Protein AF-0000000084345323 (afdb_homodimer)

Sequence (452 aa):
MRIKLPGSTKVKAIILVILIAVSLGILLKERKYNKEMLKSQQAVEERIINENKENKTFLKQESNLEKLDEEYNKAYETFFKKNYDETIKIADNIINKNEDYYKAYNIRGIAKVYDGRFEEGMKDIDKSLEIKGDYGYGRFNKALSYELKGKYDEALKWYDKALEVEDYVWTYYGIASIYGRRGDIDNTIKYLKKAIELDSGVKNTAKEEEDFNPVRNNIKFKELISMRIKLPGSTKVKAIILVILIAVSLGILLKERKYNKEMLKSQQAVEERIINENKENKTFLKQESNLEKLDEEYNKAYETFFKKNYDETIKIADNIINKNEDYYKAYNIRGIAKVYDGRFEEGMKDIDKSLEIKGDYGYGRFNKALSYELKGKYDEALKWYDKALEVEDYVWTYYGIASIYGRRGDIDNTIKYLKKAIELDSGVKNTAKEEEDFNPVRNNIKFKELIS

pLDDT: mean 86.26, std 15.76, range [28.69, 98.88]

Structure (mmCIF, N/CA/C/O backbone):
data_AF-0000000084345323-model_v1
#
loop_
_entity.id
_entity.type
_entity.pdbx_description
1 polymer 'Tetratricopeptide repeat-containing protein'
#
loop_
_atom_site.group_PDB
_atom_site.id
_atom_site.type_symbol
_atom_site.label_atom_id
_atom_site.label_alt_id
_atom_site.label_comp_id
_atom_site.label_asym_id
_atom_site.label_entity_id
_atom_site.label_seq_id
_atom_site.pdbx_PDB_ins_code
_atom_site.Cartn_x
_atom_site.Cartn_y
_atom_site.Cartn_z
_atom_site.occupancy
_atom_site.B_iso_or_equiv
_atom_site.auth_seq_id
_atom_site.auth_comp_id
_atom_site.auth_asym_id
_atom_site.auth_atom_id
_atom_site.pdbx_PDB_model_num
ATOM 1 N N . MET A 1 1 ? -25.625 80.625 41.188 1 28.73 1 MET A N 1
ATOM 2 C CA . MET A 1 1 ? -24.734 81.188 42.219 1 28.73 1 MET A CA 1
ATOM 3 C C . MET A 1 1 ? -23.344 81.5 41.656 1 28.73 1 MET A C 1
ATOM 5 O O . MET A 1 1 ? -22.688 80.562 41.125 1 28.73 1 MET A O 1
ATOM 9 N N . ARG A 1 2 ? -23.125 82.75 41.156 1 41.78 2 ARG A N 1
ATOM 10 C CA . ARG A 1 2 ? -21.953 83.312 40.469 1 41.78 2 ARG A CA 1
ATOM 11 C C . ARG A 1 2 ? -20.719 83.25 41.375 1 41.78 2 ARG A C 1
ATOM 13 O O . ARG A 1 2 ? -20.719 83.812 42.438 1 41.78 2 ARG A O 1
ATOM 20 N N . ILE A 1 3 ? -19.922 82.188 41.344 1 48.75 3 ILE A N 1
ATOM 21 C CA . ILE A 1 3 ? -18.672 82.062 42.094 1 48.75 3 ILE A CA 1
ATOM 22 C C . ILE A 1 3 ? -17.734 83.188 41.781 1 48.75 3 ILE A C 1
ATOM 24 O O . ILE A 1 3 ? -17.344 83.375 40.625 1 48.75 3 ILE A O 1
ATOM 28 N N . LYS A 1 4 ? -17.656 84.312 42.562 1 52.72 4 LYS A N 1
ATOM 29 C CA . LYS A 1 4 ? -16.781 85.438 42.531 1 52.72 4 LYS A CA 1
ATOM 30 C C . LYS A 1 4 ? -15.367 85.125 42.969 1 52.72 4 LYS A C 1
ATOM 32 O O . LYS A 1 4 ? -15.156 84.75 44.125 1 52.72 4 LYS A O 1
ATOM 37 N N . LEU A 1 5 ? -14.359 84.812 42.125 1 54.12 5 LEU A N 1
ATOM 38 C CA . LEU A 1 5 ? -12.953 84.562 42.438 1 54.12 5 LEU A CA 1
ATOM 39 C C . LEU A 1 5 ? -12.305 85.812 43.031 1 54.12 5 LEU A C 1
ATOM 41 O O . LEU A 1 5 ? -12.477 86.875 42.5 1 54.12 5 LEU A O 1
ATOM 45 N N . PRO A 1 6 ? -11.773 85.75 44.25 1 62.44 6 PRO A N 1
ATOM 46 C CA . PRO A 1 6 ? -11.117 86.938 44.844 1 62.44 6 PRO A CA 1
ATOM 47 C C . PRO A 1 6 ? -9.82 87.312 44.125 1 62.44 6 PRO A C 1
ATOM 49 O O . PRO A 1 6 ? -9.125 86.438 43.594 1 62.44 6 PRO A O 1
ATOM 52 N N . GLY A 1 7 ? -9.5 88.75 43.844 1 62.22 7 GLY A N 1
ATOM 53 C CA . GLY A 1 7 ? -8.258 89.312 43.344 1 62.22 7 GLY A CA 1
ATOM 54 C C . GLY A 1 7 ? -8.469 90.25 42.156 1 62.22 7 GLY A C 1
ATOM 55 O O . GLY A 1 7 ? -9.602 90.438 41.719 1 62.22 7 GLY A O 1
ATOM 56 N N . SER A 1 8 ? -7.277 90.938 41.781 1 67.06 8 SER A N 1
ATOM 57 C CA . SER A 1 8 ? -7.371 91.938 40.688 1 67.06 8 SER A CA 1
ATOM 58 C C . SER A 1 8 ? -7.609 91.25 39.344 1 67.06 8 SER A C 1
ATOM 60 O O . SER A 1 8 ? -7.395 90 39.25 1 67.06 8 SER A O 1
ATOM 62 N N . THR A 1 9 ? -8.227 91.875 38.438 1 69.62 9 THR A N 1
ATOM 63 C CA . THR A 1 9 ? -8.547 91.438 37.094 1 69.62 9 THR A CA 1
ATOM 64 C C . THR A 1 9 ? -7.328 90.812 36.438 1 69.62 9 THR A C 1
ATOM 66 O O . THR A 1 9 ? -7.453 89.812 35.719 1 69.62 9 THR A O 1
ATOM 69 N N . LYS A 1 10 ? -6.199 91.25 36.844 1 72 10 LYS A N 1
ATOM 70 C CA . LYS A 1 10 ? -4.953 90.812 36.25 1 72 10 LYS A CA 1
ATOM 71 C C . LYS A 1 10 ? -4.57 89.438 36.781 1 72 10 LYS A C 1
ATOM 73 O O . LYS A 1 10 ? -4.16 88.562 36 1 72 10 LYS A O 1
ATOM 78 N N . VAL A 1 11 ? -4.707 89.25 38.062 1 69.38 11 VAL A N 1
ATOM 79 C CA . VAL A 1 11 ? -4.344 88 38.688 1 69.38 11 VAL A CA 1
ATOM 80 C C . VAL A 1 11 ? -5.312 86.875 38.25 1 69.38 11 VAL A C 1
ATOM 82 O O . VAL A 1 11 ? -4.898 85.75 37.969 1 69.38 11 VAL A O 1
ATOM 85 N N . LYS A 1 12 ? -6.523 87.25 38.094 1 63.28 12 LYS A N 1
ATOM 86 C CA . LYS A 1 12 ? -7.543 86.312 37.625 1 63.28 12 LYS A CA 1
ATOM 87 C C . LYS A 1 12 ? -7.262 85.875 36.188 1 63.28 12 LYS A C 1
ATOM 89 O O . LYS A 1 12 ? -7.441 84.688 35.844 1 63.28 12 LYS A O 1
ATOM 94 N N . ALA A 1 13 ? -6.785 86.812 35.438 1 71.31 13 ALA A N 1
ATOM 95 C CA . ALA A 1 13 ? -6.445 86.562 34.062 1 71.31 13 ALA A CA 1
ATOM 96 C C . ALA A 1 13 ? -5.258 85.625 33.969 1 71.31 13 ALA A C 1
ATOM 98 O O . ALA A 1 13 ? -5.258 84.688 33.125 1 71.31 13 ALA A O 1
ATOM 99 N N . ILE A 1 14 ? -4.375 85.75 34.781 1 75.12 14 ILE A N 1
ATOM 100 C CA . ILE A 1 14 ? -3.168 84.938 34.781 1 75.12 14 ILE A CA 1
ATOM 101 C C . ILE A 1 14 ? -3.51 83.5 35.25 1 75.12 14 ILE A C 1
ATOM 103 O O . ILE A 1 14 ? -3.049 82.5 34.656 1 75.12 14 ILE A O 1
ATOM 107 N N . ILE A 1 15 ? -4.344 83.375 36.188 1 71.31 15 ILE A N 1
ATOM 108 C CA . ILE A 1 15 ? -4.773 82.125 36.719 1 71.31 15 ILE A CA 1
ATOM 109 C C . ILE A 1 15 ? -5.566 81.375 35.625 1 71.31 15 ILE A C 1
ATOM 111 O O . ILE A 1 15 ? -5.375 80.188 35.438 1 71.31 15 ILE A O 1
ATOM 115 N N . LEU A 1 16 ? -6.324 82.188 34.938 1 70.19 16 LEU A N 1
ATOM 116 C CA . LEU A 1 16 ? -7.113 81.562 33.844 1 70.19 16 LEU A CA 1
ATOM 117 C C . LEU A 1 16 ? -6.207 81.062 32.75 1 70.19 16 LEU A C 1
ATOM 119 O O . LEU A 1 16 ? -6.438 80 32.188 1 70.19 16 LEU A O 1
ATOM 123 N N . VAL A 1 17 ? -5.191 81.812 32.469 1 72.81 17 VAL A N 1
ATOM 124 C CA . VAL A 1 17 ? -4.254 81.438 31.438 1 72.81 17 VAL A CA 1
ATOM 125 C C . VAL A 1 17 ? -3.486 80.188 31.844 1 72.81 17 VAL A C 1
ATOM 127 O O . VAL A 1 17 ? -3.283 79.25 31.031 1 72.81 17 VAL A O 1
ATOM 130 N N . ILE A 1 18 ? -3.146 80.062 33.062 1 73.19 18 ILE A N 1
ATOM 131 C CA . ILE A 1 18 ? -2.418 78.938 33.562 1 73.19 18 ILE A CA 1
ATOM 132 C C . ILE A 1 18 ? -3.326 77.688 33.562 1 73.19 18 ILE A C 1
ATOM 134 O O . ILE A 1 18 ? -2.91 76.625 33.156 1 73.19 18 ILE A O 1
ATOM 138 N N . LEU A 1 19 ? -4.555 77.938 33.938 1 69.31 19 LEU A N 1
ATOM 139 C CA . LEU A 1 19 ? -5.52 76.875 33.938 1 69.31 19 LEU A CA 1
ATOM 140 C C . LEU A 1 19 ? -5.793 76.375 32.531 1 69.31 19 LEU A C 1
ATOM 142 O O . LEU A 1 19 ? -5.895 75.125 32.312 1 69.31 19 LEU A O 1
ATOM 146 N N . ILE A 1 20 ? -5.82 77.312 31.672 1 71 20 ILE A N 1
ATOM 147 C CA . ILE A 1 20 ? -6.031 76.938 30.266 1 71 20 ILE A CA 1
ATOM 148 C C . ILE A 1 20 ? -4.816 76.188 29.734 1 71 20 ILE A C 1
ATOM 150 O O . ILE A 1 20 ? -4.961 75.188 29.031 1 71 20 ILE A O 1
ATOM 154 N N . ALA A 1 21 ? -3.66 76.625 30.109 1 67.19 21 ALA A N 1
ATOM 155 C CA . ALA A 1 21 ? -2.424 76 29.672 1 67.19 21 ALA A CA 1
ATOM 156 C C . ALA A 1 21 ? -2.312 74.562 30.219 1 67.19 21 ALA A C 1
ATOM 158 O O . ALA A 1 21 ? -1.929 73.688 29.5 1 67.19 21 ALA A O 1
ATOM 159 N N . VAL A 1 22 ? -2.715 74.375 31.422 1 71.69 22 VAL A N 1
ATOM 160 C CA . VAL A 1 22 ? -2.688 73.062 32.062 1 71.69 22 VAL A CA 1
ATOM 161 C C . VAL A 1 22 ? -3.723 72.188 31.422 1 71.69 22 VAL A C 1
ATOM 163 O O . VAL A 1 22 ? -3.438 71 31.141 1 71.69 22 VAL A O 1
ATOM 166 N N . SER A 1 23 ? -4.895 72.75 31.156 1 66.12 23 SER A N 1
ATOM 167 C CA . SER A 1 23 ? -5.953 72 30.5 1 66.12 23 SER A CA 1
ATOM 168 C C . SER A 1 23 ? -5.539 71.562 29.094 1 66.12 23 SER A C 1
ATOM 170 O O . SER A 1 23 ? -5.797 70.438 28.656 1 66.12 23 SER A O 1
ATOM 172 N N . LEU A 1 24 ? -4.902 72.5 28.422 1 66 24 LEU A N 1
ATOM 173 C CA . LEU A 1 24 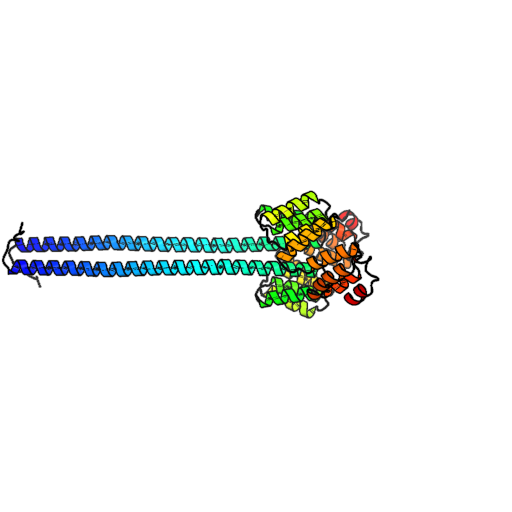? -4.418 72.188 27.078 1 66 24 LEU A CA 1
ATOM 174 C C . LEU A 1 24 ? -3.312 71.125 27.109 1 66 24 LEU A C 1
ATOM 176 O O . LEU A 1 24 ? -3.256 70.312 26.234 1 66 24 LEU A O 1
ATOM 180 N N . GLY A 1 25 ? -2.521 71.25 28.078 1 63.06 25 GLY A N 1
ATOM 181 C CA . GLY A 1 25 ? -1.491 70.25 28.266 1 63.06 25 GLY A CA 1
ATOM 182 C C . GLY A 1 25 ? -2.053 68.875 28.531 1 63.06 25 GLY A C 1
ATOM 183 O O . GLY A 1 25 ? -1.559 67.875 27.969 1 63.06 25 GLY A O 1
ATOM 184 N N . ILE A 1 26 ? -3.1 68.875 29.281 1 67.38 26 ILE A N 1
ATOM 185 C CA . ILE A 1 26 ? -3.766 67.625 29.594 1 67.38 26 ILE A CA 1
ATOM 186 C C . ILE A 1 26 ? -4.438 67.062 28.344 1 67.38 26 ILE A C 1
ATOM 188 O O . ILE A 1 26 ? -4.367 65.812 28.078 1 67.38 26 ILE A O 1
ATOM 192 N N . LEU A 1 27 ? -5.086 67.875 27.641 1 65.12 27 LEU A N 1
ATOM 193 C CA . LEU A 1 27 ? -5.754 67.5 26.422 1 65.12 27 LEU A CA 1
ATOM 194 C C . LEU A 1 27 ? -4.75 67 25.391 1 65.12 27 LEU A C 1
ATOM 196 O O . LEU A 1 27 ? -5.016 66 24.703 1 65.12 27 LEU A O 1
ATOM 200 N N . LEU A 1 28 ? -3.652 67.562 25.359 1 65.19 28 LEU A N 1
ATOM 201 C CA . LEU A 1 28 ? -2.613 67.125 24.438 1 65.19 28 LEU A CA 1
ATOM 202 C C . LEU A 1 28 ? -2.049 65.75 24.859 1 65.19 28 LEU A C 1
ATOM 204 O O . LEU A 1 28 ? -1.791 64.875 24.016 1 65.19 28 LEU A O 1
ATOM 208 N N . LYS A 1 29 ? -1.958 65.562 26.062 1 64.19 29 LYS A N 1
ATOM 209 C CA . LYS A 1 29 ? -1.479 64.25 26.578 1 64.19 29 LYS A CA 1
ATOM 210 C C . LYS A 1 29 ? -2.502 63.156 26.328 1 64.19 29 LYS A C 1
ATOM 212 O O . LYS A 1 29 ? -2.137 62.031 25.953 1 64.19 29 LYS A O 1
ATOM 217 N N . GLU A 1 30 ? -3.771 63.562 26.516 1 63.22 30 GLU A N 1
ATOM 218 C CA . GLU A 1 30 ? -4.855 62.594 26.25 1 63.22 30 GLU A CA 1
ATOM 219 C C . GLU A 1 30 ? -4.922 62.25 24.781 1 63.22 30 GLU A C 1
ATOM 221 O O . GLU A 1 30 ? -5.16 61.062 24.422 1 63.22 30 GLU A O 1
ATOM 226 N N . ARG A 1 31 ? -4.832 63.25 24 1 63.41 31 ARG A N 1
ATOM 227 C CA . ARG A 1 31 ? -4.812 63 22.562 1 63.41 31 ARG A CA 1
ATOM 228 C C . ARG A 1 31 ? -3.652 62.094 22.172 1 63.41 31 ARG A C 1
ATOM 230 O O . ARG A 1 31 ? -3.807 61.188 21.328 1 63.41 31 ARG A O 1
ATOM 237 N N . LYS A 1 32 ? -2.59 62.25 22.75 1 63.56 32 LYS A N 1
ATOM 238 C CA . LYS A 1 32 ? -1.43 61.406 22.5 1 63.56 32 LYS A CA 1
ATOM 239 C C . LYS A 1 32 ? -1.678 59.969 23 1 63.56 32 LYS A C 1
ATOM 241 O O . LYS A 1 32 ? -1.326 59 22.312 1 63.56 32 LYS A O 1
ATOM 246 N N . TYR A 1 33 ? -2.348 59.906 24.109 1 62.41 33 TYR A N 1
ATOM 247 C CA . TYR A 1 33 ? -2.668 58.625 24.688 1 62.41 33 TYR A CA 1
ATOM 248 C C . TYR A 1 33 ? -3.686 57.875 23.828 1 62.41 33 TYR A C 1
ATOM 250 O O . TYR A 1 33 ? -3.537 56.688 23.562 1 62.41 33 TYR A O 1
ATOM 258 N N . ASN A 1 34 ? -4.656 58.594 23.5 1 61.38 34 ASN A N 1
ATOM 259 C CA . ASN A 1 34 ? -5.676 58.031 22.641 1 61.38 34 ASN A CA 1
ATOM 260 C C . ASN A 1 34 ? -5.09 57.594 21.297 1 61.38 34 ASN A C 1
ATOM 262 O O . ASN A 1 34 ? -5.465 56.531 20.766 1 61.38 34 ASN A O 1
ATOM 266 N N . LYS A 1 35 ? -4.215 58.375 20.797 1 63.56 35 LYS A N 1
ATOM 267 C CA . LYS A 1 35 ? -3.541 58 19.562 1 63.56 35 LYS A CA 1
ATOM 268 C C . LYS A 1 35 ? -2.701 56.719 19.75 1 63.56 35 LYS A C 1
ATOM 270 O O . LYS A 1 35 ? -2.674 55.875 18.875 1 63.56 35 LYS A O 1
ATOM 275 N N . GLU A 1 36 ? -2.178 56.594 20.859 1 64.31 36 GLU A N 1
ATOM 276 C CA . GLU A 1 36 ? -1.369 55.406 21.156 1 64.31 36 GLU A CA 1
ATOM 277 C C . GLU A 1 36 ? -2.244 54.188 21.359 1 64.31 36 GLU A C 1
ATOM 279 O O . GLU A 1 36 ? -1.888 53.094 20.922 1 64.31 36 GLU A O 1
ATOM 284 N N . MET A 1 37 ? -3.33 54.375 22.016 1 59.66 37 MET A N 1
ATOM 285 C CA . MET A 1 37 ? -4.285 53.281 22.203 1 59.66 37 MET A CA 1
ATOM 286 C C . MET A 1 37 ? -4.848 52.812 20.859 1 59.66 37 MET A C 1
ATOM 288 O O . MET A 1 37 ? -5.016 51.625 20.641 1 59.66 37 MET A O 1
ATOM 292 N N . LEU A 1 38 ? -5.219 53.75 20.125 1 61.06 38 LEU A N 1
ATOM 293 C CA . LEU A 1 38 ? -5.734 53.438 18.797 1 61.06 38 LEU A CA 1
ATOM 294 C C . LEU A 1 38 ? -4.691 52.688 17.969 1 61.06 38 LEU A C 1
ATOM 296 O O . LEU A 1 38 ? -5.02 51.75 17.25 1 61.06 38 LEU A O 1
ATOM 300 N N . LYS A 1 39 ? -3.514 53.156 18.078 1 64.56 39 LYS A N 1
ATOM 301 C CA . LYS A 1 39 ? -2.426 52.469 17.391 1 64.56 39 LYS A CA 1
ATOM 302 C C . LYS A 1 39 ? -2.238 51.062 17.938 1 64.56 39 LYS A C 1
ATOM 304 O O . LYS A 1 39 ? -1.999 50.125 17.188 1 64.56 39 LYS A O 1
ATOM 309 N N . SER A 1 40 ? -2.457 50.938 19.188 1 62 40 SER A N 1
ATOM 310 C CA . SER A 1 40 ? -2.348 49.625 19.812 1 62 40 SER A CA 1
ATOM 311 C C . SER A 1 40 ? -3.492 48.719 19.391 1 62 40 SER A C 1
ATOM 313 O O . SER A 1 40 ? -3.283 47.531 19.125 1 62 40 SER A O 1
ATOM 315 N N . GLN A 1 41 ? -4.672 49.281 19.422 1 60.75 41 GLN A N 1
ATOM 316 C CA . GLN A 1 41 ? -5.824 48.531 18.938 1 60.75 41 GLN A CA 1
ATOM 317 C C . GLN A 1 41 ? -5.656 48.125 17.484 1 60.75 41 GLN A C 1
ATOM 319 O O . GLN A 1 41 ? -5.98 47 17.094 1 60.75 41 GLN A O 1
ATOM 324 N N . GLN A 1 42 ? -5.281 49 16.688 1 62.56 42 GLN A N 1
ATOM 325 C CA . GLN A 1 42 ? -5.023 48.719 15.281 1 62.56 42 GLN A CA 1
ATOM 326 C C . GLN A 1 42 ? -3.963 47.625 15.141 1 62.56 42 GLN A C 1
ATOM 328 O O . GLN A 1 42 ? -4.082 46.719 14.289 1 62.56 42 GLN A O 1
ATOM 333 N N . ALA A 1 43 ? -2.996 47.719 15.977 1 61.62 43 ALA A N 1
ATOM 334 C CA . ALA A 1 43 ? -1.95 46.688 15.961 1 61.62 43 ALA A CA 1
ATOM 335 C C . ALA A 1 43 ? -2.502 45.344 16.391 1 61.62 43 ALA A C 1
ATOM 337 O O . ALA A 1 43 ? -2.15 44.312 15.797 1 61.62 43 ALA A O 1
ATOM 338 N N . VAL A 1 44 ? -3.398 45.344 17.312 1 62.62 44 VAL A N 1
ATOM 339 C CA . VAL A 1 44 ? -4.051 44.125 17.75 1 62.62 44 VAL A CA 1
ATOM 340 C C . VAL A 1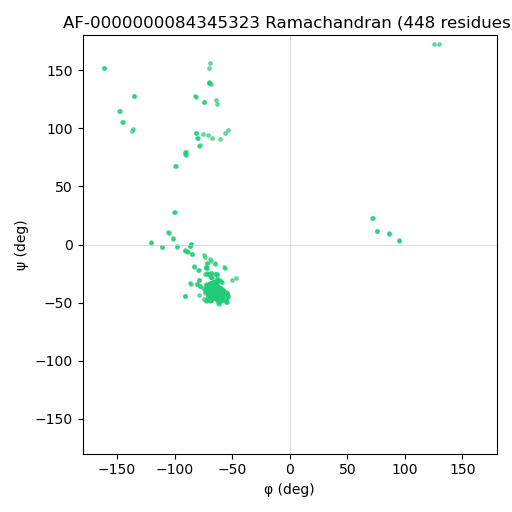 44 ? -4.957 43.594 16.656 1 62.62 44 VAL A C 1
ATOM 342 O O . VAL A 1 44 ? -4.973 42.375 16.375 1 62.62 44 VAL A O 1
ATOM 345 N N . GLU A 1 45 ? -5.734 44.438 16.125 1 61.53 45 GLU A N 1
ATOM 346 C CA . GLU A 1 45 ? -6.609 44.062 15.016 1 61.53 45 GLU A CA 1
ATOM 347 C C . GLU A 1 45 ? -5.809 43.5 13.844 1 61.53 45 GLU A C 1
ATOM 349 O O . GLU A 1 45 ? -6.199 42.5 13.234 1 61.53 45 GLU A O 1
ATOM 354 N N . GLU A 1 46 ? -4.801 44.094 13.586 1 62.59 46 GLU A N 1
ATOM 355 C CA . GLU A 1 46 ? -3.932 43.625 12.508 1 62.59 46 GLU A CA 1
ATOM 356 C C . GLU A 1 46 ? -3.34 42.25 12.844 1 62.59 46 GLU A C 1
ATOM 358 O O . GLU A 1 46 ? -3.211 41.375 11.969 1 62.59 46 GLU A O 1
ATOM 363 N N . ARG A 1 47 ? -3.092 42.062 14.031 1 59.22 47 ARG A N 1
ATOM 364 C CA . ARG A 1 47 ? -2.562 40.781 14.484 1 59.22 47 ARG A CA 1
ATOM 365 C C . ARG A 1 47 ? -3.627 39.688 14.406 1 59.22 47 ARG A C 1
ATOM 367 O O . ARG A 1 47 ? -3.336 38.562 14.016 1 59.22 47 ARG A O 1
ATOM 374 N N . ILE A 1 48 ? -4.836 40 14.797 1 61.94 48 ILE A N 1
ATOM 375 C CA . ILE A 1 48 ? -5.949 39.062 14.695 1 61.94 48 ILE A CA 1
ATOM 376 C C . ILE A 1 48 ? -6.207 38.719 13.227 1 61.94 48 ILE A C 1
ATOM 378 O O . ILE A 1 48 ? -6.422 37.562 12.883 1 61.94 48 ILE A O 1
ATOM 382 N N . ILE A 1 49 ? -6.184 39.688 12.523 1 61.28 49 ILE A N 1
ATOM 383 C CA . ILE A 1 49 ? -6.371 39.469 11.086 1 61.28 49 ILE A CA 1
ATOM 384 C C . ILE A 1 49 ? -5.234 38.625 10.539 1 61.28 49 ILE A C 1
ATOM 386 O O . ILE A 1 49 ? -5.473 37.688 9.758 1 61.28 49 ILE A O 1
ATOM 390 N N . ASN A 1 50 ? -4.094 38.875 11.023 1 60.38 50 ASN A N 1
ATOM 391 C CA . ASN A 1 50 ? -2.947 38.094 10.578 1 60.38 50 ASN A CA 1
ATOM 392 C C . ASN A 1 50 ? -3.012 36.656 11.102 1 60.38 50 ASN A C 1
ATOM 394 O O . ASN A 1 50 ? -2.668 35.719 10.391 1 60.38 50 ASN A O 1
ATOM 398 N N . GLU A 1 51 ? -3.529 36.562 12.266 1 59.62 51 GLU A N 1
ATOM 399 C CA . GLU A 1 51 ? -3.699 35.25 12.859 1 59.62 51 GLU A CA 1
ATOM 400 C C . GLU A 1 51 ? -4.781 34.438 12.141 1 59.62 51 GLU A C 1
ATOM 402 O O . GLU A 1 51 ? -4.629 33.219 11.922 1 59.62 51 GLU A O 1
ATOM 407 N N . ASN A 1 52 ? -5.805 35.094 11.945 1 61.84 52 ASN A N 1
ATOM 408 C CA . ASN A 1 52 ? -6.883 34.438 11.203 1 61.84 52 ASN A CA 1
ATOM 409 C C . ASN A 1 52 ? -6.438 34.031 9.805 1 61.84 52 ASN A C 1
ATOM 411 O O . ASN A 1 52 ? -6.793 32.969 9.32 1 61.84 52 ASN A O 1
ATOM 415 N N . LYS A 1 53 ? -5.762 34.938 9.211 1 57.78 53 LYS A N 1
ATOM 416 C CA . LYS A 1 53 ? -5.172 34.625 7.918 1 57.78 53 LYS A CA 1
ATOM 417 C C . LYS A 1 53 ? -4.184 33.469 8.039 1 57.78 53 LYS A C 1
ATOM 419 O O . LYS A 1 53 ? -4.156 32.562 7.188 1 57.78 53 LYS A O 1
ATOM 424 N N . GLU A 1 54 ? -3.482 33.438 9.07 1 56.41 54 GLU A N 1
ATOM 425 C CA . GLU A 1 54 ? -2.525 32.375 9.312 1 56.41 54 GLU A CA 1
ATOM 426 C C . GLU A 1 54 ? -3.238 31.062 9.609 1 56.41 54 GLU A C 1
ATOM 428 O O . GLU A 1 54 ? -2.826 30 9.125 1 56.41 54 GLU A O 1
ATOM 433 N N . ASN A 1 55 ? -4.297 31.188 10.375 1 59 55 ASN A N 1
ATOM 434 C CA . ASN A 1 55 ? -5.074 29.984 10.68 1 59 55 ASN A CA 1
ATOM 435 C C . ASN A 1 55 ? -5.746 29.422 9.43 1 59 55 ASN A C 1
ATOM 437 O O . ASN A 1 55 ? -5.801 28.203 9.242 1 59 55 ASN A O 1
ATOM 441 N N . LYS A 1 56 ? -6.359 30.312 8.68 1 57.72 56 LYS A N 1
ATOM 442 C CA . LYS A 1 56 ? -6.969 29.875 7.426 1 57.72 56 LYS A CA 1
ATOM 443 C C . LYS A 1 56 ? -5.926 29.297 6.48 1 57.72 56 LYS A C 1
ATOM 445 O O . LYS A 1 56 ? -6.184 28.281 5.809 1 57.72 56 LYS A O 1
ATOM 450 N N . THR A 1 57 ? -4.824 29.938 6.418 1 53.84 57 THR A N 1
ATOM 451 C CA . THR A 1 57 ? -3.729 29.406 5.609 1 53.84 57 THR A CA 1
ATOM 452 C C . THR A 1 57 ? -3.271 28.047 6.137 1 53.84 57 THR A C 1
ATOM 454 O O . THR A 1 57 ? -2.99 27.141 5.352 1 53.84 57 THR A O 1
ATOM 457 N N . PHE A 1 58 ? -3.402 27.891 7.406 1 53.56 58 PHE A N 1
ATOM 458 C CA . PHE A 1 58 ? -3.014 26.641 8.047 1 53.56 58 PHE A CA 1
ATOM 459 C C . PHE A 1 58 ? -4.008 25.531 7.715 1 53.56 58 PHE A C 1
ATOM 461 O O . PHE A 1 58 ? -3.611 24.422 7.359 1 53.56 58 PHE A O 1
ATOM 468 N N . LEU A 1 59 ? -5.23 25.875 7.883 1 58.09 59 LEU A N 1
ATOM 469 C CA . LEU A 1 59 ? -6.277 24.906 7.582 1 58.09 59 LEU A CA 1
ATOM 470 C C . LEU A 1 59 ? -6.227 24.484 6.117 1 58.09 59 LEU A C 1
ATOM 472 O O . LEU A 1 59 ? -6.418 23.312 5.793 1 58.09 59 LEU A O 1
ATOM 476 N N . LYS A 1 60 ? -5.98 25.531 5.309 1 60.5 60 LYS A N 1
ATOM 477 C CA . LYS A 1 60 ? -5.852 25.234 3.885 1 60.5 60 LYS A CA 1
ATOM 478 C C . LYS A 1 60 ? -4.621 24.375 3.611 1 60.5 60 LYS A C 1
ATOM 480 O O . LYS A 1 60 ? -4.676 23.453 2.805 1 60.5 60 LYS A O 1
ATOM 485 N N . GLN A 1 61 ? -3.557 24.625 4.328 1 60 61 GLN A N 1
ATOM 486 C CA . GLN A 1 61 ? -2.336 23.844 4.164 1 60 61 GLN A CA 1
ATOM 487 C C . GLN A 1 61 ? -2.529 22.406 4.656 1 60 61 GLN A C 1
ATOM 489 O O . GLN A 1 61 ? -2.061 21.469 4.027 1 60 61 GLN A O 1
ATOM 494 N N . GLU A 1 62 ? -3.309 22.297 5.695 1 62.84 62 GLU A N 1
ATOM 495 C CA . GLU A 1 62 ? -3.609 20.984 6.234 1 62.84 62 GLU A CA 1
ATOM 496 C C . GLU A 1 62 ? -4.473 20.172 5.27 1 62.84 62 GLU A C 1
ATOM 498 O O . GLU A 1 62 ? -4.242 18.969 5.074 1 62.84 62 GLU A O 1
ATOM 503 N N . SER A 1 63 ? -5.402 20.906 4.711 1 67.44 63 SER A N 1
ATOM 504 C CA . SER A 1 63 ? -6.289 20.25 3.752 1 67.44 63 SER A CA 1
ATOM 505 C C . SER A 1 63 ? -5.523 19.797 2.514 1 67.44 63 SER A C 1
ATOM 507 O O . SER A 1 63 ? -5.746 18.703 2.006 1 67.44 63 SER A O 1
ATOM 509 N N . ASN A 1 64 ? -4.59 20.609 2.135 1 73.31 64 ASN A N 1
ATOM 510 C CA . ASN A 1 64 ? -3.783 20.266 0.968 1 73.31 64 ASN A CA 1
ATOM 511 C C . ASN A 1 64 ? -2.852 19.094 1.257 1 73.31 64 ASN A C 1
ATOM 513 O O . ASN A 1 64 ? -2.689 18.203 0.42 1 73.31 64 ASN A O 1
ATOM 517 N N . LEU A 1 65 ? -2.408 19.094 2.473 1 75 65 LEU A N 1
ATOM 518 C CA . LEU A 1 65 ? -1.516 18.016 2.857 1 75 65 LEU A CA 1
ATOM 519 C C . LEU A 1 65 ? -2.279 16.688 2.975 1 75 65 LEU A C 1
ATOM 521 O O . LEU A 1 65 ? -1.771 15.641 2.588 1 75 65 LEU A O 1
ATOM 525 N N . GLU A 1 66 ? -3.436 16.812 3.41 1 77.62 66 GLU A N 1
ATOM 526 C CA . GLU A 1 66 ? -4.277 15.617 3.514 1 77.62 66 GLU A CA 1
ATOM 527 C C . GLU A 1 66 ? -4.598 15.047 2.135 1 77.62 66 GLU A C 1
ATOM 529 O O . GLU A 1 66 ? -4.578 13.836 1.94 1 77.62 66 GLU A O 1
ATOM 534 N N . LYS A 1 67 ? -4.766 15.992 1.24 1 81.62 67 LYS A N 1
ATOM 535 C CA . LYS A 1 67 ? -5.07 15.555 -0.12 1 81.62 67 LYS A CA 1
ATOM 536 C C . LYS A 1 67 ? -3.865 14.883 -0.766 1 81.62 67 LYS A C 1
ATOM 538 O O . LYS A 1 67 ? -4.012 13.883 -1.471 1 81.62 67 LYS A O 1
ATOM 543 N N . LEU A 1 68 ? -2.701 15.375 -0.513 1 86.94 68 LEU A N 1
ATOM 544 C CA . LEU A 1 68 ? -1.484 14.781 -1.061 1 86.94 68 LEU A CA 1
ATOM 545 C C . LEU A 1 68 ? -1.221 13.414 -0.45 1 86.94 68 LEU A C 1
ATOM 547 O O . LEU A 1 68 ? -0.814 12.484 -1.152 1 86.94 68 LEU A O 1
ATOM 551 N N . ASP A 1 69 ? -1.569 13.297 0.757 1 84.44 69 ASP A N 1
ATOM 552 C CA . ASP A 1 69 ? -1.393 12.008 1.428 1 84.44 69 ASP A CA 1
ATOM 553 C C . ASP A 1 69 ? -2.338 10.953 0.855 1 84.44 69 ASP A C 1
ATOM 555 O O . ASP A 1 69 ? -1.961 9.789 0.707 1 84.44 69 ASP A O 1
ATOM 559 N N . GLU A 1 70 ? -3.473 11.391 0.542 1 83.69 70 GLU A N 1
ATOM 560 C CA . GLU A 1 70 ? -4.43 10.477 -0.068 1 83.69 70 GLU A CA 1
ATOM 561 C C . GLU A 1 70 ? -3.957 10.023 -1.447 1 83.69 70 GLU A C 1
ATOM 563 O O . GLU A 1 70 ? -4.094 8.852 -1.802 1 83.69 70 GLU A O 1
ATOM 568 N N . GLU A 1 71 ? -3.463 10.969 -2.182 1 88.56 71 GLU A N 1
ATOM 569 C CA . GLU A 1 71 ? -2.908 10.625 -3.49 1 88.56 71 GLU A CA 1
ATOM 570 C C . GLU A 1 71 ? -1.716 9.688 -3.355 1 88.56 71 GLU A C 1
ATOM 572 O O . GLU A 1 71 ? -1.559 8.758 -4.152 1 88.56 71 GLU A O 1
ATOM 577 N N . TYR A 1 72 ? -0.958 9.922 -2.371 1 92 72 TYR A N 1
ATOM 578 C CA . TYR A 1 72 ? 0.186 9.055 -2.109 1 92 72 TYR A CA 1
ATOM 579 C C . TYR A 1 72 ? -0.268 7.633 -1.791 1 92 72 TYR A C 1
ATOM 581 O O . TYR A 1 72 ? 0.335 6.664 -2.256 1 92 72 TYR A O 1
ATOM 589 N N . ASN A 1 73 ? -1.27 7.492 -1.051 1 86.56 73 ASN A N 1
ATOM 590 C CA . ASN A 1 73 ? -1.812 6.172 -0.743 1 86.56 73 ASN A CA 1
ATOM 591 C C . ASN A 1 73 ? -2.305 5.461 -2 1 86.56 73 ASN A C 1
ATOM 593 O O . ASN A 1 73 ? -2.164 4.246 -2.127 1 86.56 73 ASN A O 1
ATOM 597 N N . LYS A 1 74 ? -2.861 6.27 -2.863 1 86.5 74 LYS A N 1
ATOM 598 C CA . LYS A 1 74 ? -3.262 5.699 -4.145 1 86.5 74 LYS A CA 1
ATOM 599 C C . LYS A 1 74 ? -2.051 5.184 -4.918 1 86.5 74 LYS A C 1
ATOM 601 O O . LYS A 1 74 ? -2.125 4.141 -5.574 1 86.5 74 LYS A O 1
ATOM 606 N N . ALA A 1 75 ? -0.981 5.918 -4.84 1 92.31 75 ALA A N 1
ATOM 607 C CA . ALA A 1 75 ? 0.251 5.48 -5.492 1 92.31 75 ALA A CA 1
ATOM 608 C C . ALA A 1 75 ? 0.739 4.156 -4.914 1 92.31 75 ALA A C 1
ATOM 610 O O . ALA A 1 75 ? 1.173 3.27 -5.652 1 92.31 75 ALA A O 1
ATOM 611 N N . TYR A 1 76 ? 0.591 4.031 -3.668 1 89.81 76 TYR A N 1
ATOM 612 C CA . TYR A 1 76 ? 0.98 2.789 -3.008 1 89.81 76 TYR A CA 1
ATOM 613 C C . TYR A 1 76 ? 0.108 1.629 -3.471 1 89.81 76 TYR A C 1
ATOM 615 O O . TYR A 1 76 ? 0.607 0.528 -3.717 1 89.81 76 TYR A O 1
ATOM 623 N N . GLU A 1 77 ? -1.098 1.916 -3.557 1 84.75 77 GLU A N 1
ATOM 624 C CA . GLU A 1 77 ? -2.033 0.882 -3.988 1 84.75 77 GLU A CA 1
ATOM 625 C C . GLU A 1 77 ? -1.703 0.394 -5.395 1 84.75 77 GLU A C 1
ATOM 627 O O . GLU A 1 77 ? -1.658 -0.813 -5.645 1 84.75 77 GLU A O 1
ATOM 632 N N . THR A 1 78 ? -1.504 1.338 -6.285 1 88.81 78 THR A N 1
ATOM 633 C CA . THR A 1 78 ? -1.214 0.962 -7.668 1 88.81 78 THR A CA 1
ATOM 634 C C . THR A 1 78 ? 0.13 0.244 -7.758 1 88.81 78 THR A C 1
ATOM 636 O O . THR A 1 78 ? 0.293 -0.675 -8.562 1 88.81 78 THR A O 1
ATOM 639 N N . PHE A 1 79 ? 1.078 0.568 -6.941 1 93.31 79 PHE A N 1
ATOM 640 C CA . PHE A 1 79 ? 2.383 -0.082 -6.895 1 93.31 79 PHE A CA 1
ATOM 641 C C . PHE A 1 79 ? 2.242 -1.549 -6.508 1 93.31 79 PHE A C 1
ATOM 643 O O . PHE A 1 79 ? 2.787 -2.428 -7.18 1 93.31 79 PHE A O 1
ATOM 650 N N . PHE A 1 80 ? 1.49 -1.754 -5.508 1 87.25 80 PHE A N 1
ATOM 651 C CA . PHE A 1 80 ? 1.36 -3.113 -4.996 1 87.25 80 PHE A CA 1
ATOM 652 C C . PHE A 1 80 ? 0.535 -3.973 -5.949 1 87.25 80 PHE A C 1
ATOM 654 O O . PHE A 1 80 ? 0.667 -5.199 -5.957 1 87.25 80 PHE A O 1
ATOM 661 N N . LYS A 1 81 ? -0.216 -3.26 -6.75 1 81.25 81 LYS A N 1
ATOM 662 C CA . LYS A 1 81 ? -0.945 -3.977 -7.793 1 81.25 81 LYS A CA 1
ATOM 663 C C . LYS A 1 81 ? -0.086 -4.152 -9.039 1 81.25 81 LYS A C 1
ATOM 665 O O . LYS A 1 81 ? -0.566 -4.637 -10.07 1 81.25 81 LYS A O 1
ATOM 670 N N . LYS A 1 82 ? 1.073 -3.662 -9.008 1 89.06 82 LYS A N 1
ATOM 671 C CA . LYS A 1 82 ? 2.1 -3.799 -10.039 1 89.06 82 LYS A CA 1
ATOM 672 C C . LYS A 1 82 ? 1.753 -2.977 -11.273 1 89.06 82 LYS A C 1
ATOM 674 O O . LYS A 1 82 ? 2.111 -3.348 -12.398 1 89.06 82 LYS A O 1
ATOM 679 N N . ASN A 1 83 ? 0.976 -2.033 -11.062 1 88.94 83 ASN A N 1
ATOM 680 C CA . ASN A 1 83 ? 0.73 -1.036 -12.102 1 88.94 83 ASN A CA 1
ATOM 681 C C . ASN A 1 83 ? 1.706 0.132 -12 1 88.94 83 ASN A C 1
ATOM 683 O O . ASN A 1 83 ? 1.326 1.23 -11.586 1 88.94 83 ASN A O 1
ATOM 687 N N . TYR A 1 84 ? 2.842 -0.06 -12.477 1 94.5 84 TYR A N 1
ATOM 688 C CA . TYR A 1 84 ? 3.943 0.867 -12.242 1 94.5 84 TYR A CA 1
ATOM 689 C C . TYR A 1 84 ? 3.756 2.15 -13.039 1 94.5 84 TYR A C 1
ATOM 691 O O . TYR A 1 84 ? 4.086 3.24 -12.562 1 94.5 84 TYR A O 1
ATOM 699 N N . ASP A 1 85 ? 3.172 2.031 -14.211 1 92.44 85 ASP A N 1
ATOM 700 C CA . ASP A 1 85 ? 2.93 3.229 -15.016 1 92.44 85 ASP A CA 1
ATOM 701 C C . ASP A 1 85 ? 1.999 4.195 -14.289 1 92.44 85 ASP A C 1
ATOM 703 O O . ASP A 1 85 ? 2.268 5.398 -14.234 1 92.44 85 ASP A O 1
ATOM 707 N N . GLU A 1 86 ? 0.99 3.631 -13.797 1 91.25 86 GLU A N 1
ATOM 708 C CA . GLU A 1 86 ? 0.051 4.473 -13.062 1 91.25 86 GLU A CA 1
ATOM 709 C C . GLU A 1 86 ? 0.681 5.016 -11.781 1 91.25 86 GLU A C 1
ATOM 711 O O . GLU A 1 86 ? 0.427 6.16 -11.391 1 91.25 86 GLU A O 1
ATOM 716 N N . THR A 1 87 ? 1.447 4.215 -11.102 1 95.56 87 THR A N 1
ATOM 717 C CA . THR A 1 87 ? 2.172 4.656 -9.914 1 95.56 87 THR A CA 1
ATOM 718 C C . THR A 1 87 ? 3.023 5.887 -10.227 1 95.56 87 THR A C 1
ATOM 720 O O . THR A 1 87 ? 2.973 6.883 -9.508 1 95.56 87 THR A O 1
ATOM 723 N N . ILE A 1 88 ? 3.693 5.812 -11.297 1 97.44 88 ILE A N 1
ATOM 724 C CA . ILE A 1 88 ? 4.602 6.875 -11.711 1 97.44 88 ILE A CA 1
ATOM 725 C C . ILE A 1 88 ? 3.807 8.133 -12.047 1 97.44 88 ILE A C 1
ATOM 727 O O . ILE A 1 88 ? 4.188 9.242 -11.648 1 97.44 88 ILE A O 1
ATOM 731 N N . LYS A 1 89 ? 2.742 7.988 -12.68 1 94.81 89 LYS A N 1
ATOM 732 C CA . LYS A 1 89 ? 1.89 9.117 -13.031 1 94.81 89 LYS A CA 1
ATOM 733 C C . LYS A 1 89 ? 1.377 9.828 -11.781 1 94.81 89 LYS A C 1
ATOM 735 O O . LYS A 1 89 ? 1.401 11.062 -11.703 1 94.81 89 LYS A O 1
ATOM 740 N N . ILE A 1 90 ? 0.906 9.07 -10.852 1 94.44 90 ILE A N 1
ATOM 741 C CA . ILE A 1 90 ? 0.396 9.648 -9.609 1 94.44 90 ILE A CA 1
ATOM 742 C C . ILE A 1 90 ? 1.522 10.375 -8.883 1 94.44 90 ILE A C 1
ATOM 744 O O . ILE A 1 90 ? 1.344 11.508 -8.422 1 94.44 90 ILE A O 1
ATOM 748 N N . ALA A 1 91 ? 2.664 9.75 -8.805 1 97.88 91 ALA A N 1
ATOM 749 C CA . ALA A 1 91 ? 3.812 10.367 -8.141 1 97.88 91 ALA A CA 1
ATOM 750 C C . ALA A 1 91 ? 4.211 11.664 -8.836 1 97.88 91 ALA A C 1
ATOM 752 O O . ALA A 1 91 ? 4.535 12.656 -8.18 1 97.88 91 ALA A O 1
ATOM 753 N N . ASP A 1 92 ? 4.121 11.711 -10.156 1 97.88 92 ASP A N 1
ATOM 754 C CA . ASP A 1 92 ? 4.398 12.93 -10.914 1 97.88 92 ASP A CA 1
ATOM 755 C C . ASP A 1 92 ? 3.449 14.055 -10.508 1 97.88 92 ASP A C 1
ATOM 757 O O . ASP A 1 92 ? 3.875 15.195 -10.32 1 97.88 92 ASP A O 1
ATOM 761 N N . ASN A 1 93 ? 2.264 13.68 -10.406 1 96.19 93 ASN A N 1
ATOM 762 C CA . ASN A 1 93 ? 1.263 14.672 -10.031 1 96.19 93 ASN A CA 1
ATOM 763 C C . ASN A 1 93 ? 1.528 15.234 -8.633 1 96.19 93 ASN A C 1
ATOM 765 O O . ASN A 1 93 ? 1.399 16.438 -8.414 1 96.19 93 ASN A O 1
ATOM 769 N N . ILE A 1 94 ? 1.899 14.383 -7.742 1 96.62 94 ILE A N 1
ATOM 770 C CA . ILE A 1 94 ? 2.203 14.812 -6.379 1 96.62 94 ILE A CA 1
ATOM 771 C C . ILE A 1 94 ? 3.406 15.75 -6.395 1 96.62 94 ILE A C 1
ATOM 773 O O . ILE A 1 94 ? 3.375 16.812 -5.77 1 96.62 94 ILE A O 1
ATOM 777 N N . ILE A 1 95 ? 4.402 15.367 -7.133 1 97.44 95 ILE A N 1
ATOM 778 C CA . ILE A 1 95 ? 5.641 16.141 -7.191 1 97.44 95 ILE A CA 1
ATOM 779 C C . ILE A 1 95 ? 5.371 17.5 -7.82 1 97.44 95 ILE A C 1
ATOM 781 O O . ILE A 1 95 ? 5.941 18.516 -7.395 1 97.44 95 ILE A O 1
ATOM 785 N N . ASN A 1 96 ? 4.52 17.547 -8.766 1 97.19 96 ASN A N 1
ATOM 786 C CA . ASN A 1 96 ? 4.152 18.812 -9.398 1 97.19 96 ASN A CA 1
ATOM 787 C C . ASN A 1 96 ? 3.449 19.75 -8.422 1 97.19 96 ASN A C 1
ATOM 789 O O . ASN A 1 96 ? 3.588 20.969 -8.523 1 97.19 96 ASN A O 1
ATOM 793 N N . LYS A 1 97 ? 2.725 19.172 -7.559 1 95 97 LYS A N 1
ATOM 794 C CA . LYS A 1 97 ? 2.004 19.969 -6.562 1 95 97 LYS A CA 1
ATOM 795 C C . LYS A 1 97 ? 2.922 20.375 -5.414 1 95 97 LYS A C 1
ATOM 797 O O . LYS A 1 97 ? 2.723 21.422 -4.801 1 95 97 LYS A O 1
ATOM 802 N N . ASN A 1 98 ? 3.865 19.484 -5.078 1 95.12 98 ASN A N 1
ATOM 803 C CA . ASN A 1 98 ? 4.836 19.734 -4.016 1 95.12 98 ASN A CA 1
ATOM 804 C C . ASN A 1 98 ? 6.191 19.109 -4.348 1 95.12 98 ASN A C 1
ATOM 806 O O . ASN A 1 98 ? 6.398 17.906 -4.148 1 95.12 98 ASN A O 1
ATOM 810 N N . GLU A 1 99 ? 7.031 19.891 -4.676 1 96.12 99 GLU A N 1
ATOM 811 C CA . GLU A 1 99 ? 8.328 19.422 -5.164 1 96.12 99 GLU A CA 1
ATOM 812 C C . GLU A 1 99 ? 9.188 18.891 -4.023 1 96.12 99 GLU A C 1
ATOM 814 O O . GLU A 1 99 ? 10.211 18.234 -4.258 1 96.12 99 GLU A O 1
ATOM 819 N N . ASP A 1 100 ? 8.75 19.094 -2.764 1 95.31 100 ASP A N 1
ATOM 820 C CA . ASP A 1 100 ? 9.555 18.656 -1.632 1 95.31 100 ASP A CA 1
ATOM 821 C C . ASP A 1 100 ? 8.953 17.406 -0.993 1 95.31 100 ASP A C 1
ATOM 823 O O . ASP A 1 100 ? 9.375 16.984 0.091 1 95.31 100 ASP A O 1
ATOM 827 N N . TYR A 1 101 ? 8.016 16.859 -1.674 1 94.88 101 TYR A N 1
ATOM 828 C CA . TYR A 1 101 ? 7.375 15.656 -1.14 1 94.88 101 TYR A CA 1
ATOM 829 C C . TYR A 1 101 ? 8.234 14.422 -1.384 1 94.88 101 TYR A C 1
ATOM 831 O O . TYR A 1 101 ? 8.008 13.68 -2.338 1 94.88 101 TYR A O 1
ATOM 839 N N . TYR A 1 102 ? 9.18 14.164 -0.492 1 96.44 102 TYR A N 1
ATOM 840 C CA . TYR A 1 102 ? 10.227 13.164 -0.675 1 96.44 102 TYR A CA 1
ATOM 841 C C . TYR A 1 102 ? 9.633 11.773 -0.851 1 96.44 102 TYR A C 1
ATOM 843 O O . TYR A 1 102 ? 10.188 10.938 -1.565 1 96.44 102 TYR A O 1
ATOM 851 N N . LYS A 1 103 ? 8.523 11.477 -0.28 1 95.44 103 LYS A N 1
ATOM 852 C CA . LYS A 1 103 ? 7.902 10.156 -0.382 1 95.44 103 LYS A CA 1
ATOM 853 C C . LYS A 1 103 ? 7.5 9.852 -1.82 1 95.44 103 LYS A C 1
ATOM 855 O O . LYS A 1 103 ? 7.582 8.703 -2.264 1 95.44 103 LYS A O 1
ATOM 860 N N . ALA A 1 104 ? 7.094 10.867 -2.525 1 97.62 104 ALA A N 1
ATOM 861 C CA . ALA A 1 104 ? 6.66 10.688 -3.906 1 97.62 104 ALA A CA 1
ATOM 862 C C . ALA A 1 104 ? 7.836 10.336 -4.812 1 97.62 104 ALA A C 1
ATOM 864 O O . ALA A 1 104 ? 7.715 9.492 -5.699 1 97.62 104 ALA A O 1
ATOM 865 N N . TYR A 1 105 ? 8.961 10.93 -4.594 1 98.44 105 TYR A N 1
ATOM 866 C CA . TYR A 1 105 ? 10.164 10.57 -5.344 1 98.44 105 TYR A CA 1
ATOM 867 C C . TYR A 1 105 ? 10.555 9.125 -5.082 1 98.44 105 TYR A C 1
ATOM 869 O O . TYR A 1 105 ? 10.914 8.391 -6.012 1 98.44 105 TYR A O 1
ATOM 877 N N . ASN A 1 106 ? 10.477 8.789 -3.877 1 98.06 106 ASN A N 1
ATOM 878 C CA . ASN A 1 106 ? 10.852 7.43 -3.5 1 98.06 106 ASN A CA 1
ATOM 879 C C . ASN A 1 106 ? 9.953 6.391 -4.164 1 98.06 106 ASN A C 1
ATOM 881 O O . ASN A 1 106 ? 10.438 5.41 -4.727 1 98.06 106 ASN A O 1
ATOM 885 N N . ILE A 1 107 ? 8.633 6.59 -4.117 1 97.56 107 ILE A N 1
ATOM 886 C CA . ILE A 1 107 ? 7.719 5.602 -4.672 1 97.56 107 ILE A CA 1
ATOM 887 C C . ILE A 1 107 ? 7.828 5.598 -6.195 1 97.56 107 ILE A C 1
ATOM 889 O O . ILE A 1 107 ? 7.691 4.547 -6.828 1 97.56 107 ILE A O 1
ATOM 893 N N . ARG A 1 108 ? 8.078 6.766 -6.738 1 98.44 108 ARG A N 1
ATOM 894 C CA . ARG A 1 108 ? 8.336 6.805 -8.172 1 98.44 108 ARG A CA 1
ATOM 895 C C . ARG A 1 108 ? 9.594 6.023 -8.531 1 98.44 108 ARG A C 1
ATOM 897 O O . ARG A 1 108 ? 9.617 5.293 -9.523 1 98.44 108 ARG A O 1
ATOM 904 N N . GLY A 1 109 ? 10.578 6.223 -7.75 1 98.81 109 GLY A N 1
ATOM 905 C CA . GLY A 1 109 ? 11.844 5.547 -7.977 1 98.81 109 GLY A CA 1
ATOM 906 C C . GLY A 1 109 ? 11.734 4.035 -7.914 1 98.81 109 GLY A C 1
ATOM 907 O O . GLY A 1 109 ? 12.188 3.334 -8.82 1 98.81 109 GLY A O 1
ATOM 908 N N . ILE A 1 110 ? 11.094 3.494 -6.887 1 98.19 110 ILE A N 1
ATOM 909 C CA . ILE A 1 110 ? 11 2.047 -6.73 1 98.19 110 ILE A CA 1
ATOM 910 C C . ILE A 1 110 ? 10.094 1.467 -7.812 1 98.19 110 ILE A C 1
ATOM 912 O O . ILE A 1 110 ? 10.336 0.363 -8.312 1 98.19 110 ILE A O 1
ATOM 916 N N . ALA A 1 111 ? 9.055 2.199 -8.188 1 98.06 111 ALA A N 1
ATOM 917 C CA . ALA A 1 111 ? 8.203 1.759 -9.289 1 98.06 111 ALA A CA 1
ATOM 918 C C . ALA A 1 111 ? 9 1.634 -10.586 1 98.06 111 ALA A C 1
ATOM 920 O O . ALA A 1 111 ? 8.852 0.657 -11.32 1 98.06 111 ALA A O 1
ATOM 921 N N . LYS A 1 112 ? 9.852 2.59 -10.852 1 98.56 112 LYS A N 1
ATOM 922 C CA . LYS A 1 112 ? 10.688 2.561 -12.047 1 98.56 112 LYS A CA 1
ATOM 923 C C . LYS A 1 112 ? 11.656 1.384 -12.008 1 98.56 112 LYS A C 1
ATOM 925 O O . LYS A 1 112 ? 11.875 0.716 -13.016 1 98.56 112 LYS A O 1
ATOM 930 N N . VAL A 1 113 ? 12.203 1.097 -10.898 1 98.5 113 VAL A N 1
ATOM 931 C CA . VAL A 1 113 ? 13.133 -0.019 -10.758 1 98.5 113 VAL A CA 1
ATOM 932 C C . VAL A 1 113 ? 12.422 -1.328 -11.094 1 98.5 113 VAL A C 1
ATOM 934 O O . VAL A 1 113 ? 12.914 -2.127 -11.891 1 98.5 113 VAL A O 1
ATOM 937 N N . TYR A 1 114 ? 11.219 -1.493 -10.57 1 97.19 114 TYR A N 1
ATOM 938 C CA . TYR A 1 114 ? 10.453 -2.707 -10.836 1 97.19 114 TYR A CA 1
ATOM 939 C C . TYR A 1 114 ? 10.016 -2.766 -12.289 1 97.19 114 TYR A C 1
ATOM 941 O O . TYR A 1 114 ? 9.82 -3.85 -12.844 1 97.19 114 TYR A O 1
ATOM 949 N N . ASP A 1 115 ? 9.945 -1.597 -12.836 1 95.88 115 ASP A N 1
ATOM 950 C CA . ASP A 1 115 ? 9.562 -1.526 -14.242 1 95.88 115 ASP A CA 1
ATOM 951 C C . ASP A 1 115 ? 10.773 -1.695 -15.148 1 95.88 115 ASP A C 1
ATOM 953 O O . ASP A 1 115 ? 10.68 -1.507 -16.359 1 95.88 115 ASP A O 1
ATOM 957 N N . GLY A 1 116 ? 11.914 -1.885 -14.609 1 96.81 116 GLY A N 1
ATOM 958 C CA . GLY A 1 116 ? 13.117 -2.162 -15.375 1 96.81 116 GLY A CA 1
ATOM 959 C C . GLY A 1 116 ? 13.938 -0.921 -15.672 1 96.81 116 GLY A C 1
ATOM 960 O O . GLY A 1 116 ? 14.945 -0.988 -16.391 1 96.81 116 GLY A O 1
ATOM 961 N N . ARG A 1 117 ? 13.594 0.167 -15.211 1 97.69 117 ARG A N 1
ATOM 962 C CA . ARG A 1 117 ? 14.273 1.44 -15.414 1 97.69 117 ARG A CA 1
ATOM 963 C C . ARG A 1 117 ? 15.156 1.789 -14.227 1 97.69 117 ARG A C 1
ATOM 965 O O . ARG A 1 117 ? 14.922 2.793 -13.547 1 97.69 117 ARG A O 1
ATOM 972 N N . PHE A 1 118 ? 16.172 1.077 -14 1 98.5 118 PHE A N 1
ATOM 973 C CA . PHE A 1 118 ? 16.984 1.088 -12.789 1 98.5 118 PHE A CA 1
ATOM 974 C C . PHE A 1 118 ? 17.625 2.453 -12.578 1 98.5 118 PHE A C 1
ATOM 976 O O . PHE A 1 118 ? 17.484 3.055 -11.516 1 98.5 118 PHE A O 1
ATOM 983 N N . GLU A 1 119 ? 18.266 2.977 -13.57 1 98.62 119 GLU A N 1
ATOM 984 C CA . GLU A 1 119 ? 19 4.223 -13.414 1 98.62 119 GLU A CA 1
ATOM 985 C C . GLU A 1 119 ? 18.078 5.387 -13.094 1 98.62 119 GLU A C 1
ATOM 987 O O . GLU A 1 119 ? 18.359 6.203 -12.219 1 98.62 119 GLU A O 1
ATOM 992 N N . GLU A 1 120 ? 16.969 5.41 -13.82 1 98.75 120 GLU A N 1
ATOM 993 C CA . GLU A 1 120 ? 15.992 6.461 -13.562 1 98.75 120 GLU A CA 1
ATOM 994 C C . GLU A 1 120 ? 15.414 6.332 -12.156 1 98.75 120 GLU A C 1
ATOM 996 O O . GLU A 1 120 ? 15.203 7.336 -11.469 1 98.75 120 GLU A O 1
ATOM 1001 N N . GLY A 1 121 ? 15.125 5.102 -11.789 1 98.88 121 GLY A N 1
ATOM 1002 C CA . GLY A 1 121 ? 14.602 4.848 -10.453 1 98.88 121 GLY A CA 1
ATOM 1003 C C . GLY A 1 121 ? 15.562 5.258 -9.352 1 98.88 121 GLY A C 1
ATOM 1004 O O . GLY A 1 121 ? 15.156 5.902 -8.375 1 98.88 121 GLY A O 1
ATOM 1005 N N . MET A 1 122 ? 16.797 4.977 -9.531 1 98.81 122 MET A N 1
ATOM 1006 C CA . MET A 1 122 ? 17.828 5.316 -8.539 1 98.81 122 MET A CA 1
ATOM 1007 C C . MET A 1 122 ? 17.953 6.828 -8.398 1 98.81 122 MET A C 1
ATOM 1009 O O . MET A 1 122 ? 18.156 7.34 -7.293 1 98.81 122 MET A O 1
ATOM 1013 N N . LYS A 1 123 ? 17.844 7.531 -9.461 1 98.88 123 LYS A N 1
ATOM 1014 C CA . LYS A 1 123 ? 17.891 8.992 -9.406 1 98.88 123 LYS A CA 1
ATOM 1015 C C . LYS A 1 123 ? 16.75 9.547 -8.547 1 98.88 123 LYS A C 1
ATOM 1017 O O . LYS A 1 123 ? 16.953 10.477 -7.762 1 98.88 123 LYS A O 1
ATOM 1022 N N . ASP A 1 124 ? 15.602 8.977 -8.773 1 98.88 124 ASP A N 1
ATOM 1023 C CA . ASP A 1 124 ? 14.453 9.406 -7.984 1 98.88 124 ASP A CA 1
ATOM 1024 C C . ASP A 1 124 ? 14.664 9.102 -6.5 1 98.88 124 ASP A C 1
ATOM 1026 O O . ASP A 1 124 ? 14.383 9.945 -5.645 1 98.88 124 ASP A O 1
ATOM 1030 N N . ILE A 1 125 ? 15.164 7.949 -6.184 1 98.81 125 ILE A N 1
ATOM 1031 C CA . ILE A 1 125 ? 15.398 7.559 -4.797 1 98.81 125 ILE A CA 1
ATOM 1032 C C . ILE A 1 125 ? 16.469 8.453 -4.184 1 98.81 125 ILE A C 1
ATOM 1034 O O . ILE A 1 125 ? 16.344 8.898 -3.039 1 98.81 125 ILE A O 1
ATOM 1038 N N . ASP A 1 126 ? 17.438 8.773 -4.945 1 98.88 126 ASP A N 1
ATOM 1039 C CA . ASP A 1 126 ? 18.469 9.68 -4.469 1 98.88 126 ASP A CA 1
ATOM 1040 C C . ASP A 1 126 ? 17.891 11.07 -4.195 1 98.88 126 ASP A C 1
ATOM 1042 O O . ASP A 1 126 ? 18.25 11.711 -3.205 1 98.88 126 ASP A O 1
ATOM 1046 N N . LYS A 1 127 ? 17.047 11.508 -5.074 1 98.81 127 LYS A N 1
ATOM 1047 C CA . LYS A 1 127 ? 16.406 12.805 -4.848 1 98.81 127 LYS A CA 1
ATOM 1048 C C . LYS A 1 127 ? 15.586 12.789 -3.557 1 98.81 127 LYS A C 1
ATOM 1050 O O . LYS A 1 127 ? 15.594 13.766 -2.805 1 98.81 127 LYS A O 1
ATOM 1055 N N . SER A 1 128 ? 14.859 11.719 -3.352 1 98.69 128 SER A N 1
ATOM 1056 C CA . SER A 1 128 ? 14.117 11.547 -2.107 1 98.69 128 SER A CA 1
ATOM 1057 C C . SER A 1 128 ? 15.031 11.703 -0.895 1 98.69 128 SER A C 1
ATOM 1059 O O . SER A 1 128 ? 14.719 12.438 0.04 1 98.69 128 SER A O 1
ATOM 1061 N N . LEU A 1 129 ? 16.188 11.109 -0.954 1 98.5 129 LEU A N 1
ATOM 1062 C CA . LEU A 1 129 ? 17.109 11.086 0.173 1 98.5 129 LEU A CA 1
ATOM 1063 C C . LEU A 1 129 ? 17.875 12.398 0.281 1 98.5 129 LEU A C 1
ATOM 1065 O O . LEU A 1 129 ? 18.406 12.727 1.344 1 98.5 129 LEU A O 1
ATOM 1069 N N . GLU A 1 130 ? 17.953 13.102 -0.768 1 98.62 130 GLU A N 1
ATOM 1070 C CA . GLU A 1 130 ? 18.484 14.453 -0.715 1 98.62 130 GLU A CA 1
ATOM 1071 C C . GLU A 1 130 ? 17.562 15.383 0.074 1 98.62 130 GLU A C 1
ATOM 1073 O O . GLU A 1 130 ? 18.031 16.234 0.837 1 98.62 130 GLU A O 1
ATOM 1078 N N . ILE A 1 131 ? 16.312 15.195 -0.183 1 97.94 131 ILE A N 1
ATOM 1079 C CA . ILE A 1 131 ? 15.328 16.016 0.504 1 97.94 131 ILE A CA 1
ATOM 1080 C C . ILE A 1 131 ? 15.25 15.617 1.974 1 97.94 131 ILE A C 1
ATOM 1082 O O . ILE A 1 131 ? 15.227 16.469 2.861 1 97.94 131 ILE A O 1
ATOM 1086 N N . LYS A 1 132 ? 15.219 14.289 2.248 1 96.44 132 LYS A N 1
ATOM 1087 C CA . LYS A 1 132 ? 15.172 13.766 3.609 1 96.44 132 LYS A CA 1
ATOM 1088 C C . LYS A 1 132 ? 16.141 12.594 3.783 1 96.44 132 LYS A C 1
ATOM 1090 O O . LYS A 1 132 ? 15.75 11.438 3.621 1 96.44 132 LYS A O 1
ATOM 1095 N N . GLY A 1 133 ? 17.172 12.852 4.289 1 97.06 133 GLY A N 1
ATOM 1096 C CA . GLY A 1 133 ? 18.25 11.883 4.375 1 97.06 133 GLY A CA 1
ATOM 1097 C C . GLY A 1 133 ? 18 10.789 5.395 1 97.06 133 GLY A C 1
ATOM 1098 O O . GLY A 1 133 ? 18.578 9.703 5.312 1 97.06 133 GLY A O 1
ATOM 1099 N N . ASP A 1 134 ? 17.188 11.055 6.406 1 95.69 134 ASP A N 1
ATOM 1100 C CA . ASP A 1 134 ? 16.891 10.062 7.438 1 95.69 134 ASP A CA 1
ATOM 1101 C C . ASP A 1 134 ? 15.547 9.391 7.191 1 95.69 134 ASP A C 1
ATOM 1103 O O . ASP A 1 134 ? 14.852 9.023 8.141 1 95.69 134 ASP A O 1
ATOM 1107 N N . TYR A 1 135 ? 15.211 9.344 5.953 1 94.75 135 TYR A N 1
ATOM 1108 C CA . TYR A 1 135 ? 14.031 8.602 5.531 1 94.75 135 TYR A CA 1
ATOM 1109 C C . TYR A 1 135 ? 14.344 7.113 5.402 1 94.75 135 TYR A C 1
ATOM 1111 O O . TYR A 1 135 ? 14.844 6.668 4.367 1 94.75 135 TYR A O 1
ATOM 1119 N N . GLY A 1 136 ? 14.039 6.367 6.465 1 94.75 136 GLY A N 1
ATOM 1120 C CA . GLY A 1 136 ? 14.391 4.957 6.539 1 94.75 136 GLY A CA 1
ATOM 1121 C C . GLY A 1 136 ? 13.859 4.148 5.367 1 94.75 136 GLY A C 1
ATOM 1122 O O . GLY A 1 136 ? 14.586 3.334 4.793 1 94.75 136 GLY A O 1
ATOM 1123 N N . TYR A 1 137 ? 12.656 4.41 4.992 1 94.06 137 TYR A N 1
ATOM 1124 C CA . TYR A 1 137 ? 12.039 3.676 3.895 1 94.06 137 TYR A CA 1
ATOM 1125 C C . TYR A 1 137 ? 12.719 3.996 2.57 1 94.06 137 TYR A C 1
ATOM 1127 O O . TYR A 1 137 ? 12.82 3.135 1.693 1 94.06 137 TYR A O 1
ATOM 1135 N N . GLY A 1 138 ? 13.195 5.258 2.441 1 97.31 138 GLY A N 1
ATOM 1136 C CA . GLY A 1 138 ? 13.992 5.602 1.276 1 97.31 138 GLY A CA 1
ATOM 1137 C C . GLY A 1 138 ? 15.297 4.828 1.197 1 97.31 138 GLY A C 1
ATOM 1138 O O . GLY A 1 138 ? 15.664 4.328 0.132 1 97.31 138 GLY A O 1
ATOM 1139 N N . ARG A 1 139 ? 15.938 4.746 2.318 1 98.44 139 ARG A N 1
ATOM 1140 C CA . ARG A 1 139 ? 17.172 3.971 2.377 1 98.44 139 ARG A CA 1
ATOM 1141 C C . ARG A 1 139 ? 16.906 2.496 2.092 1 98.44 139 ARG A C 1
ATOM 1143 O O . ARG A 1 139 ? 17.688 1.849 1.377 1 98.44 139 ARG A O 1
ATOM 1150 N N . PHE A 1 140 ? 15.844 2.004 2.588 1 97.88 140 PHE A N 1
ATOM 1151 C CA . PHE A 1 140 ? 15.43 0.635 2.309 1 97.88 140 PHE A CA 1
ATOM 1152 C C . PHE A 1 140 ? 15.219 0.426 0.814 1 97.88 140 PHE A C 1
ATOM 1154 O O . PHE A 1 140 ? 15.711 -0.551 0.245 1 97.88 140 PHE A O 1
ATOM 1161 N N . ASN A 1 141 ? 14.508 1.336 0.199 1 98.12 141 ASN A N 1
ATOM 1162 C CA . ASN A 1 141 ? 14.219 1.174 -1.221 1 98.12 141 ASN A CA 1
ATOM 1163 C C . ASN A 1 141 ? 15.484 1.262 -2.066 1 98.12 141 ASN A C 1
ATOM 1165 O O . ASN A 1 141 ? 15.602 0.593 -3.096 1 98.12 141 ASN A O 1
ATOM 1169 N N . LYS A 1 142 ? 16.391 2.041 -1.621 1 98.69 142 LYS A N 1
ATOM 1170 C CA . LYS A 1 142 ? 17.672 2.066 -2.312 1 98.69 142 LYS A CA 1
ATOM 1171 C C . LYS A 1 142 ? 18.375 0.709 -2.232 1 98.69 142 LYS A C 1
ATOM 1173 O O . LYS A 1 142 ? 18.859 0.193 -3.242 1 98.69 142 LYS A O 1
ATOM 1178 N N . ALA A 1 143 ? 18.375 0.162 -1.069 1 98.88 143 ALA A N 1
ATOM 1179 C CA . ALA A 1 143 ? 18.953 -1.165 -0.871 1 98.88 143 ALA A CA 1
ATOM 1180 C C . ALA A 1 143 ? 18.25 -2.207 -1.728 1 98.88 143 ALA A C 1
ATOM 1182 O O . ALA A 1 143 ? 18.891 -3 -2.416 1 98.88 143 ALA A O 1
ATOM 1183 N N . LEU A 1 144 ? 16.969 -2.195 -1.717 1 98.25 144 LEU A N 1
ATOM 1184 C CA . LEU A 1 144 ? 16.172 -3.137 -2.484 1 98.25 144 LEU A CA 1
ATOM 1185 C C . LEU A 1 144 ? 16.453 -3.002 -3.977 1 98.25 144 LEU A C 1
ATOM 1187 O O . LEU A 1 144 ? 16.516 -4.004 -4.691 1 98.25 144 LEU A O 1
ATOM 1191 N N . SER A 1 145 ? 16.578 -1.774 -4.379 1 98.69 145 SER A N 1
ATOM 1192 C CA . SER A 1 145 ? 16.891 -1.531 -5.785 1 98.69 145 SER A CA 1
ATOM 1193 C C . SER A 1 145 ? 18.203 -2.18 -6.188 1 98.69 145 SER A C 1
ATOM 1195 O O . SER A 1 145 ? 18.297 -2.838 -7.227 1 98.69 145 SER A O 1
ATOM 1197 N N . TYR A 1 146 ? 19.203 -2.051 -5.355 1 98.81 146 TYR A N 1
ATOM 1198 C CA . TYR A 1 146 ? 20.484 -2.693 -5.613 1 98.81 146 TYR A CA 1
ATOM 1199 C C . TYR A 1 146 ? 20.344 -4.211 -5.617 1 98.81 146 TYR A C 1
ATOM 1201 O O . TYR A 1 146 ? 20.938 -4.891 -6.453 1 98.81 146 TYR A O 1
ATOM 1209 N N . GLU A 1 147 ? 19.578 -4.711 -4.707 1 98.56 147 GLU A N 1
ATOM 1210 C CA . GLU A 1 147 ? 19.375 -6.156 -4.648 1 98.56 147 GLU A CA 1
ATOM 1211 C C . GLU A 1 147 ? 18.734 -6.672 -5.934 1 98.56 147 GLU A C 1
ATOM 1213 O O . GLU A 1 147 ? 19.188 -7.676 -6.496 1 98.56 147 GLU A O 1
ATOM 1218 N N . LEU A 1 148 ? 17.734 -5.969 -6.402 1 97.38 148 LEU A N 1
ATOM 1219 C CA . LEU A 1 148 ? 17.016 -6.367 -7.605 1 97.38 148 LEU A CA 1
ATOM 1220 C C . LEU A 1 148 ? 17.938 -6.328 -8.828 1 97.38 148 LEU A C 1
ATOM 1222 O O . LEU A 1 148 ? 17.734 -7.086 -9.781 1 97.38 148 LEU A O 1
ATOM 1226 N N . LYS A 1 149 ? 18.953 -5.504 -8.742 1 97.75 149 LYS A N 1
ATOM 1227 C CA . LYS A 1 149 ? 19.922 -5.379 -9.836 1 97.75 149 LYS A CA 1
ATOM 1228 C C . LYS A 1 149 ? 21.062 -6.383 -9.688 1 97.75 149 LYS A C 1
ATOM 1230 O O . LYS A 1 149 ? 21.969 -6.434 -10.523 1 97.75 149 LYS A O 1
ATOM 1235 N N . GLY A 1 150 ? 21.047 -7.074 -8.562 1 97.62 150 GLY A N 1
ATOM 1236 C CA . GLY A 1 150 ? 22.094 -8.062 -8.312 1 97.62 150 GLY A CA 1
ATOM 1237 C C . GLY A 1 150 ? 23.344 -7.465 -7.688 1 97.62 150 GLY A C 1
ATOM 1238 O O . GLY A 1 150 ? 24.375 -8.125 -7.605 1 97.62 150 GLY A O 1
ATOM 1239 N N . LYS A 1 151 ? 23.25 -6.277 -7.301 1 98.31 151 LYS A N 1
ATOM 1240 C CA . LYS A 1 151 ? 24.359 -5.621 -6.613 1 98.31 151 LYS A CA 1
ATOM 1241 C C . LYS A 1 151 ? 24.25 -5.812 -5.102 1 98.31 151 LYS A C 1
ATOM 1243 O O . LYS A 1 151 ? 23.984 -4.855 -4.367 1 98.31 151 LYS A O 1
ATOM 1248 N N . TYR A 1 152 ? 24.609 -6.934 -4.605 1 98.69 152 TYR A N 1
ATOM 1249 C CA . TYR A 1 152 ? 24.281 -7.387 -3.258 1 98.69 152 TYR A CA 1
ATOM 1250 C C . TYR A 1 152 ? 25.125 -6.664 -2.217 1 98.69 152 TYR A C 1
ATOM 1252 O O . TYR A 1 152 ? 24.641 -6.348 -1.127 1 98.69 152 TYR A O 1
ATOM 1260 N N . ASP A 1 153 ? 26.375 -6.414 -2.529 1 98.75 153 ASP A N 1
ATOM 1261 C CA . ASP A 1 153 ? 27.219 -5.719 -1.56 1 98.75 153 ASP A CA 1
ATOM 1262 C C . ASP A 1 153 ? 26.719 -4.301 -1.312 1 98.75 153 ASP A C 1
ATOM 1264 O O . ASP A 1 153 ? 26.656 -3.848 -0.167 1 98.75 153 ASP A O 1
ATOM 1268 N N . GLU A 1 154 ? 26.359 -3.635 -2.385 1 98.81 154 GLU A N 1
ATOM 1269 C CA . GLU A 1 154 ? 25.766 -2.307 -2.242 1 98.81 154 GLU A CA 1
ATOM 1270 C C . GLU A 1 154 ? 24.438 -2.371 -1.489 1 98.81 154 GLU A C 1
ATOM 1272 O O . GLU A 1 154 ? 24.156 -1.511 -0.654 1 98.81 154 GLU A O 1
ATOM 1277 N N . ALA A 1 155 ? 23.656 -3.369 -1.783 1 98.88 155 ALA A N 1
ATOM 1278 C CA . ALA A 1 155 ? 22.375 -3.553 -1.108 1 98.88 155 ALA A CA 1
ATOM 1279 C C . ALA A 1 155 ? 22.562 -3.695 0.399 1 98.88 155 ALA A C 1
ATOM 1281 O O . ALA A 1 155 ? 21.891 -3.025 1.183 1 98.88 155 ALA A O 1
ATOM 1282 N N . LEU A 1 156 ? 23.516 -4.512 0.8 1 98.88 156 LEU A N 1
ATOM 1283 C CA . LEU A 1 156 ? 23.766 -4.75 2.219 1 98.88 156 LEU A CA 1
ATOM 1284 C C . LEU A 1 156 ? 24.203 -3.465 2.916 1 98.88 156 LEU A C 1
ATOM 1286 O O . LEU A 1 156 ? 23.781 -3.195 4.047 1 98.88 156 LEU A O 1
ATOM 1290 N N . LYS A 1 157 ? 25.016 -2.713 2.246 1 98.81 157 LYS A N 1
ATOM 1291 C CA . LYS A 1 157 ? 25.438 -1.432 2.801 1 98.81 157 LYS A CA 1
ATOM 1292 C C . LYS A 1 157 ? 24.234 -0.526 3.068 1 98.81 157 LYS A C 1
ATOM 1294 O O . LYS A 1 157 ? 24.141 0.068 4.145 1 98.81 157 LYS A O 1
ATOM 1299 N N . TRP A 1 158 ? 23.359 -0.456 2.145 1 98.88 158 TRP A N 1
ATOM 1300 C CA . TRP A 1 158 ? 22.25 0.467 2.279 1 98.88 158 TRP A CA 1
ATOM 1301 C C . TRP A 1 158 ? 21.188 -0.103 3.211 1 98.88 158 TRP A C 1
ATOM 1303 O O . TRP A 1 158 ? 20.484 0.646 3.904 1 98.88 158 TRP A O 1
ATOM 1313 N N . TYR A 1 159 ? 21.031 -1.434 3.279 1 98.81 159 TYR A N 1
ATOM 1314 C CA . TYR A 1 159 ? 20.188 -2.016 4.32 1 98.81 159 TYR A CA 1
ATOM 1315 C C . TYR A 1 159 ? 20.719 -1.651 5.707 1 98.81 159 TYR A C 1
ATOM 1317 O O . TYR A 1 159 ? 19.938 -1.3 6.594 1 98.81 159 TYR A O 1
ATOM 1325 N N . ASP A 1 160 ? 22.016 -1.694 5.852 1 98.69 160 ASP A N 1
ATOM 1326 C CA . ASP A 1 160 ? 22.609 -1.286 7.121 1 98.69 160 ASP A CA 1
ATOM 1327 C C . ASP A 1 160 ? 22.297 0.176 7.43 1 98.69 160 ASP A C 1
ATOM 1329 O O . ASP A 1 160 ? 21.938 0.516 8.562 1 98.69 160 ASP A O 1
ATOM 1333 N N . LYS A 1 161 ? 22.422 0.999 6.426 1 98.69 161 LYS A N 1
ATOM 1334 C CA . LYS A 1 161 ? 22.094 2.412 6.605 1 98.69 161 LYS A CA 1
ATOM 1335 C C . LYS A 1 161 ? 20.625 2.602 6.973 1 98.69 161 LYS A C 1
ATOM 1337 O O . LYS A 1 161 ? 20.281 3.498 7.746 1 98.69 161 LYS A O 1
ATOM 1342 N N . ALA A 1 162 ? 19.75 1.812 6.383 1 98.38 162 ALA A N 1
ATOM 1343 C CA . ALA A 1 162 ? 18.328 1.882 6.73 1 98.38 162 ALA A CA 1
ATOM 1344 C C . ALA A 1 162 ? 18.109 1.519 8.195 1 98.38 162 ALA A C 1
ATOM 1346 O O . ALA A 1 162 ? 17.312 2.17 8.883 1 98.38 162 ALA A O 1
ATOM 1347 N N . LEU A 1 163 ? 18.844 0.525 8.695 1 98.12 163 LEU A N 1
ATOM 1348 C CA . LEU A 1 163 ? 18.672 0.038 10.062 1 98.12 163 LEU A CA 1
ATOM 1349 C C . LEU A 1 163 ? 19.203 1.052 11.07 1 98.12 163 LEU A C 1
ATOM 1351 O O . LEU A 1 163 ? 18.906 0.974 12.258 1 98.12 163 LEU A O 1
ATOM 1355 N N . GLU A 1 164 ? 20 1.996 10.586 1 97.81 164 GLU A N 1
ATOM 1356 C CA . GLU A 1 164 ? 20.453 3.09 11.445 1 97.81 164 GLU A CA 1
ATOM 1357 C C . GLU A 1 164 ? 19.281 4.016 11.805 1 97.81 164 GLU A C 1
ATOM 1359 O O . GLU A 1 164 ? 19.328 4.711 12.82 1 97.81 164 GLU A O 1
ATOM 1364 N N . VAL A 1 165 ? 18.328 4.031 10.898 1 95.31 165 VAL A N 1
ATOM 1365 C CA . VAL A 1 165 ? 17.203 4.938 11.109 1 95.31 165 VAL A CA 1
ATOM 1366 C C . VAL A 1 165 ? 16.109 4.223 11.883 1 95.31 165 VAL A C 1
ATOM 1368 O O . VAL A 1 165 ? 15.523 4.785 12.812 1 95.31 165 VAL A O 1
ATOM 1371 N N . GLU A 1 166 ? 15.805 2.969 11.492 1 89.81 166 GLU A N 1
ATOM 1372 C CA . GLU A 1 166 ? 14.734 2.234 12.156 1 89.81 166 GLU A CA 1
ATOM 1373 C C . GLU A 1 166 ? 14.852 0.735 11.898 1 89.81 166 GLU A C 1
ATOM 1375 O O . GLU A 1 166 ? 15.281 0.314 10.82 1 89.81 166 GLU A O 1
ATOM 1380 N N . ASP A 1 167 ? 14.344 0.027 12.867 1 92.88 167 ASP A N 1
ATOM 1381 C CA . ASP A 1 167 ? 14.141 -1.404 12.664 1 92.88 167 ASP A CA 1
ATOM 1382 C C . ASP A 1 167 ? 12.938 -1.665 11.758 1 92.88 167 ASP A C 1
ATOM 1384 O O . ASP A 1 167 ? 11.828 -1.222 12.047 1 92.88 167 ASP A O 1
ATOM 1388 N N . TYR A 1 168 ? 13.25 -2.357 10.711 1 90.19 168 TYR A N 1
ATOM 1389 C CA . TYR A 1 168 ? 12.211 -2.66 9.727 1 90.19 168 TYR A CA 1
ATOM 1390 C C . TYR A 1 168 ? 12.281 -4.121 9.297 1 90.19 168 TYR A C 1
ATOM 1392 O O . TYR A 1 168 ? 13.344 -4.613 8.906 1 90.19 168 TYR A O 1
ATOM 1400 N N . VAL A 1 169 ? 11.234 -4.742 9.375 1 92.44 169 VAL A N 1
ATOM 1401 C CA . VAL A 1 169 ? 11.133 -6.184 9.156 1 92.44 169 VAL A CA 1
ATOM 1402 C C . VAL A 1 169 ? 11.719 -6.543 7.793 1 92.44 169 VAL A C 1
ATOM 1404 O O . VAL A 1 169 ? 12.516 -7.473 7.68 1 92.44 169 VAL A O 1
ATOM 1407 N N . TRP A 1 170 ? 11.43 -5.758 6.84 1 92.81 170 TRP A N 1
ATOM 1408 C CA . TRP A 1 170 ? 11.781 -6.133 5.473 1 92.81 170 TRP A CA 1
ATOM 1409 C C . TRP A 1 170 ? 13.234 -5.77 5.168 1 92.81 170 TRP A C 1
ATOM 1411 O O . TRP A 1 170 ? 13.812 -6.27 4.203 1 92.81 170 TRP A O 1
ATOM 1421 N N . THR A 1 171 ? 13.742 -4.891 5.969 1 97.31 171 THR A N 1
ATOM 1422 C CA . THR A 1 171 ? 15.18 -4.672 5.867 1 97.31 171 THR A CA 1
ATOM 1423 C C . THR A 1 171 ? 15.945 -5.906 6.34 1 97.31 171 THR A C 1
ATOM 1425 O O . THR A 1 171 ? 16.812 -6.41 5.629 1 97.31 171 THR A O 1
ATOM 1428 N N . TYR A 1 172 ? 15.555 -6.426 7.457 1 98.12 172 TYR A N 1
ATOM 1429 C CA . TYR A 1 172 ? 16.172 -7.648 7.953 1 98.12 172 TYR A CA 1
ATOM 1430 C C . TYR A 1 172 ? 15.953 -8.805 6.988 1 98.12 172 TYR A C 1
ATOM 1432 O O . TYR A 1 172 ? 16.875 -9.594 6.73 1 98.12 172 TYR A O 1
ATOM 1440 N N . TYR A 1 173 ? 14.844 -8.859 6.473 1 97.25 173 TYR A N 1
ATOM 1441 C CA . TYR A 1 173 ? 14.516 -9.93 5.531 1 97.25 173 TYR A CA 1
ATOM 1442 C C . TYR A 1 173 ? 15.375 -9.836 4.277 1 97.25 173 TYR A C 1
ATOM 1444 O O . TYR A 1 173 ? 15.852 -10.852 3.77 1 97.25 173 TYR A O 1
ATOM 1452 N N . GLY A 1 174 ? 15.492 -8.594 3.795 1 98 174 GLY A N 1
ATOM 1453 C CA . GLY A 1 174 ? 16.344 -8.391 2.637 1 98 174 GLY A CA 1
ATOM 1454 C C . GLY A 1 174 ? 17.781 -8.844 2.867 1 98 174 GLY A C 1
ATOM 1455 O O . GLY A 1 174 ? 18.359 -9.531 2.023 1 98 174 GLY A O 1
ATOM 1456 N N . ILE A 1 175 ? 18.266 -8.516 3.977 1 98.81 175 ILE A N 1
ATOM 1457 C CA . ILE A 1 175 ? 19.609 -8.953 4.332 1 98.81 175 ILE A CA 1
ATOM 1458 C C . ILE A 1 175 ? 19.656 -10.477 4.395 1 98.81 175 ILE A C 1
ATOM 1460 O O . ILE A 1 175 ? 20.547 -11.094 3.801 1 98.81 175 ILE A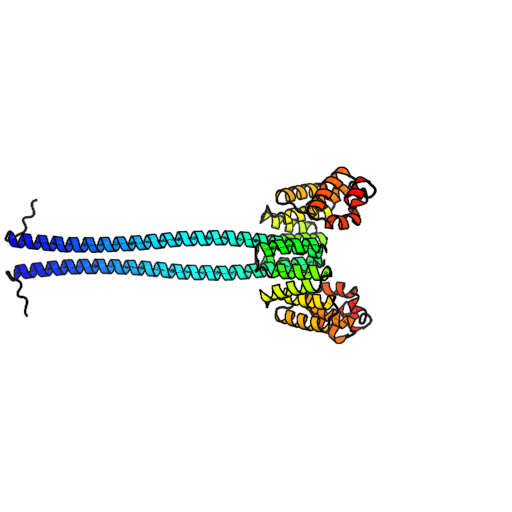 O 1
ATOM 1464 N N . ALA A 1 176 ? 18.703 -11.07 5.02 1 98.81 176 ALA A N 1
ATOM 1465 C CA . ALA A 1 176 ? 18.641 -12.531 5.133 1 98.81 176 ALA A CA 1
ATOM 1466 C C . ALA A 1 176 ? 18.562 -13.18 3.756 1 98.81 176 ALA A C 1
ATOM 1468 O O . ALA A 1 176 ? 19.203 -14.203 3.506 1 98.81 176 ALA A O 1
ATOM 1469 N N . SER A 1 177 ? 17.844 -12.617 2.922 1 98.5 177 SER A N 1
ATOM 1470 C CA . SER A 1 177 ? 17.672 -13.156 1.578 1 98.5 177 SER A CA 1
ATOM 1471 C C . SER A 1 177 ? 18.984 -13.156 0.802 1 98.5 177 SER A C 1
ATOM 1473 O O . SER A 1 177 ? 19.297 -14.117 0.103 1 98.5 177 SER A O 1
ATOM 1475 N N . ILE A 1 178 ? 19.672 -12.078 0.931 1 98.81 178 ILE A N 1
ATOM 1476 C CA . ILE A 1 178 ? 20.953 -11.977 0.242 1 98.81 178 ILE A CA 1
ATOM 1477 C C . ILE A 1 178 ? 21.906 -13.055 0.771 1 98.81 178 ILE A C 1
ATOM 1479 O O . ILE A 1 178 ? 22.531 -13.766 -0.009 1 98.81 178 ILE A O 1
ATOM 1483 N N . TYR A 1 179 ? 21.922 -13.211 2.018 1 98.81 179 TYR A N 1
ATOM 1484 C CA . TYR A 1 179 ? 22.797 -14.234 2.596 1 98.81 179 TYR A CA 1
ATOM 1485 C C . TYR A 1 179 ? 22.297 -15.633 2.258 1 98.81 179 TYR A C 1
ATOM 1487 O O . TYR A 1 179 ? 23.078 -16.562 2.08 1 98.81 179 TYR A O 1
ATOM 1495 N N . GLY A 1 180 ? 21.047 -15.781 2.168 1 98.75 180 GLY A N 1
ATOM 1496 C CA . GLY A 1 180 ? 20.484 -17.047 1.712 1 98.75 180 GLY A CA 1
ATOM 1497 C C . GLY A 1 180 ? 20.938 -17.422 0.317 1 98.75 180 GLY A C 1
ATOM 1498 O O . GLY A 1 180 ? 21.359 -18.562 0.086 1 98.75 180 GLY A O 1
ATOM 1499 N N . ARG A 1 181 ? 20.875 -16.469 -0.534 1 98.38 181 ARG A N 1
ATOM 1500 C CA . ARG A 1 181 ? 21.344 -16.688 -1.897 1 98.38 181 ARG A CA 1
ATOM 1501 C C . ARG A 1 181 ? 22.812 -17.109 -1.91 1 98.38 181 ARG A C 1
ATOM 1503 O O . ARG A 1 181 ? 23.219 -17.922 -2.744 1 98.38 181 ARG A O 1
ATOM 1510 N N . ARG A 1 182 ? 23.516 -16.594 -0.96 1 98.12 182 ARG A N 1
ATOM 1511 C CA . ARG A 1 182 ? 24.953 -16.844 -0.887 1 98.12 182 ARG A CA 1
ATOM 1512 C C . ARG A 1 182 ? 25.25 -18.156 -0.163 1 98.12 182 ARG A C 1
ATOM 1514 O O . ARG A 1 182 ? 26.406 -18.562 -0.061 1 98.12 182 ARG A O 1
ATOM 1521 N N . GLY A 1 183 ? 24.25 -18.781 0.424 1 98.31 183 GLY A N 1
ATOM 1522 C CA . GLY A 1 183 ? 24.438 -20.016 1.17 1 98.31 183 GLY A CA 1
ATOM 1523 C C . GLY A 1 183 ? 25.062 -19.797 2.535 1 98.31 183 GLY A C 1
ATOM 1524 O O . GLY A 1 183 ? 25.562 -20.75 3.15 1 98.31 183 GLY A O 1
ATOM 1525 N N . ASP A 1 184 ? 25.094 -18.547 2.891 1 98.44 184 ASP A N 1
ATOM 1526 C CA . ASP A 1 184 ? 25.625 -18.203 4.203 1 98.44 184 ASP A CA 1
ATOM 1527 C C . ASP A 1 184 ? 24.578 -18.422 5.297 1 98.44 184 ASP A C 1
ATOM 1529 O O . ASP A 1 184 ? 23.844 -17.516 5.66 1 98.44 184 ASP A O 1
ATOM 1533 N N . ILE A 1 185 ? 24.594 -19.641 5.879 1 98.44 185 ILE A N 1
ATOM 1534 C CA . ILE A 1 185 ? 23.531 -20.094 6.773 1 98.44 185 ILE A CA 1
ATOM 1535 C C . ILE A 1 185 ? 23.562 -19.266 8.062 1 98.44 185 ILE A C 1
ATOM 1537 O O . ILE A 1 185 ? 22.516 -18.859 8.562 1 98.44 185 ILE A O 1
ATOM 1541 N N . ASP A 1 186 ? 24.672 -19 8.578 1 98.56 186 ASP A N 1
ATOM 1542 C CA . ASP A 1 186 ? 24.766 -18.297 9.859 1 98.56 186 ASP A CA 1
ATOM 1543 C C . ASP A 1 186 ? 24.156 -16.906 9.766 1 98.56 186 ASP A C 1
ATOM 1545 O O . ASP A 1 186 ? 23.344 -16.516 10.602 1 98.56 186 ASP A O 1
ATOM 1549 N N . ASN A 1 187 ? 24.531 -16.156 8.742 1 98.81 187 ASN A N 1
ATOM 1550 C CA . ASN A 1 187 ? 23.984 -14.82 8.562 1 98.81 187 ASN A CA 1
ATOM 1551 C C . ASN A 1 187 ? 22.516 -14.867 8.156 1 98.81 187 ASN A C 1
ATOM 1553 O O . ASN A 1 187 ? 21.719 -14.008 8.562 1 98.81 187 ASN A O 1
ATOM 1557 N N . THR A 1 188 ? 22.172 -15.852 7.371 1 98.81 188 THR A N 1
ATOM 1558 C CA . THR A 1 188 ? 20.75 -16.016 7.031 1 98.81 188 THR A CA 1
ATOM 1559 C C . THR A 1 188 ? 19.906 -16.125 8.289 1 98.81 188 THR A C 1
ATOM 1561 O O . THR A 1 188 ? 18.938 -15.383 8.461 1 98.81 188 THR A O 1
ATOM 1564 N N . ILE A 1 189 ? 20.359 -16.984 9.188 1 98.62 189 ILE A N 1
ATOM 1565 C CA . ILE A 1 189 ? 19.594 -17.25 10.406 1 98.62 189 ILE A CA 1
ATOM 1566 C C . ILE A 1 189 ? 19.578 -16.016 11.289 1 98.62 189 ILE A C 1
ATOM 1568 O O . ILE A 1 189 ? 18.547 -15.641 11.828 1 98.62 189 ILE A O 1
ATOM 1572 N N . LYS A 1 190 ? 20.672 -15.383 11.414 1 98.62 190 LYS A N 1
ATOM 1573 C CA . LYS A 1 190 ? 20.812 -14.188 12.25 1 98.62 190 LYS A CA 1
ATOM 1574 C C . LYS A 1 190 ? 19.781 -13.125 11.859 1 98.62 190 LYS A C 1
ATOM 1576 O O . LYS A 1 190 ? 19.031 -12.641 12.711 1 98.62 190 LYS A O 1
ATOM 1581 N N . TYR A 1 191 ? 19.719 -12.867 10.648 1 98.75 191 TYR A N 1
ATOM 1582 C CA . TYR A 1 191 ? 18.891 -11.75 10.211 1 98.75 191 TYR A CA 1
ATOM 1583 C C . TYR A 1 191 ? 17.438 -12.188 10.008 1 98.75 191 TYR A C 1
ATOM 1585 O O . TYR A 1 191 ? 16.516 -11.414 10.25 1 98.75 191 TYR A O 1
ATOM 1593 N N . LEU A 1 192 ? 17.219 -13.398 9.578 1 98.56 192 LEU A N 1
ATOM 1594 C CA . LEU A 1 192 ? 15.859 -13.883 9.453 1 98.56 192 LEU A CA 1
ATOM 1595 C C . LEU A 1 192 ? 15.18 -13.984 10.812 1 98.56 192 LEU A C 1
ATOM 1597 O O . LEU A 1 192 ? 13.984 -13.711 10.945 1 98.56 192 LEU A O 1
ATOM 1601 N N . LYS A 1 193 ? 15.945 -14.312 11.836 1 98.38 193 LYS A N 1
ATOM 1602 C CA . LYS A 1 193 ? 15.406 -14.359 13.195 1 98.38 193 LYS A CA 1
ATOM 1603 C C . LYS A 1 193 ? 14.922 -12.984 13.641 1 98.38 193 LYS A C 1
ATOM 1605 O O . LYS A 1 193 ? 13.859 -12.875 14.258 1 98.38 193 LYS A O 1
ATOM 1610 N N . LYS A 1 194 ? 15.641 -11.984 13.352 1 98.25 194 LYS A N 1
ATOM 1611 C CA . LYS A 1 194 ? 15.242 -10.625 13.688 1 98.25 194 LYS A CA 1
ATOM 1612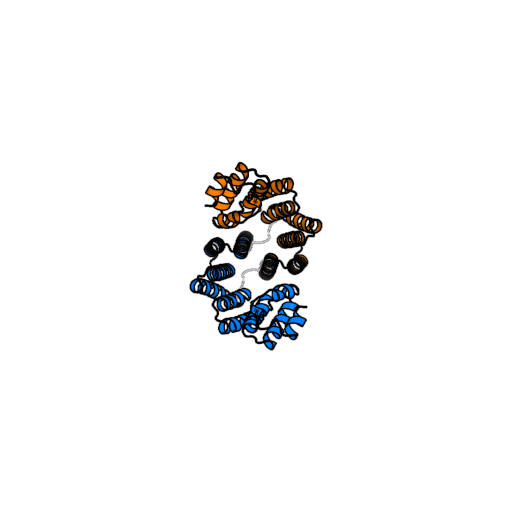 C C . LYS A 1 194 ? 13.961 -10.234 12.961 1 98.25 194 LYS A C 1
ATOM 1614 O O . LYS A 1 194 ? 13.078 -9.594 13.539 1 98.25 194 LYS A O 1
ATOM 1619 N N . ALA A 1 195 ? 13.906 -10.586 11.664 1 96.44 195 ALA A N 1
ATOM 1620 C CA . ALA A 1 195 ? 12.695 -10.305 10.898 1 96.44 195 ALA A CA 1
ATOM 1621 C C . ALA A 1 195 ? 11.484 -11.008 11.508 1 96.44 195 ALA A C 1
ATOM 1623 O O . ALA A 1 195 ? 10.43 -10.391 11.688 1 96.44 195 ALA A O 1
ATOM 1624 N N . ILE A 1 196 ? 11.648 -12.242 11.906 1 95.56 196 ILE A N 1
ATOM 1625 C CA . ILE A 1 196 ? 10.562 -13.055 12.453 1 95.56 196 ILE A CA 1
ATOM 1626 C C . ILE A 1 196 ? 10.141 -12.5 13.812 1 95.56 196 ILE A C 1
ATOM 1628 O O . ILE A 1 196 ? 8.953 -12.492 14.141 1 95.56 196 ILE A O 1
ATOM 1632 N N . GLU A 1 197 ? 11.094 -12.008 14.602 1 95.06 197 GLU A N 1
ATOM 1633 C CA . GLU A 1 197 ? 10.797 -11.406 15.898 1 95.06 197 GLU A CA 1
ATOM 1634 C C . GLU A 1 197 ? 9.914 -10.172 15.742 1 95.06 197 GLU A C 1
ATOM 1636 O O . GLU A 1 197 ? 9.039 -9.914 16.578 1 95.06 197 GLU A O 1
ATOM 1641 N N . LEU A 1 198 ? 10.211 -9.5 14.688 1 89.62 198 LEU A N 1
ATOM 1642 C CA . LEU A 1 198 ? 9.422 -8.297 14.445 1 89.62 198 LEU A CA 1
ATOM 1643 C C . LEU A 1 198 ? 8.055 -8.656 13.867 1 89.62 198 LEU A C 1
ATOM 1645 O O . LEU A 1 198 ? 7.066 -7.977 14.156 1 89.62 198 LEU A O 1
ATOM 1649 N N . ASP A 1 199 ? 8.016 -9.641 13.07 1 87.94 199 ASP A N 1
ATOM 1650 C CA . ASP A 1 199 ? 6.785 -10.094 12.422 1 87.94 199 ASP A CA 1
ATOM 1651 C C . ASP A 1 199 ? 6.801 -11.609 12.211 1 87.94 199 ASP A C 1
ATOM 1653 O O . ASP A 1 199 ? 7.441 -12.102 11.281 1 87.94 199 ASP A O 1
ATOM 1657 N N . SER A 1 200 ? 5.973 -12.203 12.828 1 88.94 200 SER A N 1
ATOM 1658 C CA . SER A 1 200 ? 5.977 -13.664 12.812 1 88.94 200 SER A CA 1
ATOM 1659 C C . SER A 1 200 ? 5.504 -14.203 11.469 1 88.94 200 SER A C 1
ATOM 1661 O O . SER A 1 200 ? 5.812 -15.344 11.109 1 88.94 200 SER A O 1
ATOM 1663 N N . GLY A 1 201 ? 4.836 -13.438 10.711 1 86 201 GLY A N 1
ATOM 1664 C CA . GLY A 1 201 ? 4.359 -13.852 9.406 1 86 201 GLY A CA 1
ATOM 1665 C C . GLY A 1 201 ? 5.477 -14.055 8.398 1 86 201 GLY A C 1
ATOM 1666 O O . GLY A 1 201 ? 5.285 -14.711 7.371 1 86 201 GLY A O 1
ATOM 1667 N N . VAL A 1 202 ? 6.605 -13.57 8.742 1 92.44 202 VAL A N 1
ATOM 1668 C CA . VAL A 1 202 ? 7.77 -13.703 7.875 1 92.44 202 VAL A CA 1
ATOM 1669 C C . VAL A 1 202 ? 8.125 -15.18 7.707 1 92.44 202 VAL A C 1
ATOM 1671 O O . VAL A 1 202 ? 8.641 -15.586 6.664 1 92.44 202 VAL A O 1
ATOM 1674 N N . LYS A 1 203 ? 7.75 -15.984 8.68 1 93.19 203 LYS A N 1
ATOM 1675 C CA . LYS A 1 203 ? 8.039 -17.422 8.609 1 93.19 203 LYS A CA 1
ATOM 1676 C C . LYS A 1 203 ? 7.398 -18.047 7.371 1 93.19 203 LYS A C 1
ATOM 1678 O O . LYS A 1 203 ? 8.055 -18.781 6.637 1 93.19 203 LYS A O 1
ATOM 1683 N N . ASN A 1 204 ? 6.227 -17.703 7.152 1 89.19 204 ASN A N 1
ATOM 1684 C CA . ASN A 1 204 ? 5.5 -18.281 6.023 1 89.19 204 ASN A CA 1
ATOM 1685 C C . ASN A 1 204 ? 6.082 -17.812 4.691 1 89.19 204 ASN A C 1
ATOM 1687 O O . ASN A 1 204 ? 6.164 -18.594 3.74 1 89.19 204 ASN A O 1
ATOM 1691 N N . THR A 1 205 ? 6.477 -16.656 4.67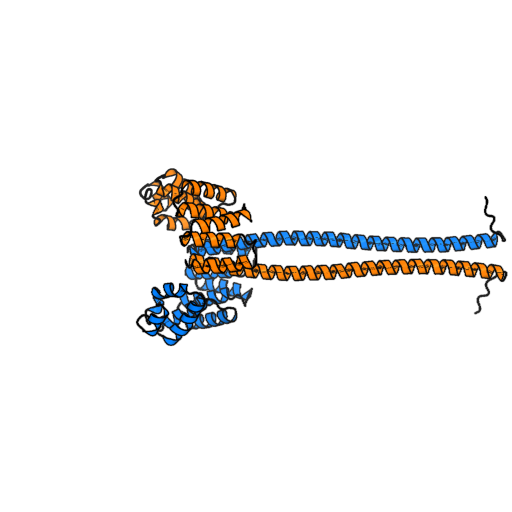6 1 89.81 205 THR A N 1
ATOM 1692 C CA . THR A 1 205 ? 7.098 -16.125 3.469 1 89.81 205 THR A CA 1
ATOM 1693 C C . THR A 1 205 ? 8.422 -16.812 3.186 1 89.81 205 THR A C 1
ATOM 1695 O O . THR A 1 205 ? 8.703 -17.188 2.045 1 89.81 205 THR A O 1
ATOM 1698 N N . ALA A 1 206 ? 9.148 -17.016 4.223 1 95.81 206 ALA A N 1
ATOM 1699 C CA . ALA A 1 206 ? 10.469 -17.625 4.082 1 95.81 206 ALA A CA 1
ATOM 1700 C C . ALA A 1 206 ? 10.367 -19.078 3.629 1 95.81 206 ALA A C 1
ATOM 1702 O O . ALA A 1 206 ? 11.227 -19.578 2.898 1 95.81 206 ALA A O 1
ATOM 1703 N N . LYS A 1 207 ? 9.32 -19.734 3.953 1 94.81 207 LYS A N 1
ATOM 1704 C CA . LYS A 1 207 ? 9.117 -21.141 3.611 1 94.81 207 LYS A CA 1
ATOM 1705 C C . LYS A 1 207 ? 9.055 -21.328 2.1 1 94.81 207 LYS A C 1
ATOM 1707 O O . LYS A 1 207 ? 9.555 -22.328 1.577 1 94.81 207 LYS A O 1
ATOM 1712 N N . GLU A 1 208 ? 8.609 -20.328 1.458 1 93.38 208 GLU A N 1
ATOM 1713 C CA . GLU A 1 208 ? 8.352 -20.5 0.03 1 93.38 208 GLU A CA 1
ATOM 1714 C C . GLU A 1 208 ? 9.344 -19.703 -0.807 1 93.38 208 GLU A C 1
ATOM 1716 O O . GLU A 1 208 ? 9.383 -19.828 -2.031 1 93.38 208 GLU A O 1
ATOM 1721 N N . GLU A 1 209 ? 10.188 -19 -0.197 1 95.25 209 GLU A N 1
ATOM 1722 C CA . GLU A 1 209 ? 11.062 -18.062 -0.907 1 95.25 209 GLU A CA 1
ATOM 1723 C C . GLU A 1 209 ? 12.273 -18.797 -1.487 1 95.25 209 GLU A C 1
ATOM 1725 O O . GLU A 1 209 ? 13.023 -19.438 -0.756 1 95.25 209 GLU A O 1
ATOM 1730 N N . GLU A 1 210 ? 12.438 -18.562 -2.736 1 96.62 210 GLU A N 1
ATOM 1731 C CA . GLU A 1 210 ? 13.484 -19.281 -3.457 1 96.62 210 GLU A CA 1
ATOM 1732 C C . GLU A 1 210 ? 14.867 -18.781 -3.045 1 96.62 210 GLU A C 1
ATOM 1734 O O . GLU A 1 210 ? 15.852 -19.516 -3.17 1 96.62 210 GLU A O 1
ATOM 1739 N N . ASP A 1 211 ? 14.945 -17.562 -2.562 1 97.31 211 ASP A N 1
ATOM 1740 C CA . ASP A 1 211 ? 16.234 -17.016 -2.145 1 97.31 211 ASP A CA 1
ATOM 1741 C C . ASP A 1 211 ? 16.891 -17.891 -1.087 1 97.31 211 ASP A C 1
ATOM 1743 O O . ASP A 1 211 ? 18.109 -17.875 -0.935 1 97.31 211 ASP A O 1
ATOM 1747 N N . PHE A 1 212 ? 16.094 -18.688 -0.461 1 98.38 212 PHE A N 1
ATOM 1748 C CA . PHE A 1 212 ? 16.594 -19.469 0.657 1 98.38 212 PHE A CA 1
ATOM 1749 C C . PHE A 1 212 ? 16.875 -20.906 0.233 1 98.38 212 PHE A C 1
ATOM 1751 O O . PHE A 1 212 ? 17.203 -21.75 1.064 1 98.38 212 PHE A O 1
ATOM 1758 N N . ASN A 1 213 ? 16.734 -21.172 -1.013 1 98 213 ASN A N 1
ATOM 1759 C CA . ASN A 1 213 ? 16.953 -22.531 -1.514 1 98 213 ASN A CA 1
ATOM 1760 C C . ASN A 1 213 ? 18.328 -23.047 -1.129 1 98 213 ASN A C 1
ATOM 1762 O O . ASN A 1 213 ? 18.469 -24.203 -0.701 1 98 213 ASN A O 1
ATOM 1766 N N . PRO A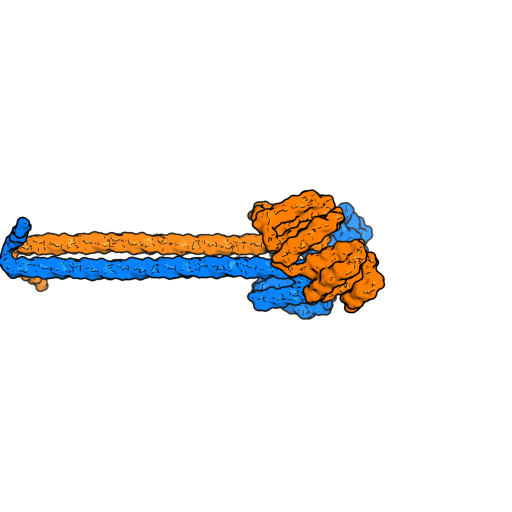 1 214 ? 19.359 -22.203 -1.219 1 98.38 214 PRO A N 1
ATOM 1767 C CA . PRO A 1 214 ? 20.703 -22.703 -0.903 1 98.38 214 PRO A CA 1
ATOM 1768 C C . PRO A 1 214 ? 20.844 -23.109 0.559 1 98.38 214 PRO A C 1
ATOM 1770 O O . PRO A 1 214 ? 21.766 -23.859 0.905 1 98.38 214 PRO A O 1
ATOM 1773 N N . VAL A 1 215 ? 19.906 -22.656 1.383 1 98.31 215 VAL A N 1
ATOM 1774 C CA . VAL A 1 215 ? 20.047 -22.953 2.803 1 98.31 215 VAL A CA 1
ATOM 1775 C C . VAL A 1 215 ? 18.844 -23.75 3.291 1 98.31 215 VAL A C 1
ATOM 1777 O O . VAL A 1 215 ? 18.734 -24.078 4.477 1 98.31 215 VAL A O 1
ATOM 1780 N N . ARG A 1 216 ? 17.953 -24.062 2.5 1 97.25 216 ARG A N 1
ATOM 1781 C CA . ARG A 1 216 ? 16.625 -24.594 2.85 1 97.25 216 ARG A CA 1
ATOM 1782 C C . ARG A 1 216 ? 16.75 -25.938 3.547 1 97.25 216 ARG A C 1
ATOM 1784 O O . ARG A 1 216 ? 15.945 -26.266 4.418 1 97.25 216 ARG A O 1
ATOM 1791 N N . ASN A 1 217 ? 17.781 -26.719 3.211 1 97 217 ASN A N 1
ATOM 1792 C CA . ASN A 1 217 ? 17.906 -28.078 3.75 1 97 217 ASN A CA 1
ATOM 1793 C C . ASN A 1 217 ? 18.719 -28.094 5.043 1 97 217 ASN A C 1
ATOM 1795 O O . ASN A 1 217 ? 18.844 -29.141 5.684 1 97 217 ASN A O 1
ATOM 1799 N N . ASN A 1 218 ? 19.219 -27 5.363 1 97.5 218 ASN A N 1
ATOM 1800 C CA . ASN A 1 218 ? 19.938 -26.922 6.625 1 97.5 218 ASN A CA 1
ATOM 1801 C C . ASN A 1 218 ? 19 -27.016 7.824 1 97.5 218 ASN A C 1
ATOM 1803 O O . ASN A 1 218 ? 17.938 -26.391 7.836 1 97.5 218 ASN A O 1
ATOM 1807 N N . ILE A 1 219 ? 19.438 -27.734 8.797 1 97.44 219 ILE A N 1
ATOM 1808 C CA . ILE A 1 219 ? 18.594 -28.047 9.945 1 97.44 219 ILE A CA 1
ATOM 1809 C C . ILE A 1 219 ? 18.281 -26.766 10.711 1 97.44 219 ILE A C 1
ATOM 1811 O O . ILE A 1 219 ? 17.172 -26.594 11.234 1 97.44 219 ILE A O 1
ATOM 1815 N N . LYS A 1 220 ? 19.203 -25.875 10.766 1 97.31 220 LYS A N 1
ATOM 1816 C CA . LYS A 1 220 ? 18.984 -24.625 11.469 1 97.31 220 LYS A CA 1
ATOM 1817 C C . LYS A 1 220 ? 17.891 -23.797 10.789 1 97.31 220 LYS A C 1
ATOM 1819 O O . LYS A 1 220 ? 17.062 -23.188 11.461 1 97.31 220 LYS A O 1
ATOM 1824 N N . PHE A 1 221 ? 17.906 -23.75 9.469 1 98.31 221 PHE A N 1
ATOM 1825 C CA . PHE A 1 221 ? 16.891 -23.016 8.711 1 98.31 221 PHE A CA 1
ATOM 1826 C C . PHE A 1 221 ? 15.523 -23.656 8.891 1 98.31 221 PHE A C 1
ATOM 1828 O O . PHE A 1 221 ? 14.539 -22.953 9.156 1 98.31 221 PHE A O 1
ATOM 1835 N N . LYS A 1 222 ? 15.43 -24.922 8.844 1 97.31 222 LYS A N 1
ATOM 1836 C CA . LYS A 1 222 ? 14.18 -25.656 8.992 1 97.31 222 LYS A CA 1
ATOM 1837 C C . LYS A 1 222 ? 13.555 -25.406 10.367 1 97.31 222 LYS A C 1
ATOM 1839 O O . LYS A 1 222 ? 12.344 -25.219 10.477 1 97.31 222 LYS A O 1
ATOM 1844 N N . GLU A 1 223 ? 14.367 -25.375 11.328 1 96.56 223 GLU A N 1
ATOM 1845 C CA . GLU A 1 223 ? 13.883 -25.141 12.688 1 96.56 223 GLU A CA 1
ATOM 1846 C C . GLU A 1 223 ? 13.352 -23.719 12.844 1 96.56 223 GLU A C 1
ATOM 1848 O O . GLU A 1 223 ? 12.359 -23.484 13.531 1 96.56 223 GLU A O 1
ATOM 1853 N N . LEU A 1 224 ? 13.992 -22.828 12.211 1 96.94 224 LEU A N 1
ATOM 1854 C CA . LEU A 1 224 ? 13.633 -21.422 12.328 1 96.94 224 LEU A CA 1
ATOM 1855 C C . LEU A 1 224 ? 12.266 -21.141 11.703 1 96.94 224 LEU A C 1
ATOM 1857 O O . LEU A 1 224 ? 11.477 -20.359 12.227 1 96.94 224 LEU A O 1
ATOM 1861 N N . ILE A 1 225 ? 11.984 -21.797 10.633 1 95.19 225 ILE A N 1
ATOM 1862 C CA . ILE A 1 225 ? 10.766 -21.469 9.914 1 95.19 225 ILE A CA 1
ATOM 1863 C C . ILE A 1 225 ? 9.648 -22.438 10.297 1 95.19 225 ILE A C 1
ATOM 1865 O O . ILE A 1 225 ? 8.578 -22.438 9.68 1 95.19 225 ILE A O 1
ATOM 1869 N N . SER A 1 226 ? 9.93 -23.469 11.188 1 88.81 226 SER A N 1
ATOM 1870 C CA . SER A 1 226 ? 8.938 -24.422 11.656 1 88.81 226 SER A CA 1
ATOM 1871 C C . SER A 1 226 ? 7.969 -23.781 12.648 1 88.81 226 SER A C 1
ATOM 1873 O O . SER A 1 226 ? 8.328 -22.828 13.336 1 88.81 226 SER A O 1
ATOM 1875 N N . MET B 1 1 ? 21.078 82.875 39.406 1 28.69 1 MET B N 1
ATOM 1876 C CA . MET B 1 1 ? 20.172 84 39.156 1 28.69 1 MET B CA 1
ATOM 1877 C C . MET B 1 1 ? 18.781 83.688 39.719 1 28.69 1 MET B C 1
ATOM 1879 O O . MET B 1 1 ? 18.156 82.688 39.312 1 28.69 1 MET B O 1
ATOM 1883 N N . ARG B 1 2 ? 18.469 84.125 41.031 1 42.09 2 ARG B N 1
ATOM 1884 C CA . ARG B 1 2 ? 17.297 83.812 41.844 1 42.09 2 ARG B CA 1
ATOM 1885 C C . ARG B 1 2 ? 16.047 84.438 41.219 1 42.09 2 ARG B C 1
ATOM 1887 O O . ARG B 1 2 ? 15.984 85.688 41 1 42.09 2 ARG B O 1
ATOM 1894 N N . ILE B 1 3 ? 15.281 83.75 40.344 1 48.62 3 ILE B N 1
ATOM 1895 C CA . ILE B 1 3 ? 14.031 84.188 39.719 1 48.62 3 ILE B CA 1
ATOM 1896 C C . ILE B 1 3 ? 13.031 84.625 40.812 1 48.62 3 ILE B C 1
ATOM 1898 O O . ILE B 1 3 ? 12.664 83.812 41.656 1 48.62 3 ILE B O 1
ATOM 1902 N N . LYS B 1 4 ? 12.844 85.875 41.156 1 54.25 4 LYS B N 1
ATOM 1903 C CA . LYS B 1 4 ? 11.914 86.562 42.094 1 54.25 4 LYS B CA 1
ATOM 1904 C C . LYS B 1 4 ? 10.508 86.625 41.5 1 54.25 4 LYS B C 1
ATOM 1906 O O . LYS B 1 4 ? 10.281 87.25 40.5 1 54.25 4 LYS B O 1
ATOM 1911 N N . LEU B 1 5 ? 9.523 85.688 41.781 1 54.16 5 LEU B N 1
ATOM 1912 C CA . LEU B 1 5 ? 8.125 85.75 41.344 1 54.16 5 LEU B CA 1
ATOM 1913 C C . LEU B 1 5 ? 7.414 86.938 41.938 1 54.16 5 LEU B C 1
ATOM 1915 O O . LEU B 1 5 ? 7.547 87.25 43.125 1 54.16 5 LEU B O 1
ATOM 1919 N N . PRO B 1 6 ? 6.824 87.812 41.125 1 62.53 6 PRO B N 1
ATOM 1920 C CA . PRO B 1 6 ? 6.121 89 41.656 1 62.53 6 PRO B CA 1
ATOM 1921 C C . PRO B 1 6 ? 4.828 88.625 42.375 1 62.53 6 PRO B C 1
ATOM 1923 O O . PRO B 1 6 ? 4.176 87.688 42.031 1 62.53 6 PRO B O 1
ATOM 1926 N N . GLY B 1 7 ? 4.426 89.312 43.625 1 62.09 7 GLY B N 1
ATOM 1927 C CA . GLY B 1 7 ? 3.176 89.25 44.375 1 62.09 7 GLY B CA 1
ATOM 1928 C C . GLY B 1 7 ? 3.369 88.875 45.844 1 62.09 7 GLY B C 1
ATOM 1929 O O . GLY B 1 7 ? 4.5 88.75 46.312 1 62.09 7 GLY B O 1
ATOM 1930 N N . SER B 1 8 ? 2.119 89 46.594 1 66.31 8 SER B N 1
ATOM 1931 C CA . SER B 1 8 ? 2.205 88.75 48.031 1 66.31 8 SER B CA 1
ATOM 1932 C C . SER B 1 8 ? 2.49 87.25 48.312 1 66.31 8 SER B C 1
ATOM 1934 O O . SER B 1 8 ? 2.326 86.438 47.438 1 66.31 8 SER B O 1
ATOM 1936 N N . THR B 1 9 ? 3.047 86.938 49.438 1 69.06 9 THR B N 1
ATOM 1937 C CA . THR B 1 9 ? 3.412 85.625 49.906 1 69.06 9 THR B CA 1
ATOM 1938 C C . THR B 1 9 ? 2.232 84.688 49.75 1 69.06 9 THR B C 1
ATOM 1940 O O . THR B 1 9 ? 2.414 83.5 49.438 1 69.06 9 THR B O 1
ATOM 1943 N N . LYS B 1 10 ? 1.079 85.188 49.844 1 73.31 10 LYS B N 1
ATOM 1944 C CA . LYS B 1 10 ? -0.135 84.438 49.781 1 73.31 10 LYS B CA 1
ATOM 1945 C C . LYS B 1 10 ? -0.445 84 48.344 1 73.31 10 LYS B C 1
ATOM 1947 O O . LYS B 1 10 ? -0.796 82.812 48.094 1 73.31 10 LYS B O 1
ATOM 1952 N N . VAL B 1 11 ? -0.352 84.875 47.438 1 67.81 11 VAL B N 1
ATOM 1953 C CA . VAL B 1 11 ? -0.66 84.625 46.062 1 67.81 11 VAL B CA 1
ATOM 1954 C C . VAL B 1 11 ? 0.356 83.625 45.5 1 67.81 11 VAL B C 1
ATOM 1956 O O . VAL B 1 11 ? -0.009 82.688 44.75 1 67.81 11 VAL B O 1
ATOM 1959 N N . LYS B 1 12 ? 1.558 83.75 45.938 1 63.47 12 LYS B N 1
ATOM 1960 C CA . LYS B 1 12 ? 2.623 82.875 45.5 1 63.47 12 LYS B CA 1
ATOM 1961 C C . LYS B 1 12 ? 2.371 81.438 46.031 1 63.47 12 LYS B C 1
ATOM 1963 O O . LYS B 1 12 ? 2.605 80.5 45.312 1 63.47 12 LYS B O 1
ATOM 1968 N N . ALA B 1 13 ? 1.864 81.438 47.188 1 72.19 13 ALA B N 1
ATOM 1969 C CA . ALA B 1 13 ? 1.551 80.125 47.812 1 72.19 13 ALA B CA 1
ATOM 1970 C C . ALA B 1 13 ? 0.406 79.438 47.062 1 72.19 13 ALA B C 1
ATOM 1972 O O . ALA B 1 13 ? 0.453 78.25 46.844 1 72.19 13 ALA B O 1
ATOM 1973 N N . ILE B 1 14 ? -0.495 80.125 46.688 1 75.75 14 ILE B N 1
ATOM 1974 C CA . ILE B 1 14 ? -1.662 79.562 46 1 75.75 14 ILE B CA 1
ATOM 1975 C C . ILE B 1 14 ? -1.262 79.125 44.594 1 75.75 14 ILE B C 1
ATOM 1977 O O . ILE B 1 14 ? -1.668 78 44.188 1 75.75 14 ILE B O 1
ATOM 1981 N N . ILE B 1 15 ? -0.45 79.812 43.969 1 71.44 15 ILE B N 1
ATOM 1982 C CA . ILE B 1 15 ? 0.028 79.438 42.625 1 71.44 15 ILE B CA 1
ATOM 1983 C C . ILE B 1 15 ? 0.864 78.188 42.719 1 71.44 15 ILE B C 1
ATOM 1985 O O . ILE B 1 15 ? 0.724 77.25 41.875 1 71.44 15 ILE B O 1
ATOM 1989 N N . LEU B 1 16 ? 1.61 78.125 43.781 1 71 16 LEU B N 1
ATOM 1990 C CA . LEU B 1 16 ? 2.432 76.938 44.031 1 71 16 LEU B CA 1
ATOM 1991 C C . LEU B 1 16 ? 1.562 75.75 44.25 1 71 16 LEU B C 1
ATOM 1993 O O . LEU B 1 16 ? 1.847 74.625 43.75 1 71 16 LEU B O 1
ATOM 1997 N N . VAL B 1 17 ? 0.527 75.938 44.938 1 73.62 17 VAL B N 1
ATOM 1998 C CA . VAL B 1 17 ? -0.382 74.812 45.281 1 73.62 17 VAL B CA 1
ATOM 1999 C C . VAL B 1 17 ? -1.094 74.375 44 1 73.62 17 VAL B C 1
ATOM 2001 O O . VAL B 1 17 ? -1.244 73.188 43.781 1 73.62 17 VAL B O 1
ATOM 2004 N N . ILE B 1 18 ? -1.445 75.25 43.188 1 73 18 ILE B N 1
ATOM 2005 C CA . ILE B 1 18 ? -2.127 74.938 41.938 1 73 18 ILE B CA 1
ATOM 2006 C C . ILE B 1 18 ? -1.164 74.188 41 1 73 18 ILE B C 1
ATOM 2008 O O . ILE B 1 18 ? -1.525 73.188 40.375 1 73 18 ILE B O 1
ATOM 2012 N N . LEU B 1 19 ? 0.045 74.688 41 1 69.31 19 LEU B N 1
ATOM 2013 C CA . LEU B 1 19 ? 1.059 74.062 40.156 1 69.31 19 LEU B CA 1
ATOM 2014 C C . LEU B 1 19 ? 1.367 72.688 40.625 1 69.31 19 LEU B C 1
ATOM 2016 O O . LEU B 1 19 ? 1.525 71.75 39.812 1 69.31 19 LEU B O 1
ATOM 2020 N N . ILE B 1 20 ? 1.363 72.562 41.906 1 71.38 20 ILE B N 1
ATOM 2021 C CA . ILE B 1 20 ? 1.607 71.25 42.5 1 71.38 20 ILE B CA 1
ATOM 2022 C C . ILE B 1 20 ? 0.435 70.312 42.188 1 71.38 20 ILE B C 1
ATOM 2024 O O . ILE B 1 20 ? 0.635 69.125 41.812 1 71.38 20 ILE B O 1
ATOM 2028 N N . ALA B 1 21 ? -0.742 70.812 42.281 1 67.75 21 ALA B N 1
ATOM 2029 C CA . ALA B 1 21 ? -1.941 70.062 42 1 67.75 21 ALA B CA 1
ATOM 2030 C C . ALA B 1 21 ? -1.998 69.625 40.531 1 67.75 21 ALA B C 1
ATOM 2032 O O . ALA B 1 21 ? -2.332 68.5 40.219 1 67.75 21 ALA B O 1
ATOM 2033 N N . VAL B 1 22 ? -1.603 70.438 39.656 1 71.75 22 VAL B N 1
ATOM 2034 C CA . VAL B 1 22 ? -1.584 70.188 38.219 1 71.75 22 VAL B CA 1
ATOM 2035 C C . VAL B 1 22 ? -0.502 69.125 37.906 1 71.75 22 VAL B C 1
ATOM 2037 O O . VAL B 1 22 ? -0.732 68.188 37.156 1 71.75 22 VAL B O 1
ATOM 2040 N N . SER B 1 23 ? 0.655 69.312 38.531 1 66.06 23 SER B N 1
ATOM 2041 C CA . SER B 1 23 ? 1.753 68.375 38.375 1 66.06 23 SER B CA 1
ATOM 2042 C C . SER B 1 23 ? 1.376 67 38.906 1 66.06 23 SER B C 1
ATOM 2044 O O . SER B 1 23 ? 1.688 66 38.281 1 66.06 23 SER B O 1
ATOM 2046 N N . LEU B 1 24 ? 0.706 67 40 1 66.31 24 LEU B N 1
ATOM 2047 C CA . LEU B 1 24 ? 0.254 65.75 40.594 1 66.31 24 LEU B CA 1
ATOM 2048 C C . LEU B 1 24 ? -0.8 65.125 39.719 1 66.31 24 LEU B C 1
ATOM 2050 O O . LEU B 1 24 ? -0.802 63.875 39.531 1 66.31 24 LEU B O 1
ATOM 2054 N N . GLY B 1 25 ? -1.609 65.875 39.188 1 63.38 25 GLY B N 1
ATOM 2055 C CA . GLY B 1 25 ? -2.598 65.375 38.219 1 63.38 25 GLY B CA 1
ATOM 2056 C C . GLY B 1 25 ? -1.981 64.75 37 1 63.38 25 GLY B C 1
ATOM 2057 O O . GLY B 1 25 ? -2.422 63.719 36.531 1 63.38 25 GLY B O 1
ATOM 2058 N N . ILE B 1 26 ? -0.952 65.375 36.562 1 67.19 26 ILE B N 1
ATOM 2059 C CA . ILE B 1 26 ? -0.238 64.938 35.375 1 67.19 26 ILE B CA 1
ATOM 2060 C C . ILE B 1 26 ? 0.481 63.594 35.719 1 67.19 26 ILE B C 1
ATOM 2062 O O . ILE B 1 26 ? 0.465 62.656 34.906 1 67.19 26 ILE B O 1
ATOM 2066 N N . LEU B 1 27 ? 1.107 63.594 36.844 1 65.88 27 LEU B N 1
ATOM 2067 C CA . LEU B 1 27 ? 1.818 62.406 37.281 1 65.88 27 LEU B CA 1
ATOM 2068 C C . LEU B 1 27 ? 0.857 61.25 37.438 1 65.88 27 LEU B C 1
ATOM 2070 O O . LEU B 1 27 ? 1.182 60.094 37.094 1 65.88 27 LEU B O 1
ATOM 2074 N N . LEU B 1 28 ? -0.263 61.531 37.906 1 65.31 28 LEU B N 1
ATOM 2075 C CA . LEU B 1 28 ? -1.264 60.5 38.094 1 65.31 28 LEU B CA 1
ATOM 2076 C C . LEU B 1 28 ? -1.774 59.969 36.75 1 65.31 28 LEU B C 1
ATOM 2078 O O . LEU B 1 28 ? -1.979 58.781 36.594 1 65.31 28 LEU B O 1
ATOM 2082 N N . LYS B 1 29 ? -1.882 60.781 35.812 1 64.56 29 LYS B N 1
ATOM 2083 C CA . LYS B 1 29 ? -2.314 60.406 34.5 1 64.56 29 LYS B CA 1
ATOM 2084 C C . LYS B 1 29 ? -1.238 59.594 33.781 1 64.56 29 LYS B C 1
ATOM 2086 O O . LYS B 1 29 ? -1.544 58.594 33.125 1 64.56 29 LYS B O 1
ATOM 2091 N N . GLU B 1 30 ? 0.001 60.031 34.031 1 62.81 30 GLU B N 1
ATOM 2092 C CA . GLU B 1 30 ? 1.131 59.281 33.469 1 62.81 30 GLU B CA 1
ATOM 2093 C C . GLU B 1 30 ? 1.241 57.875 34.062 1 62.81 30 GLU B C 1
ATOM 2095 O O . GLU B 1 30 ? 1.538 56.906 33.375 1 62.81 30 GLU B O 1
ATOM 2100 N N . ARG B 1 31 ? 1.124 57.875 35.312 1 63.62 31 ARG B N 1
ATOM 2101 C CA . ARG B 1 31 ? 1.139 56.594 36 1 63.62 31 ARG B CA 1
ATOM 2102 C C . ARG B 1 31 ? 0.033 55.656 35.5 1 63.62 31 ARG B C 1
ATOM 2104 O O . ARG B 1 31 ? 0.246 54.469 35.312 1 63.62 31 ARG B O 1
ATOM 2111 N N . LYS B 1 32 ? -1.056 56.188 35.25 1 64.12 32 LYS B N 1
ATOM 2112 C CA . LYS B 1 32 ? -2.172 55.406 34.688 1 64.12 32 LYS B CA 1
ATOM 2113 C C . LYS B 1 32 ? -1.87 54.938 33.281 1 64.12 32 LYS B C 1
ATOM 2115 O O . LYS B 1 32 ? -2.16 53.812 32.906 1 64.12 32 LYS B O 1
ATOM 2120 N N . TYR B 1 33 ? -1.218 55.844 32.562 1 62.53 33 TYR B N 1
ATOM 2121 C CA . TYR B 1 33 ? -0.851 55.5 31.203 1 62.53 33 TYR B CA 1
ATOM 2122 C C . TYR B 1 33 ? 0.217 54.406 31.156 1 62.53 33 TYR B C 1
ATOM 2124 O O . TYR B 1 33 ? 0.13 53.469 30.375 1 62.53 33 TYR B O 1
ATOM 2132 N N . ASN B 1 34 ? 1.171 54.656 31.953 1 61.56 34 ASN B N 1
ATOM 2133 C CA . ASN B 1 34 ? 2.234 53.656 32.031 1 61.56 34 ASN B CA 1
ATOM 2134 C C . ASN B 1 34 ? 1.698 52.312 32.5 1 61.56 34 ASN B C 1
ATOM 2136 O O . ASN B 1 34 ? 2.133 51.25 32 1 61.56 34 ASN B O 1
ATOM 2140 N N . LYS B 1 35 ? 0.805 52.375 33.375 1 63.69 35 LYS B N 1
ATOM 2141 C CA . LYS B 1 35 ? 0.177 51.125 33.844 1 63.69 35 LYS B CA 1
ATOM 2142 C C . LYS B 1 35 ? -0.606 50.469 32.688 1 63.69 35 LYS B C 1
ATOM 2144 O O . LYS B 1 35 ? -0.574 49.25 32.562 1 63.69 35 LYS B O 1
ATOM 2149 N N . GLU B 1 36 ? -1.155 51.219 31.891 1 64.88 36 GLU B N 1
ATOM 2150 C CA . GLU B 1 36 ? -1.914 50.719 30.766 1 64.88 36 GLU B CA 1
ATOM 2151 C C . GLU B 1 36 ? -0.986 50.156 29.688 1 64.88 36 GLU B C 1
ATOM 2153 O O . GLU B 1 36 ? -1.279 49.125 29.078 1 64.88 36 GLU B O 1
ATOM 2158 N N . MET B 1 37 ? 0.059 50.844 29.469 1 60.34 37 MET B N 1
ATOM 2159 C CA . MET B 1 37 ? 1.059 50.344 28.516 1 60.34 37 MET B CA 1
ATOM 2160 C C . MET B 1 37 ? 1.675 49.031 28.969 1 60.34 37 MET B C 1
ATOM 2162 O O . MET B 1 37 ? 1.906 48.156 28.156 1 60.34 37 MET B O 1
ATOM 2166 N N . LEU B 1 38 ? 2.016 49.062 30.172 1 61.44 38 LEU B N 1
ATOM 2167 C CA . LEU B 1 38 ? 2.574 47.844 30.75 1 61.44 38 LEU B CA 1
ATOM 2168 C C . LEU B 1 38 ? 1.587 46.688 30.641 1 61.44 38 LEU B C 1
ATOM 2170 O O . LEU B 1 38 ? 1.979 45.562 30.328 1 61.44 38 LEU B O 1
ATOM 2174 N N . LYS B 1 39 ? 0.388 47 30.922 1 64.62 39 LYS B N 1
ATOM 2175 C CA . LYS B 1 39 ? -0.648 46 30.766 1 64.62 39 LYS B CA 1
ATOM 2176 C C . LYS B 1 39 ? -0.778 45.562 29.312 1 64.62 39 LYS B C 1
ATOM 2178 O O . LYS B 1 39 ? -0.949 44.375 29.016 1 64.62 39 LYS B O 1
ATOM 2183 N N . SER B 1 40 ? -0.607 46.469 28.469 1 62.69 40 SER B N 1
ATOM 2184 C CA . SER B 1 40 ? -0.669 46.156 27.047 1 62.69 40 SER B CA 1
ATOM 2185 C C . SER B 1 40 ? 0.533 45.312 26.609 1 62.69 40 SER B C 1
ATOM 2187 O O . SER B 1 40 ? 0.39 44.375 25.828 1 62.69 40 SER B O 1
ATOM 2189 N N . GLN B 1 41 ? 1.693 45.75 27.062 1 61 41 GLN B N 1
ATOM 2190 C CA . GLN B 1 41 ? 2.895 44.969 26.781 1 61 41 GLN B CA 1
ATOM 2191 C C . GLN B 1 41 ? 2.781 43.562 27.359 1 61 41 GLN B C 1
ATOM 2193 O O . GLN B 1 41 ? 3.172 42.594 26.719 1 61 41 GLN B O 1
ATOM 2198 N N . GLN B 1 42 ? 2.379 43.438 28.531 1 62.75 42 GLN B N 1
ATOM 2199 C CA . GLN B 1 42 ? 2.172 42.125 29.141 1 62.75 42 GLN B CA 1
ATOM 2200 C C . GLN B 1 42 ? 1.173 41.312 28.344 1 62.75 42 GLN B C 1
ATOM 2202 O O . GLN B 1 42 ? 1.356 40.094 28.172 1 62.75 42 GLN B O 1
ATOM 2207 N N . ALA B 1 43 ? 0.187 41.969 27.875 1 61.97 43 ALA B N 1
ATOM 2208 C CA . ALA B 1 43 ? -0.805 41.281 27.062 1 61.97 43 ALA B CA 1
ATOM 2209 C C . ALA B 1 43 ? -0.196 40.812 25.75 1 61.97 43 ALA B C 1
ATOM 2211 O O . ALA B 1 43 ? -0.481 39.719 25.281 1 61.97 43 ALA B O 1
ATOM 2212 N N . VAL B 1 44 ? 0.679 41.594 25.203 1 62.88 44 VAL B N 1
ATOM 2213 C CA . VAL B 1 44 ? 1.381 41.219 23.969 1 62.88 44 VAL B CA 1
ATOM 2214 C C . VAL B 1 44 ? 2.344 40.062 24.266 1 62.88 44 VAL B C 1
ATOM 2216 O O . VAL B 1 44 ? 2.424 39.125 23.484 1 62.88 44 VAL B O 1
ATOM 2219 N N . GLU B 1 45 ? 3.076 40.219 25.297 1 62 45 GLU B N 1
ATOM 2220 C CA . GLU B 1 45 ? 4 39.156 25.688 1 62 45 GLU B CA 1
ATOM 2221 C C . GLU B 1 45 ? 3.26 37.844 25.953 1 62 45 GLU B C 1
ATOM 2223 O O . GLU B 1 45 ? 3.721 36.781 25.547 1 62 45 GLU B O 1
ATOM 2228 N N . GLU B 1 46 ? 2.221 37.938 26.531 1 62.75 46 GLU B N 1
ATOM 2229 C CA . GLU B 1 46 ? 1.408 36.75 26.797 1 62.75 46 GLU B CA 1
ATOM 2230 C C . GLU B 1 46 ? 0.881 36.156 25.5 1 62.75 46 GLU B C 1
ATOM 2232 O O . GLU B 1 46 ? 0.823 34.938 25.359 1 62.75 46 GLU B O 1
ATOM 2237 N N . ARG B 1 47 ? 0.606 36.969 24.625 1 59.88 47 ARG B N 1
ATOM 2238 C CA . ARG B 1 47 ? 0.132 36.5 23.312 1 59.88 47 ARG B CA 1
ATOM 2239 C C . ARG B 1 47 ? 1.254 35.844 22.531 1 59.88 47 ARG B C 1
ATOM 2241 O O . ARG B 1 47 ? 1.034 34.812 21.875 1 59.88 47 ARG B O 1
ATOM 2248 N N . ILE B 1 48 ? 2.434 36.406 22.562 1 62.38 48 ILE B N 1
ATOM 2249 C CA . ILE B 1 48 ? 3.596 35.812 21.922 1 62.38 48 ILE B CA 1
ATOM 2250 C C . ILE B 1 48 ? 3.912 34.469 22.547 1 62.38 48 ILE B C 1
ATOM 2252 O O . ILE B 1 48 ? 4.199 33.5 21.844 1 62.38 48 ILE B O 1
ATOM 2256 N N . ILE B 1 49 ? 3.846 34.5 23.75 1 61.44 49 ILE B N 1
ATOM 2257 C CA . ILE B 1 49 ? 4.086 33.25 24.469 1 61.44 49 ILE B CA 1
ATOM 2258 C C . ILE B 1 49 ? 3.018 32.219 24.109 1 61.44 49 ILE B C 1
ATOM 2260 O O . ILE B 1 49 ? 3.328 31.047 23.859 1 61.44 49 ILE B O 1
ATOM 2264 N N . ASN B 1 50 ? 1.85 32.719 24 1 61 50 ASN B N 1
ATOM 2265 C CA . ASN B 1 50 ? 0.762 31.812 23.625 1 61 50 ASN B CA 1
ATOM 2266 C C . ASN B 1 50 ? 0.888 31.359 22.172 1 61 50 ASN B C 1
ATOM 2268 O O . ASN B 1 50 ? 0.614 30.188 21.859 1 61 50 ASN B O 1
ATOM 2272 N N . GLU B 1 51 ? 1.373 32.219 21.375 1 59.88 51 GLU B N 1
ATOM 2273 C CA . GLU B 1 51 ? 1.594 31.906 19.969 1 59.88 51 GLU B CA 1
ATOM 2274 C C . GLU B 1 51 ? 2.738 30.906 19.812 1 59.88 51 GLU B C 1
ATOM 2276 O O . GLU B 1 51 ? 2.66 29.984 18.984 1 59.88 51 GLU B O 1
ATOM 2281 N N . ASN B 1 52 ? 3.732 31.219 20.469 1 62.31 52 ASN B N 1
ATOM 2282 C CA . ASN B 1 52 ? 4.867 30.297 20.438 1 62.31 52 ASN B CA 1
ATOM 2283 C C . ASN B 1 52 ? 4.488 28.922 20.969 1 62.31 52 ASN B C 1
ATOM 2285 O O . ASN B 1 52 ? 4.922 27.906 20.438 1 62.31 52 ASN B O 1
ATOM 2289 N N . LYS B 1 53 ? 3.781 28.969 22.031 1 58.06 53 LYS B N 1
ATOM 2290 C CA . LYS B 1 53 ? 3.25 27.719 22.562 1 58.06 53 LYS B CA 1
ATOM 2291 C C . LYS B 1 53 ? 2.326 27.047 21.547 1 58.06 53 LYS B C 1
ATOM 2293 O O . LYS B 1 53 ? 2.373 25.828 21.375 1 58.06 53 LYS B O 1
ATOM 2298 N N . GLU B 1 54 ? 1.595 27.812 20.891 1 56.66 54 GLU B N 1
ATOM 2299 C CA . GLU B 1 54 ? 0.693 27.297 19.875 1 56.66 54 GLU B CA 1
ATOM 2300 C C . GLU B 1 54 ? 1.469 26.766 18.672 1 56.66 54 GLU B C 1
ATOM 2302 O O . GLU B 1 54 ? 1.137 25.703 18.125 1 56.66 54 GLU B O 1
ATOM 2307 N N . ASN B 1 55 ? 2.484 27.516 18.312 1 59.09 55 ASN B N 1
ATOM 2308 C CA . ASN B 1 55 ? 3.32 27.062 17.203 1 59.09 55 ASN B CA 1
ATOM 2309 C C . ASN B 1 55 ? 4.059 25.781 17.547 1 59.09 55 ASN B C 1
ATOM 2311 O O . ASN B 1 55 ? 4.191 24.891 16.703 1 59.09 55 ASN B O 1
ATOM 2315 N N . LYS B 1 56 ? 4.629 25.766 18.719 1 58.12 56 LYS B N 1
ATOM 2316 C CA . LYS B 1 56 ? 5.301 24.547 19.172 1 58.12 56 LYS B CA 1
ATOM 2317 C C . LYS B 1 56 ? 4.324 23.375 19.25 1 58.12 56 LYS B C 1
ATOM 2319 O O . LYS B 1 56 ? 4.66 22.25 18.891 1 58.12 56 LYS B O 1
ATOM 2324 N N . THR B 1 57 ? 3.176 23.672 19.781 1 54.5 57 THR B N 1
ATOM 2325 C CA . THR B 1 57 ? 2.137 22.641 19.828 1 54.5 57 THR B CA 1
ATOM 2326 C C . THR B 1 57 ? 1.743 22.203 18.422 1 54.5 57 THR B C 1
ATOM 2328 O O . THR B 1 57 ? 1.535 21.016 18.172 1 54.5 57 THR B O 1
ATOM 2331 N N . PHE B 1 58 ? 1.84 23.125 17.516 1 53.81 58 PHE B N 1
ATOM 2332 C CA . PHE B 1 58 ? 1.505 22.844 16.125 1 53.81 58 PHE B CA 1
ATOM 2333 C C . PHE B 1 58 ? 2.572 21.969 15.484 1 53.81 58 PHE B C 1
ATOM 2335 O O . PHE B 1 58 ? 2.252 20.984 14.812 1 53.81 58 PHE B O 1
ATOM 2342 N N . LEU B 1 59 ? 3.77 22.375 15.688 1 58.19 59 LEU B N 1
ATOM 2343 C CA . LEU B 1 59 ? 4.879 21.609 15.133 1 58.19 59 LEU B CA 1
ATOM 2344 C C . LEU B 1 59 ? 4.898 20.188 15.695 1 58.19 59 LEU B C 1
ATOM 2346 O O . LEU B 1 59 ? 5.164 19.234 14.969 1 58.19 59 LEU B O 1
ATOM 2350 N N . LYS B 1 60 ? 4.598 20.188 17.016 1 60.16 60 LYS B N 1
ATOM 2351 C CA . LYS B 1 60 ? 4.531 18.875 17.656 1 60.16 60 LYS B CA 1
ATOM 2352 C C . LYS B 1 60 ? 3.365 18.062 17.094 1 60.16 60 LYS B C 1
ATOM 2354 O O . LYS B 1 60 ? 3.5 16.859 16.859 1 60.16 60 LYS B O 1
ATOM 2359 N N . GLN B 1 61 ? 2.275 18.703 16.828 1 60.22 61 GLN B N 1
ATOM 2360 C CA . GLN B 1 61 ? 1.111 18.016 16.266 1 60.22 61 GLN B CA 1
ATOM 2361 C C . GLN B 1 61 ? 1.377 17.547 14.844 1 60.22 61 GLN B C 1
ATOM 2363 O O . GLN B 1 61 ? 0.985 16.438 14.461 1 60.22 61 GLN B O 1
ATOM 2368 N N . GLU B 1 62 ? 2.107 18.359 14.125 1 63.03 62 GLU B N 1
ATOM 2369 C CA . GLU B 1 62 ? 2.475 18 12.766 1 63.03 62 GLU B CA 1
ATOM 2370 C C . GLU B 1 62 ? 3.414 16.797 12.742 1 63.03 62 GLU B C 1
ATOM 2372 O O . GLU B 1 62 ? 3.266 15.891 11.906 1 63.03 62 GLU B O 1
ATOM 2377 N N . SER B 1 63 ? 4.316 16.844 13.695 1 67.44 63 SER B N 1
ATOM 2378 C CA . SER B 1 63 ? 5.266 15.742 13.789 1 67.44 63 SER B CA 1
ATOM 2379 C C . SER B 1 63 ? 4.566 14.438 14.164 1 67.44 63 SER B C 1
ATOM 2381 O O . SER B 1 63 ? 4.867 13.383 13.609 1 67.44 63 SER B O 1
ATOM 2383 N N . ASN B 1 64 ? 3.592 14.578 15.016 1 73.69 64 ASN B N 1
ATOM 2384 C CA . ASN B 1 64 ? 2.844 13.398 15.43 1 73.69 64 ASN B CA 1
ATOM 2385 C C . ASN B 1 64 ? 1.977 12.852 14.297 1 73.69 64 ASN B C 1
ATOM 2387 O O . ASN B 1 64 ? 1.896 11.641 14.102 1 73.69 64 ASN B O 1
ATOM 2391 N N . LEU B 1 65 ? 1.503 13.797 13.539 1 75.38 65 LEU B N 1
ATOM 2392 C CA . LEU B 1 65 ? 0.666 13.383 12.414 1 75.38 65 LEU B CA 1
ATOM 2393 C C . LEU B 1 65 ? 1.503 12.719 11.328 1 75.38 65 LEU B C 1
ATOM 2395 O O . LEU B 1 65 ? 1.07 11.742 10.719 1 75.38 65 LEU B O 1
ATOM 2399 N N . GLU B 1 66 ? 2.637 13.203 11.188 1 77.75 66 GLU B N 1
ATOM 2400 C CA . GLU B 1 66 ? 3.545 12.609 10.211 1 77.75 66 GLU B CA 1
ATOM 2401 C C . GLU B 1 66 ? 3.938 11.188 10.617 1 77.75 66 GLU B C 1
ATOM 2403 O O . GLU B 1 66 ? 3.994 10.289 9.773 1 77.75 66 GLU B O 1
ATOM 2408 N N . LYS B 1 67 ? 4.074 11.062 11.914 1 81.75 67 LYS B N 1
ATOM 2409 C CA . LYS B 1 67 ? 4.445 9.742 12.414 1 81.75 67 LYS B CA 1
ATOM 2410 C C . LYS B 1 67 ? 3.299 8.75 12.234 1 81.75 67 LYS B C 1
ATOM 2412 O O . LYS B 1 67 ? 3.525 7.59 11.883 1 81.75 67 LYS B O 1
ATOM 2417 N N . LEU B 1 68 ? 2.102 9.18 12.438 1 87 68 LEU B N 1
ATOM 2418 C CA . LEU B 1 68 ? 0.939 8.312 12.273 1 87 68 LEU B CA 1
ATOM 2419 C C . LEU B 1 68 ? 0.741 7.945 10.805 1 87 68 LEU B C 1
ATOM 2421 O O . LEU B 1 68 ? 0.413 6.801 10.492 1 87 68 LEU B O 1
ATOM 2425 N N . ASP B 1 69 ? 1.059 8.852 9.984 1 84.5 69 ASP B N 1
ATOM 2426 C CA . ASP B 1 69 ? 0.942 8.586 8.555 1 84.5 69 ASP B CA 1
ATOM 2427 C C . ASP B 1 69 ? 1.965 7.547 8.102 1 84.5 69 ASP B C 1
ATOM 2429 O O . ASP B 1 69 ? 1.663 6.695 7.262 1 84.5 69 ASP B O 1
ATOM 2433 N N . GLU B 1 70 ? 3.088 7.637 8.664 1 83.75 70 GLU B N 1
ATOM 2434 C CA . GLU B 1 70 ? 4.113 6.648 8.344 1 83.75 70 GLU B CA 1
ATOM 2435 C C . GLU B 1 70 ? 3.709 5.254 8.82 1 83.75 70 GLU B C 1
ATOM 2437 O O . GLU B 1 70 ? 3.928 4.266 8.117 1 83.75 70 GLU B O 1
ATOM 2442 N N . GLU B 1 71 ? 3.17 5.219 10 1 88.69 71 GLU B N 1
ATOM 2443 C CA . GLU B 1 71 ? 2.674 3.947 10.523 1 88.69 71 GLU B CA 1
ATOM 2444 C C . GLU B 1 71 ? 1.536 3.406 9.656 1 88.69 71 GLU B C 1
ATOM 2446 O O . GLU B 1 71 ? 1.456 2.199 9.414 1 88.69 71 GLU B O 1
ATOM 2451 N N . TYR B 1 72 ? 0.742 4.277 9.219 1 92.06 72 TYR B N 1
ATOM 2452 C CA . TYR B 1 72 ? -0.355 3.885 8.344 1 92.06 72 TYR B CA 1
ATOM 2453 C C . TYR B 1 72 ? 0.174 3.295 7.039 1 92.06 72 TYR B C 1
ATOM 2455 O O . TYR B 1 72 ? -0.355 2.299 6.543 1 92.06 72 TYR B O 1
ATOM 2463 N N . ASN B 1 73 ? 1.162 3.859 6.496 1 86.69 73 ASN B N 1
ATOM 2464 C CA . ASN B 1 73 ? 1.775 3.328 5.285 1 86.69 73 ASN B CA 1
ATOM 2465 C C . ASN B 1 73 ? 2.348 1.932 5.512 1 86.69 73 ASN B C 1
ATOM 2467 O O . ASN B 1 73 ? 2.283 1.078 4.625 1 86.69 73 ASN B O 1
ATOM 2471 N N . LYS B 1 74 ? 2.877 1.776 6.695 1 86.56 74 LYS B N 1
ATOM 2472 C CA . LYS B 1 74 ? 3.35 0.44 7.047 1 86.56 74 LYS B CA 1
ATOM 2473 C C . LYS B 1 74 ? 2.197 -0.56 7.082 1 86.56 74 LYS B C 1
ATOM 2475 O O . LYS B 1 74 ? 2.354 -1.71 6.668 1 86.56 74 LYS B O 1
ATOM 2480 N N . ALA B 1 75 ? 1.085 -0.116 7.574 1 92.31 75 ALA B N 1
ATOM 2481 C CA . ALA B 1 75 ? -0.1 -0.971 7.598 1 92.31 75 ALA B CA 1
ATOM 2482 C C . ALA B 1 75 ? -0.525 -1.354 6.184 1 92.31 75 ALA B C 1
ATOM 2484 O O . ALA B 1 75 ? -0.881 -2.506 5.926 1 92.31 75 ALA B O 1
ATOM 2485 N N . TYR B 1 76 ? -0.407 -0.449 5.316 1 89.81 76 TYR B N 1
ATOM 2486 C CA . TYR B 1 76 ? -0.741 -0.713 3.922 1 89.81 76 TYR B CA 1
ATOM 2487 C C . TYR B 1 76 ? 0.215 -1.734 3.316 1 89.81 76 TYR B C 1
ATOM 2489 O O . TYR B 1 76 ? -0.208 -2.633 2.584 1 89.81 76 TYR B O 1
ATOM 2497 N N . GLU B 1 77 ? 1.406 -1.546 3.633 1 84.88 77 GLU B N 1
ATOM 2498 C CA . GLU B 1 77 ? 2.414 -2.465 3.113 1 84.88 77 GLU B CA 1
ATOM 2499 C C . GLU B 1 77 ? 2.152 -3.893 3.582 1 84.88 77 GLU B C 1
ATOM 2501 O O . GLU B 1 77 ? 2.188 -4.832 2.781 1 84.88 77 GLU B O 1
ATOM 2506 N N . THR B 1 78 ? 1.914 -4.027 4.871 1 88.88 78 THR B N 1
ATOM 2507 C CA . THR B 1 78 ? 1.687 -5.363 5.41 1 88.88 78 THR B CA 1
ATOM 2508 C C . THR B 1 78 ? 0.392 -5.953 4.863 1 88.88 78 THR B C 1
ATOM 2510 O O . THR B 1 78 ? 0.306 -7.16 4.625 1 88.88 78 THR B O 1
ATOM 2513 N N . PHE B 1 79 ? -0.594 -5.18 4.586 1 93.31 79 PHE B N 1
ATOM 2514 C CA . PHE B 1 79 ? -1.858 -5.617 4.008 1 93.31 79 PHE B CA 1
ATOM 2515 C C . PHE B 1 79 ? -1.643 -6.195 2.613 1 93.31 79 PHE B C 1
ATOM 2517 O O . PHE B 1 79 ? -2.113 -7.297 2.314 1 93.31 79 PHE B O 1
ATOM 2524 N N . PHE B 1 80 ? -0.907 -5.484 1.863 1 87.31 80 PHE B N 1
ATOM 2525 C CA . PHE B 1 80 ? -0.708 -5.902 0.48 1 87.31 80 PHE B CA 1
ATOM 2526 C C . PHE B 1 80 ? 0.196 -7.125 0.409 1 87.31 80 PHE B C 1
ATOM 2528 O O . PHE B 1 80 ? 0.137 -7.891 -0.554 1 87.31 80 PHE B O 1
ATOM 2535 N N . LYS B 1 81 ? 0.923 -7.273 1.487 1 81.12 81 LYS B N 1
ATOM 2536 C CA . LYS B 1 81 ? 1.729 -8.484 1.581 1 81.12 81 LYS B CA 1
ATOM 2537 C C . LYS B 1 81 ? 0.924 -9.633 2.184 1 81.12 81 LYS B C 1
ATOM 2539 O O . LYS B 1 81 ? 1.467 -10.711 2.441 1 81.12 81 LYS B O 1
ATOM 2544 N N . LYS B 1 82 ? -0.27 -9.383 2.52 1 88.94 82 LYS B N 1
ATOM 2545 C CA . LYS B 1 82 ? -1.253 -10.344 3.012 1 88.94 82 LYS B CA 1
ATOM 2546 C C . LYS B 1 82 ? -0.918 -10.797 4.43 1 88.94 82 LYS B C 1
ATOM 2548 O O . LYS B 1 82 ? -1.214 -11.93 4.812 1 88.94 82 LYS B O 1
ATOM 2553 N N . ASN B 1 83 ? -0.206 -10.008 5.07 1 88.94 83 ASN B N 1
ATOM 2554 C CA . ASN B 1 83 ? 0.009 -10.203 6.5 1 88.94 83 ASN B CA 1
ATOM 2555 C C . ASN B 1 83 ? -1.039 -9.469 7.328 1 88.94 83 ASN B C 1
ATOM 2557 O O . ASN B 1 83 ? -0.742 -8.445 7.949 1 88.94 83 ASN B O 1
ATOM 2561 N N . TYR B 1 84 ? -2.15 -10.031 7.438 1 94.56 84 TYR B N 1
ATOM 2562 C CA . TYR B 1 84 ? -3.314 -9.344 7.992 1 94.56 84 TYR B CA 1
ATOM 2563 C C . TYR B 1 84 ? -3.18 -9.172 9.5 1 94.56 84 TYR B C 1
ATOM 2565 O O . TYR B 1 84 ? -3.584 -8.148 10.055 1 94.56 84 TYR B O 1
ATOM 2573 N N . ASP B 1 85 ? -2.568 -10.141 10.148 1 92.31 85 ASP B N 1
ATOM 2574 C CA . ASP B 1 85 ? -2.375 -10.023 11.586 1 92.31 85 ASP B CA 1
ATOM 2575 C C . ASP B 1 85 ? -1.527 -8.797 11.93 1 92.31 85 ASP B C 1
ATOM 2577 O O . ASP B 1 85 ? -1.87 -8.031 12.836 1 92.31 85 ASP B O 1
ATOM 2581 N N . GLU B 1 86 ? -0.484 -8.695 11.227 1 91.25 86 GLU B N 1
ATOM 2582 C CA . GLU B 1 86 ? 0.381 -7.543 11.461 1 91.25 86 GLU B CA 1
ATOM 2583 C C . GLU B 1 86 ? -0.317 -6.238 11.086 1 91.25 86 GLU B C 1
ATOM 2585 O O . GLU B 1 86 ? -0.148 -5.219 11.766 1 91.25 86 GLU B O 1
ATOM 2590 N N . THR B 1 87 ? -1.062 -6.234 10.008 1 95.56 87 THR B N 1
ATOM 2591 C CA . THR B 1 87 ? -1.848 -5.074 9.609 1 95.56 87 THR B CA 1
ATOM 2592 C C . THR B 1 87 ? -2.764 -4.625 10.742 1 95.56 87 THR B C 1
ATOM 2594 O O . THR B 1 87 ? -2.797 -3.441 11.086 1 95.56 87 THR B O 1
ATOM 2597 N N . ILE B 1 88 ? -3.391 -5.555 11.32 1 97.44 88 ILE B N 1
ATOM 2598 C CA . ILE B 1 88 ? -4.352 -5.281 12.383 1 97.44 88 ILE B CA 1
ATOM 2599 C C . ILE B 1 88 ? -3.627 -4.727 13.609 1 97.44 88 ILE B C 1
ATOM 2601 O O . ILE B 1 88 ? -4.086 -3.764 14.227 1 97.44 88 ILE B O 1
ATOM 2605 N N . LYS B 1 89 ? -2.531 -5.254 13.914 1 94.81 89 LYS B N 1
ATOM 2606 C CA . LYS B 1 89 ? -1.742 -4.785 15.055 1 94.81 89 LYS B CA 1
ATOM 2607 C C . LYS B 1 89 ? -1.311 -3.336 14.859 1 94.81 89 LYS B C 1
ATOM 2609 O O . LYS B 1 89 ? -1.409 -2.525 15.781 1 94.81 89 LYS B O 1
ATOM 2614 N N . ILE B 1 90 ? -0.829 -3.043 13.703 1 94.5 90 ILE B N 1
ATOM 2615 C CA . ILE B 1 90 ? -0.392 -1.682 13.414 1 94.5 90 ILE B CA 1
ATOM 2616 C C . ILE B 1 90 ? -1.581 -0.728 13.5 1 94.5 90 ILE B C 1
ATOM 2618 O O . ILE B 1 90 ? -1.485 0.338 14.117 1 94.5 90 ILE B O 1
ATOM 2622 N N . ALA B 1 91 ? -2.672 -1.113 12.922 1 97.88 91 ALA B N 1
ATOM 2623 C CA . ALA B 1 91 ? -3.875 -0.283 12.969 1 97.88 91 ALA B CA 1
ATOM 2624 C C . ALA B 1 91 ? -4.332 -0.061 14.414 1 97.88 91 ALA B C 1
ATOM 2626 O O . ALA B 1 91 ? -4.738 1.045 14.773 1 97.88 91 ALA B O 1
ATOM 2627 N N . ASP B 1 92 ? -4.211 -1.071 15.266 1 97.88 92 ASP B N 1
ATOM 2628 C CA . ASP B 1 92 ? -4.543 -0.938 16.672 1 97.88 92 ASP B CA 1
ATOM 2629 C C . ASP B 1 92 ? -3.674 0.126 17.344 1 97.88 92 ASP B C 1
ATOM 2631 O O . ASP B 1 92 ? -4.176 0.951 18.109 1 97.88 92 ASP B O 1
ATOM 2635 N N . ASN B 1 93 ? -2.479 0.051 17.016 1 96.19 93 ASN B N 1
ATOM 2636 C CA . ASN B 1 93 ? -1.552 1.017 17.609 1 96.19 93 ASN B CA 1
ATOM 2637 C C . ASN B 1 93 ? -1.894 2.443 17.188 1 96.19 93 ASN B C 1
ATOM 2639 O O . ASN B 1 93 ? -1.845 3.363 18 1 96.19 93 ASN B O 1
ATOM 2643 N N . ILE B 1 94 ? -2.23 2.598 15.945 1 96.62 94 ILE B N 1
ATOM 2644 C CA . ILE B 1 94 ? -2.602 3.916 15.445 1 96.62 94 ILE B CA 1
ATOM 2645 C C . ILE B 1 94 ? -3.857 4.41 16.156 1 96.62 94 ILE B C 1
ATOM 2647 O O . ILE B 1 94 ? -3.91 5.555 16.609 1 96.62 94 ILE B O 1
ATOM 2651 N N . ILE B 1 95 ? -4.809 3.533 16.281 1 97.5 95 ILE B N 1
ATOM 2652 C CA . ILE B 1 95 ? -6.086 3.881 16.891 1 97.5 95 ILE B CA 1
ATOM 2653 C C . ILE B 1 95 ? -5.879 4.238 18.359 1 97.5 95 ILE B C 1
ATOM 2655 O O . ILE B 1 95 ? -6.516 5.16 18.875 1 97.5 95 ILE B O 1
ATOM 2659 N N . ASN B 1 96 ? -5.012 3.578 19 1 97.19 96 ASN B N 1
ATOM 2660 C CA . ASN B 1 96 ? -4.699 3.867 20.391 1 97.19 96 ASN B CA 1
ATOM 2661 C C . ASN B 1 96 ? -4.082 5.254 20.547 1 97.19 96 ASN B C 1
ATOM 2663 O O . ASN B 1 96 ? -4.289 5.914 21.578 1 97.19 96 ASN B O 1
ATOM 2667 N N . LYS B 1 97 ? -3.352 5.625 19.578 1 95 97 LYS B N 1
ATOM 2668 C CA . LYS B 1 97 ? -2.705 6.934 19.625 1 95 97 LYS B CA 1
ATOM 2669 C C . LYS B 1 97 ? -3.678 8.039 19.219 1 95 97 LYS B C 1
ATOM 2671 O O . LYS B 1 97 ? -3.557 9.18 19.672 1 95 97 LYS B O 1
ATOM 2676 N N . ASN B 1 98 ? -4.574 7.711 18.281 1 95.12 98 ASN B N 1
ATOM 2677 C CA . ASN B 1 98 ? -5.59 8.633 17.797 1 95.12 98 ASN B CA 1
ATOM 2678 C C . ASN B 1 98 ? -6.895 7.914 17.469 1 95.12 98 ASN B C 1
ATOM 2680 O O . ASN B 1 98 ? -7.027 7.328 16.391 1 95.12 98 ASN B O 1
ATOM 2684 N N . GLU B 1 99 ? -7.766 8.078 18.25 1 96.12 99 GLU B N 1
ATOM 2685 C CA . GLU B 1 99 ? -9.016 7.332 18.156 1 96.12 99 GLU B CA 1
ATOM 2686 C C . GLU B 1 99 ? -9.875 7.855 17 1 96.12 99 GLU B C 1
ATOM 2688 O O . GLU B 1 99 ? -10.852 7.211 16.609 1 96.12 99 GLU B O 1
ATOM 2693 N N . ASP B 1 100 ? -9.492 9.008 16.422 1 95.25 100 ASP B N 1
ATOM 2694 C CA . ASP B 1 100 ? -10.297 9.578 15.352 1 95.25 100 ASP B CA 1
ATOM 2695 C C . ASP B 1 100 ? -9.641 9.359 13.984 1 95.25 100 ASP B C 1
ATOM 2697 O O . ASP B 1 100 ? -10.07 9.938 12.984 1 95.25 100 ASP B O 1
ATOM 2701 N N . TYR B 1 101 ? -8.641 8.555 14 1 94.81 101 TYR B N 1
ATOM 2702 C CA . TYR B 1 101 ? -7.949 8.273 12.75 1 94.81 101 TYR B CA 1
ATOM 2703 C C . TYR B 1 101 ? -8.734 7.277 11.906 1 94.81 101 TYR B C 1
ATOM 2705 O O . TYR B 1 101 ? -8.438 6.082 11.914 1 94.81 101 TYR B O 1
ATOM 2713 N N . TYR B 1 102 ? -9.68 7.758 11.109 1 96.44 102 TYR B N 1
ATOM 2714 C CA . TYR B 1 102 ? -10.664 6.941 10.414 1 96.44 102 TYR B CA 1
ATOM 2715 C C . TYR B 1 102 ? -9.984 5.984 9.438 1 96.44 102 TYR B C 1
ATOM 2717 O O . TYR B 1 102 ? -10.469 4.875 9.203 1 96.44 102 TYR B O 1
ATOM 2725 N N . LYS B 1 103 ? -8.875 6.316 8.883 1 95.44 103 LYS B N 1
ATOM 2726 C CA . LYS B 1 103 ? -8.18 5.465 7.926 1 95.44 103 LYS B CA 1
ATOM 2727 C C . LYS B 1 103 ? -7.715 4.168 8.578 1 95.44 103 LYS B C 1
ATOM 2729 O O . LYS B 1 103 ? -7.715 3.111 7.941 1 95.44 103 LYS B O 1
ATOM 2734 N N . ALA B 1 104 ? -7.352 4.258 9.828 1 97.62 104 ALA B N 1
ATOM 2735 C CA . ALA B 1 104 ? -6.863 3.08 10.547 1 97.62 104 ALA B CA 1
ATOM 2736 C C . ALA B 1 104 ? -7.992 2.082 10.789 1 97.62 104 ALA B C 1
ATOM 2738 O O . ALA B 1 104 ? -7.793 0.871 10.672 1 97.62 104 ALA B O 1
ATOM 2739 N N . TYR B 1 105 ? -9.156 2.545 11.086 1 98.44 105 TYR B N 1
ATOM 2740 C CA . TYR B 1 105 ? -10.312 1.662 11.227 1 98.44 105 TYR B CA 1
ATOM 2741 C C . TYR B 1 105 ? -10.617 0.956 9.914 1 98.44 105 TYR B C 1
ATOM 2743 O O . TYR B 1 105 ? -10.898 -0.244 9.898 1 98.44 105 TYR B O 1
ATOM 2751 N N . ASN B 1 106 ? -10.562 1.711 8.906 1 98 106 ASN B N 1
ATOM 2752 C CA . ASN B 1 106 ? -10.867 1.155 7.594 1 98 106 ASN B CA 1
ATOM 2753 C C . ASN B 1 106 ? -9.883 0.056 7.207 1 98 106 ASN B C 1
ATOM 2755 O O . ASN B 1 106 ? -10.289 -1.019 6.762 1 98 106 ASN B O 1
ATOM 2759 N N . ILE B 1 107 ? -8.586 0.294 7.379 1 97.56 107 ILE B N 1
ATOM 2760 C CA . ILE B 1 107 ? -7.594 -0.694 6.969 1 97.56 107 ILE B CA 1
ATOM 2761 C C . ILE B 1 107 ? -7.656 -1.905 7.895 1 97.56 107 ILE B C 1
ATOM 2763 O O . ILE B 1 107 ? -7.441 -3.039 7.461 1 97.56 107 ILE B O 1
ATOM 2767 N N . ARG B 1 108 ? -7.957 -1.638 9.141 1 98.44 108 ARG B N 1
ATOM 2768 C CA . ARG B 1 108 ? -8.172 -2.764 10.047 1 98.44 108 ARG B CA 1
ATOM 2769 C C . ARG B 1 108 ? -9.375 -3.596 9.609 1 98.44 108 ARG B C 1
ATOM 2771 O O . ARG B 1 108 ? -9.32 -4.828 9.641 1 98.44 108 ARG B O 1
ATOM 2778 N N . GLY B 1 109 ? -10.391 -2.918 9.258 1 98.81 109 GLY B N 1
ATOM 2779 C CA . GLY B 1 109 ? -11.602 -3.582 8.82 1 98.81 109 GLY B CA 1
ATOM 2780 C C . GLY B 1 109 ? -11.406 -4.449 7.598 1 98.81 109 GLY B C 1
ATOM 2781 O O . GLY B 1 109 ? -11.789 -5.621 7.59 1 98.81 109 GLY B O 1
ATOM 2782 N N . ILE B 1 110 ? -10.766 -3.939 6.555 1 98.19 110 ILE B N 1
ATOM 2783 C CA . ILE B 1 110 ? -10.594 -4.695 5.32 1 98.19 110 ILE B CA 1
ATOM 2784 C C . ILE B 1 110 ? -9.625 -5.852 5.555 1 98.19 110 ILE B C 1
ATOM 2786 O O . ILE B 1 110 ? -9.781 -6.934 4.98 1 98.19 110 ILE B O 1
ATOM 2790 N N . ALA B 1 111 ? -8.617 -5.621 6.391 1 98.06 111 ALA B N 1
ATOM 2791 C CA . ALA B 1 111 ? -7.711 -6.711 6.746 1 98.06 111 ALA B CA 1
ATOM 2792 C C . ALA B 1 111 ? -8.461 -7.855 7.418 1 98.06 111 ALA B C 1
ATOM 2794 O O . ALA B 1 111 ? -8.234 -9.023 7.105 1 98.06 111 ALA B O 1
ATOM 2795 N N . LYS B 1 112 ? -9.359 -7.531 8.305 1 98.56 112 LYS B N 1
ATOM 2796 C CA . LYS B 1 112 ? -10.164 -8.539 8.992 1 98.56 112 LYS B CA 1
ATOM 2797 C C . LYS B 1 112 ? -11.062 -9.289 8.008 1 98.56 112 LYS B C 1
ATOM 2799 O O . LYS B 1 112 ? -11.203 -10.508 8.094 1 98.56 112 LYS B O 1
ATOM 2804 N N . VAL B 1 113 ? -11.617 -8.625 7.086 1 98.5 113 VAL B N 1
ATOM 2805 C CA . VAL B 1 113 ? -12.477 -9.25 6.094 1 98.5 113 VAL B CA 1
ATOM 2806 C C . VAL B 1 113 ? -11.68 -10.273 5.281 1 98.5 113 VAL B C 1
ATOM 2808 O O . VAL B 1 113 ? -12.109 -11.422 5.129 1 98.5 113 VAL B O 1
ATOM 2811 N N . TYR B 1 114 ? -10.484 -9.891 4.863 1 97.19 114 TYR B N 1
ATOM 2812 C CA . TYR B 1 114 ? -9.641 -10.797 4.094 1 97.19 114 TYR B CA 1
ATOM 2813 C C . TYR B 1 114 ? -9.156 -11.953 4.957 1 97.19 114 TYR B C 1
ATOM 2815 O O . TYR B 1 114 ? -8.883 -13.047 4.449 1 97.19 114 TYR B O 1
ATOM 2823 N N . ASP B 1 115 ? -9.141 -11.656 6.223 1 95.94 115 ASP B N 1
ATOM 2824 C CA . ASP B 1 115 ? -8.719 -12.695 7.156 1 95.94 115 ASP B CA 1
ATOM 2825 C C . ASP B 1 115 ? -9.891 -13.594 7.543 1 95.94 115 ASP B C 1
ATOM 2827 O O . ASP B 1 115 ? -9.781 -14.422 8.445 1 95.94 115 ASP B O 1
ATOM 2831 N N . GLY B 1 116 ? -11.039 -13.352 7.02 1 96.75 116 GLY B N 1
ATOM 2832 C CA . GLY B 1 116 ? -12.203 -14.203 7.238 1 96.75 116 GLY B CA 1
ATOM 2833 C C . GLY B 1 116 ? -13.086 -13.719 8.375 1 96.75 116 GLY B C 1
ATOM 2834 O O . GLY B 1 116 ? -14.062 -14.391 8.734 1 96.75 116 GLY B O 1
ATOM 2835 N N . ARG B 1 117 ? -12.82 -12.672 8.961 1 97.69 117 ARG B N 1
ATOM 2836 C CA . ARG B 1 117 ? -13.578 -12.102 10.078 1 97.69 117 ARG B CA 1
ATOM 2837 C C . ARG B 1 117 ? -14.508 -11 9.586 1 97.69 117 ARG B C 1
ATOM 2839 O O . ARG B 1 117 ? -14.359 -9.836 9.969 1 97.69 117 ARG B O 1
ATOM 2846 N N . PHE B 1 118 ? -15.484 -11.32 8.852 1 98.44 118 PHE B N 1
ATOM 2847 C CA . PHE B 1 118 ? -16.344 -10.406 8.094 1 98.44 118 PHE B CA 1
ATOM 2848 C C . PHE B 1 118 ? -17.062 -9.445 9.023 1 98.44 118 PHE B C 1
ATOM 2850 O O . PHE B 1 118 ? -17 -8.227 8.852 1 98.44 118 PHE B O 1
ATOM 2857 N N . GLU B 1 119 ? -17.703 -9.945 10.023 1 98.62 119 GLU B N 1
ATOM 2858 C CA . GLU B 1 119 ? -18.531 -9.109 10.891 1 98.62 119 GLU B CA 1
ATOM 2859 C C . GLU B 1 119 ? -17.672 -8.094 11.641 1 98.62 119 GLU B C 1
ATOM 2861 O O . GLU B 1 119 ? -18.047 -6.918 11.734 1 98.62 119 GLU B O 1
ATOM 2866 N N . GLU B 1 120 ? -16.562 -8.578 12.141 1 98.75 120 GLU B N 1
ATOM 2867 C CA . GLU B 1 120 ? -15.656 -7.676 12.844 1 98.75 120 GLU B CA 1
ATOM 2868 C C . GLU B 1 120 ? -15.102 -6.609 11.898 1 98.75 120 GLU B C 1
ATOM 2870 O O . GLU B 1 120 ? -14.977 -5.445 12.281 1 98.75 120 GLU B O 1
ATOM 2875 N N . GLY B 1 121 ? -14.758 -7.051 10.711 1 98.88 121 GLY B N 1
ATOM 2876 C CA . GLY B 1 121 ? -14.258 -6.121 9.711 1 98.88 121 GLY B CA 1
ATOM 2877 C C . GLY B 1 121 ? -15.266 -5.055 9.328 1 98.88 121 GLY B C 1
ATOM 2878 O O . GLY B 1 121 ? -14.93 -3.871 9.25 1 98.88 121 GLY B O 1
ATOM 2879 N N . MET B 1 122 ? -16.484 -5.445 9.172 1 98.81 122 MET B N 1
ATOM 2880 C CA . MET B 1 122 ? -17.547 -4.52 8.805 1 98.81 122 MET B CA 1
ATOM 2881 C C . MET B 1 122 ? -17.781 -3.49 9.906 1 98.81 122 MET B C 1
ATOM 2883 O O . MET B 1 122 ? -18.031 -2.318 9.633 1 98.81 122 MET B O 1
ATOM 2887 N N . LYS B 1 123 ? -17.672 -3.889 11.109 1 98.88 123 LYS B N 1
ATOM 2888 C CA . LYS B 1 123 ? -17.812 -2.957 12.219 1 98.88 123 LYS B CA 1
ATOM 2889 C C . LYS B 1 123 ? -16.75 -1.874 12.172 1 98.88 123 LYS B C 1
ATOM 2891 O O . LYS B 1 123 ? -17.031 -0.7 12.422 1 98.88 123 LYS B O 1
ATOM 2896 N N . ASP B 1 124 ? -15.547 -2.34 11.898 1 98.88 124 ASP B N 1
ATOM 2897 C CA . ASP B 1 124 ? -14.453 -1.386 11.789 1 98.88 124 ASP B CA 1
ATOM 2898 C C . ASP B 1 124 ? -14.68 -0.413 10.641 1 98.88 124 ASP B C 1
ATOM 2900 O O . ASP B 1 124 ? -14.484 0.794 10.789 1 98.88 124 ASP B O 1
ATOM 2904 N N . ILE B 1 125 ? -15.117 -0.899 9.516 1 98.81 125 ILE B N 1
ATOM 2905 C CA . ILE B 1 125 ? -15.367 -0.06 8.352 1 98.81 125 ILE B CA 1
ATOM 2906 C C . ILE B 1 125 ? -16.516 0.909 8.648 1 98.81 125 ILE B C 1
ATOM 2908 O O . ILE B 1 125 ? -16.438 2.09 8.297 1 98.81 125 ILE B O 1
ATOM 2912 N N . ASP B 1 126 ? -17.469 0.447 9.336 1 98.88 126 ASP B N 1
ATOM 2913 C CA . ASP B 1 126 ? -18.562 1.315 9.734 1 98.88 126 ASP B CA 1
ATOM 2914 C C . ASP B 1 126 ? -18.094 2.414 10.68 1 98.88 126 ASP B C 1
ATOM 2916 O O . ASP B 1 126 ? -18.516 3.564 10.562 1 98.88 126 ASP B O 1
ATOM 2920 N N . LYS B 1 127 ? -17.25 2.047 11.594 1 98.81 127 LYS B N 1
ATOM 2921 C CA . LYS B 1 127 ? -16.688 3.051 12.492 1 98.81 127 LYS B CA 1
ATOM 2922 C C . LYS B 1 127 ? -15.922 4.117 11.727 1 98.81 127 LYS B C 1
ATOM 2924 O O . LYS B 1 127 ? -16.016 5.305 12.039 1 98.81 127 LYS B O 1
ATOM 2929 N N . SER B 1 128 ? -15.133 3.652 10.781 1 98.69 128 SER B N 1
ATOM 2930 C CA . SER B 1 128 ? -14.414 4.578 9.906 1 98.69 128 SER B CA 1
ATOM 2931 C C . SER B 1 128 ? -15.367 5.574 9.258 1 98.69 128 SER B C 1
ATOM 2933 O O . SER B 1 128 ? -15.125 6.781 9.281 1 98.69 128 SER B O 1
ATOM 2935 N N . LEU B 1 129 ? -16.484 5.102 8.781 1 98.5 129 LEU B N 1
ATOM 2936 C CA . LEU B 1 129 ? -17.438 5.918 8.039 1 98.5 129 LEU B CA 1
ATOM 2937 C C . LEU B 1 129 ? -18.281 6.762 8.984 1 98.5 129 LEU B C 1
ATOM 2939 O O . LEU B 1 129 ? -18.859 7.77 8.578 1 98.5 129 LEU B O 1
ATOM 2943 N N . GLU B 1 130 ? -18.375 6.363 10.18 1 98.62 130 GLU B N 1
ATOM 2944 C CA . GLU B 1 130 ? -18.984 7.203 11.203 1 98.62 130 GLU B CA 1
ATOM 2945 C C . GLU B 1 130 ? -18.141 8.445 11.477 1 98.62 130 GLU B C 1
ATOM 2947 O O . GLU B 1 130 ? -18.688 9.539 11.664 1 98.62 130 GLU B O 1
ATOM 2952 N N . ILE B 1 131 ? -16.875 8.203 11.531 1 97.94 131 ILE B N 1
ATOM 2953 C CA . ILE B 1 131 ? -15.969 9.305 11.789 1 97.94 131 ILE B CA 1
ATOM 2954 C C . ILE B 1 131 ? -15.898 10.227 10.57 1 97.94 131 ILE B C 1
ATOM 2956 O O . ILE B 1 131 ? -15.961 11.445 10.703 1 97.94 131 ILE B O 1
ATOM 2960 N N . LYS B 1 132 ? -15.805 9.633 9.352 1 96.44 132 LYS B N 1
ATOM 2961 C CA . LYS B 1 132 ? -15.766 10.391 8.109 1 96.44 132 LYS B CA 1
ATOM 2962 C C . LYS B 1 132 ? -16.656 9.758 7.047 1 96.44 132 LYS B C 1
ATOM 2964 O O . LYS B 1 132 ? -16.203 8.945 6.242 1 96.44 132 LYS B O 1
ATOM 2969 N N . GLY B 1 133 ? -17.734 10.234 6.918 1 97.06 133 GLY B N 1
ATOM 2970 C CA . GLY B 1 133 ? -18.75 9.641 6.066 1 97.06 133 GLY B CA 1
ATOM 2971 C C . GLY B 1 133 ? -18.453 9.797 4.586 1 97.06 133 GLY B C 1
ATOM 2972 O O . GLY B 1 133 ? -18.969 9.039 3.766 1 97.06 133 GLY B O 1
ATOM 2973 N N . ASP B 1 134 ? -17.688 10.812 4.188 1 95.69 134 ASP B N 1
ATOM 2974 C CA . ASP B 1 134 ? -17.375 11.039 2.783 1 95.69 134 ASP B CA 1
ATOM 2975 C C . ASP B 1 134 ? -15.977 10.516 2.447 1 95.69 134 ASP B C 1
ATOM 2977 O O . ASP B 1 134 ? -15.281 11.086 1.603 1 95.69 134 ASP B O 1
ATOM 2981 N N . TYR B 1 135 ? -15.602 9.531 3.189 1 94.81 135 TYR B N 1
ATOM 2982 C CA . TYR B 1 135 ? -14.367 8.82 2.895 1 94.81 135 TYR B CA 1
ATOM 2983 C C . TYR B 1 135 ? -14.578 7.789 1.791 1 94.81 135 TYR B C 1
ATOM 2985 O O . TYR B 1 135 ? -15.031 6.672 2.057 1 94.81 135 TYR B O 1
ATOM 2993 N N . GLY B 1 136 ? -14.266 8.188 0.56 1 94.75 136 GLY B N 1
ATOM 2994 C CA . GLY B 1 136 ? -14.531 7.363 -0.609 1 94.75 136 GLY B CA 1
ATOM 2995 C C . GLY B 1 136 ? -13.93 5.973 -0.513 1 94.75 136 GLY B C 1
ATOM 2996 O O . GLY B 1 136 ? -14.586 4.98 -0.826 1 94.75 136 GLY B O 1
ATOM 2997 N N . TYR B 1 137 ? -12.719 5.91 -0.047 1 94 137 TYR B N 1
ATOM 2998 C CA . TYR B 1 137 ? -12.031 4.629 0.062 1 94 137 TYR B CA 1
ATOM 2999 C C . TYR B 1 137 ? -12.688 3.74 1.108 1 94 137 TYR B C 1
ATOM 3001 O O . TYR B 1 137 ? -12.719 2.516 0.963 1 94 137 TYR B O 1
ATOM 3009 N N . GLY B 1 138 ? -13.227 4.375 2.172 1 97.31 138 GLY B N 1
ATOM 3010 C CA . GLY B 1 138 ? -14.016 3.621 3.135 1 97.31 138 GLY B CA 1
ATOM 3011 C C . GLY B 1 138 ? -15.266 3.01 2.535 1 97.31 138 GLY B C 1
ATOM 3012 O O . GLY B 1 138 ? -15.57 1.842 2.781 1 97.31 138 GLY B O 1
ATOM 3013 N N . ARG B 1 139 ? -15.938 3.818 1.755 1 98.44 139 ARG B N 1
ATOM 3014 C CA . ARG B 1 139 ? -17.125 3.316 1.072 1 98.44 139 ARG B CA 1
ATOM 3015 C C . ARG B 1 139 ? -16.766 2.205 0.091 1 98.44 139 ARG B C 1
ATOM 3017 O O . ARG B 1 139 ? -17.484 1.201 -0.006 1 98.44 139 ARG B O 1
ATOM 3024 N N . PHE B 1 140 ? -15.695 2.354 -0.561 1 97.88 140 PHE B N 1
ATOM 3025 C CA . PHE B 1 140 ? -15.188 1.321 -1.457 1 97.88 140 PHE B CA 1
ATOM 3026 C C . PHE B 1 140 ? -14.922 0.026 -0.698 1 97.88 140 PHE B C 1
ATOM 3028 O O . PHE B 1 140 ? -15.336 -1.05 -1.135 1 97.88 140 PHE B O 1
ATOM 3035 N N . ASN B 1 141 ? -14.25 0.138 0.417 1 98.12 141 ASN B N 1
ATOM 3036 C CA . ASN B 1 141 ? -13.906 -1.066 1.168 1 98.12 141 ASN B CA 1
ATOM 3037 C C . ASN B 1 141 ? -15.148 -1.755 1.72 1 98.12 141 ASN B C 1
ATOM 3039 O O . ASN B 1 141 ? -15.195 -2.982 1.819 1 98.12 141 ASN B O 1
ATOM 3043 N N . LYS B 1 142 ? -16.109 -0.982 2.033 1 98.69 142 LYS B N 1
ATOM 3044 C CA . LYS B 1 142 ? -17.375 -1.587 2.438 1 98.69 142 LYS B CA 1
ATOM 3045 C C . LYS B 1 142 ? -17.984 -2.395 1.296 1 98.69 142 LYS B C 1
ATOM 3047 O O . LYS B 1 142 ? -18.406 -3.537 1.491 1 98.69 142 LYS B O 1
ATOM 3052 N N . ALA B 1 143 ? -18 -1.8 0.146 1 98.88 143 ALA B N 1
ATOM 3053 C CA . ALA B 1 143 ? -18.5 -2.486 -1.04 1 98.88 143 ALA B CA 1
ATOM 3054 C C . ALA B 1 143 ? -17.703 -3.76 -1.315 1 98.88 143 ALA B C 1
ATOM 3056 O O . ALA B 1 143 ? -18.281 -4.824 -1.539 1 98.88 143 ALA B O 1
ATOM 3057 N N . LEU B 1 144 ? -16.438 -3.668 -1.281 1 98.31 144 LEU B N 1
ATOM 3058 C CA . LEU B 1 144 ? -15.562 -4.801 -1.53 1 98.31 144 LEU B CA 1
ATOM 3059 C C . LEU B 1 144 ? -15.805 -5.914 -0.517 1 98.31 144 LEU B C 1
ATOM 3061 O O . LEU B 1 144 ? -15.797 -7.094 -0.871 1 98.31 144 LEU B O 1
ATOM 3065 N N . SER B 1 145 ? -16 -5.488 0.697 1 98.69 145 SER B N 1
ATOM 3066 C CA . SER B 1 145 ? -16.281 -6.469 1.742 1 98.69 145 SER B CA 1
ATOM 3067 C C . SER B 1 145 ? -17.547 -7.258 1.436 1 98.69 145 SER B C 1
ATOM 3069 O O . SER B 1 145 ? -17.562 -8.484 1.55 1 98.69 145 SER B O 1
ATOM 3071 N N . TYR B 1 146 ? -18.562 -6.582 0.999 1 98.81 146 TYR B N 1
ATOM 3072 C CA . TYR B 1 146 ? -19.797 -7.254 0.609 1 98.81 146 TYR B CA 1
ATOM 3073 C C . TYR B 1 146 ? -19.562 -8.18 -0.581 1 98.81 146 TYR B C 1
ATOM 3075 O O . TYR B 1 146 ? -20.094 -9.289 -0.625 1 98.81 146 TYR B O 1
ATOM 3083 N N . GLU B 1 147 ? -18.797 -7.719 -1.511 1 98.56 147 GLU B N 1
ATOM 3084 C CA . GLU B 1 147 ? -18.5 -8.539 -2.682 1 98.56 147 GLU B CA 1
ATOM 3085 C C . GLU B 1 147 ? -17.797 -9.836 -2.283 1 98.56 147 GLU B C 1
ATOM 3087 O O . GLU B 1 147 ? -18.172 -10.914 -2.746 1 98.56 147 GLU B O 1
ATOM 3092 N N . LEU B 1 148 ? -16.844 -9.711 -1.405 1 97.38 148 LEU B N 1
ATOM 3093 C CA . LEU B 1 148 ? -16.062 -10.867 -0.961 1 97.38 148 LEU B CA 1
ATOM 3094 C C . LEU B 1 148 ? -16.953 -11.859 -0.213 1 97.38 148 LEU B C 1
ATOM 3096 O O . LEU B 1 148 ? -16.688 -13.062 -0.223 1 97.38 148 LEU B O 1
ATOM 3100 N N . LYS B 1 149 ? -18.016 -11.359 0.355 1 97.69 149 LYS B N 1
ATOM 3101 C CA . LYS B 1 149 ? -18.953 -12.211 1.091 1 97.69 149 LYS B CA 1
ATOM 3102 C C . LYS B 1 149 ? -20.047 -12.766 0.17 1 97.69 149 LYS B C 1
ATOM 3104 O O . LYS B 1 149 ? -20.922 -13.508 0.613 1 97.69 149 LYS B O 1
ATOM 3109 N N . GLY B 1 150 ? -20.016 -12.297 -1.061 1 97.62 150 GLY B N 1
ATOM 3110 C CA . GLY B 1 150 ? -21 -12.766 -2.023 1 97.62 150 GLY B CA 1
ATOM 3111 C C . GLY B 1 150 ? -22.297 -11.984 -1.975 1 97.62 150 GLY B C 1
ATOM 3112 O O . GLY B 1 150 ? -23.297 -12.383 -2.576 1 97.62 150 GLY B O 1
ATOM 3113 N N . LYS B 1 151 ? -22.297 -10.945 -1.268 1 98.31 151 LYS B N 1
ATOM 3114 C CA . LYS B 1 151 ? -23.453 -10.062 -1.207 1 98.31 151 LYS B CA 1
ATOM 3115 C C . LYS B 1 151 ? -23.391 -8.977 -2.277 1 98.31 151 LYS B C 1
ATOM 3117 O O . LYS B 1 151 ? -23.203 -7.801 -1.965 1 98.31 151 LYS B O 1
ATOM 3122 N N . TYR B 1 152 ? -23.688 -9.305 -3.479 1 98.69 152 TYR B N 1
ATOM 3123 C CA . TYR B 1 152 ? -23.375 -8.5 -4.652 1 98.69 152 TYR B CA 1
ATOM 3124 C C . TYR B 1 152 ? -24.281 -7.285 -4.746 1 98.69 152 TYR B C 1
ATOM 3126 O O . TYR B 1 152 ? -23.844 -6.199 -5.145 1 98.69 152 TYR B O 1
ATOM 3134 N N . ASP B 1 153 ? -25.547 -7.453 -4.395 1 98.75 153 ASP B N 1
ATOM 3135 C CA . ASP B 1 153 ? -26.453 -6.309 -4.469 1 98.75 153 ASP B CA 1
ATOM 3136 C C . ASP B 1 153 ? -26.031 -5.219 -3.482 1 98.75 153 ASP B C 1
ATOM 3138 O O . ASP B 1 153 ? -26.031 -4.035 -3.824 1 98.75 153 ASP B O 1
ATOM 3142 N N . GLU B 1 154 ? -25.688 -5.637 -2.289 1 98.81 154 GLU B N 1
ATOM 3143 C CA . GLU B 1 154 ? -25.188 -4.68 -1.312 1 98.81 154 GLU B CA 1
ATOM 3144 C C . GLU B 1 154 ? -23.875 -4.043 -1.784 1 98.81 154 GLU B C 1
ATOM 3146 O O . GLU B 1 154 ? -23.672 -2.84 -1.608 1 98.81 154 GLU B O 1
ATOM 3151 N N . ALA B 1 155 ? -23.031 -4.836 -2.367 1 98.88 155 ALA B N 1
ATOM 3152 C CA . ALA B 1 155 ? -21.766 -4.34 -2.885 1 98.88 155 ALA B CA 1
ATOM 3153 C C . ALA B 1 155 ? -21.984 -3.248 -3.928 1 98.88 155 ALA B C 1
ATOM 3155 O O . ALA B 1 155 ? -21.375 -2.18 -3.857 1 98.88 155 ALA B O 1
ATOM 3156 N N . LEU B 1 156 ? -22.891 -3.479 -4.852 1 98.88 156 LEU B N 1
ATOM 3157 C CA . LEU B 1 156 ? -23.172 -2.52 -5.914 1 98.88 156 LEU B CA 1
ATOM 3158 C C . LEU B 1 156 ? -23.703 -1.21 -5.344 1 98.88 156 LEU B C 1
ATOM 3160 O O . LEU B 1 156 ? -23.328 -0.129 -5.809 1 98.88 156 LEU B O 1
ATOM 3164 N N . LYS B 1 157 ? -24.531 -1.334 -4.359 1 98.88 157 LYS B N 1
ATOM 3165 C CA . LYS B 1 157 ? -25.047 -0.137 -3.701 1 98.88 157 LYS B CA 1
ATOM 3166 C C . LYS B 1 157 ? -23.922 0.698 -3.113 1 98.88 157 LYS B C 1
ATOM 3168 O O . LYS B 1 157 ? -23.875 1.915 -3.301 1 98.88 157 LYS B O 1
ATOM 3173 N N . TRP B 1 158 ? -23.031 0.058 -2.469 1 98.88 158 TRP B N 1
ATOM 3174 C CA . TRP B 1 158 ? -21.969 0.795 -1.788 1 98.88 158 TRP B CA 1
ATOM 3175 C C . TRP B 1 158 ? -20.906 1.245 -2.777 1 98.88 158 TRP B C 1
ATOM 3177 O O . TRP B 1 158 ? -20.266 2.289 -2.588 1 98.88 158 TRP B O 1
ATOM 3187 N N . TYR B 1 159 ? -20.672 0.496 -3.867 1 98.81 159 TYR B N 1
ATOM 3188 C CA . TYR B 1 159 ? -19.828 1.014 -4.938 1 98.81 159 TYR B CA 1
ATOM 3189 C C . TYR B 1 159 ? -20.406 2.301 -5.516 1 98.81 159 TYR B C 1
ATOM 3191 O O . TYR B 1 159 ? -19.672 3.264 -5.758 1 98.81 159 TYR B O 1
ATOM 3199 N N . ASP B 1 160 ? -21.703 2.314 -5.676 1 98.69 160 ASP B N 1
ATOM 3200 C CA . ASP B 1 160 ? -22.359 3.533 -6.145 1 98.69 160 ASP B CA 1
ATOM 3201 C C . ASP B 1 160 ? -22.141 4.684 -5.168 1 98.69 160 ASP B C 1
ATOM 3203 O O . ASP B 1 160 ? -21.844 5.809 -5.582 1 98.69 160 ASP B O 1
ATOM 3207 N N . LYS B 1 161 ? -22.281 4.375 -3.912 1 98.69 161 LYS B N 1
ATOM 3208 C CA . LYS B 1 161 ? -22.062 5.402 -2.896 1 98.69 161 LYS B CA 1
ATOM 3209 C C . LYS B 1 161 ? -20.609 5.895 -2.928 1 98.69 161 LYS B C 1
ATOM 3211 O O . LYS B 1 161 ? -20.344 7.074 -2.688 1 98.69 161 LYS B O 1
ATOM 3216 N N . ALA B 1 162 ? -19.672 5.008 -3.158 1 98.31 162 ALA B N 1
ATOM 3217 C CA . ALA B 1 162 ? -18.281 5.406 -3.268 1 98.31 162 ALA B CA 1
ATOM 3218 C C . ALA B 1 162 ? -18.062 6.355 -4.445 1 98.31 162 ALA B C 1
ATOM 3220 O O . ALA B 1 162 ? -17.344 7.344 -4.332 1 98.31 162 ALA B O 1
ATOM 3221 N N . LEU B 1 163 ? -18.75 6.102 -5.566 1 98.12 163 LEU B N 1
ATOM 3222 C CA . LEU B 1 163 ? -18.594 6.895 -6.785 1 98.12 163 LEU B CA 1
ATOM 3223 C C . LEU B 1 163 ? -19.219 8.273 -6.613 1 98.12 163 LEU B C 1
ATOM 3225 O O . LEU B 1 163 ? -18.938 9.188 -7.395 1 98.12 163 LEU B O 1
ATOM 3229 N N . GLU B 1 164 ? -20.047 8.422 -5.594 1 97.81 164 GLU B N 1
ATOM 3230 C CA . GLU B 1 164 ? -20.578 9.742 -5.27 1 97.81 164 GLU B CA 1
ATOM 3231 C C . GLU B 1 164 ? -19.5 10.656 -4.723 1 97.81 164 GLU B C 1
ATOM 3233 O O . GLU B 1 164 ? -19.609 11.883 -4.797 1 97.81 164 GLU B O 1
ATOM 3238 N N . VAL B 1 165 ? -18.531 10.016 -4.129 1 95.25 165 VAL B N 1
ATOM 3239 C CA . VAL B 1 165 ? -17.469 10.797 -3.504 1 95.25 165 VAL B CA 1
ATOM 3240 C C . VAL B 1 165 ? -16.344 11.039 -4.508 1 95.25 165 VAL B C 1
ATOM 3242 O O . VAL B 1 165 ? -15.82 12.148 -4.613 1 95.25 165 VAL B O 1
ATOM 3245 N N . GLU B 1 166 ? -15.953 9.977 -5.254 1 89.56 166 GLU B N 1
ATOM 3246 C CA . GLU B 1 166 ? -14.859 10.109 -6.203 1 89.56 166 GLU B CA 1
ATOM 3247 C C . GLU B 1 166 ? -14.883 8.984 -7.234 1 89.56 166 GLU B C 1
ATOM 3249 O O . GLU B 1 166 ? -15.25 7.852 -6.918 1 89.56 166 GLU B O 1
ATOM 3254 N N . ASP B 1 167 ? -14.352 9.352 -8.375 1 92.75 167 ASP B N 1
ATOM 3255 C CA . ASP B 1 167 ? -14.055 8.328 -9.375 1 92.75 167 ASP B CA 1
ATOM 3256 C C . ASP B 1 167 ? -12.82 7.52 -8.992 1 92.75 167 ASP B C 1
ATOM 3258 O O . ASP B 1 167 ? -11.742 8.086 -8.789 1 92.75 167 ASP B O 1
ATOM 3262 N N . TYR B 1 168 ? -13.055 6.25 -8.906 1 90.19 168 TYR B N 1
ATOM 3263 C CA . TYR B 1 168 ? -11.977 5.352 -8.508 1 90.19 168 TYR B CA 1
ATOM 3264 C C . TYR B 1 168 ? -11.945 4.117 -9.406 1 90.19 168 TYR B C 1
ATOM 3266 O O . TYR B 1 168 ? -12.969 3.449 -9.594 1 90.19 168 TYR B O 1
ATOM 3274 N N . VAL B 1 169 ? -10.859 3.861 -9.914 1 92.44 169 VAL B N 1
ATOM 3275 C CA . VAL B 1 169 ? -10.664 2.816 -10.914 1 92.44 169 VAL B CA 1
ATOM 3276 C C . VAL B 1 169 ? -11.195 1.486 -10.383 1 92.44 169 VAL B C 1
ATOM 3278 O O . VAL B 1 169 ? -11.938 0.781 -11.07 1 92.44 169 VAL B O 1
ATOM 3281 N N . TRP B 1 170 ? -10.922 1.221 -9.156 1 92.94 170 TRP B N 1
ATOM 3282 C CA . TRP B 1 170 ? -11.211 -0.105 -8.625 1 92.94 170 TRP B CA 1
ATOM 3283 C C . TRP B 1 170 ? -12.672 -0.208 -8.195 1 92.94 170 TRP B C 1
ATOM 3285 O O . TRP B 1 170 ? -13.195 -1.31 -8.023 1 92.94 170 TRP B O 1
ATOM 3295 N N . THR B 1 171 ? -13.258 0.938 -8.023 1 97.31 171 THR B N 1
ATOM 3296 C CA . THR B 1 171 ? -14.703 0.909 -7.828 1 97.31 171 THR B CA 1
ATOM 3297 C C . THR B 1 171 ? -15.406 0.485 -9.109 1 97.31 171 THR B C 1
ATOM 3299 O O . THR B 1 171 ? -16.219 -0.438 -9.102 1 97.31 171 THR B O 1
ATOM 3302 N N . TYR B 1 172 ? -15.023 1.069 -10.195 1 98.19 172 TYR B N 1
ATOM 3303 C CA . TYR B 1 172 ? -15.586 0.679 -11.484 1 98.19 172 TYR B CA 1
ATOM 3304 C C . TYR B 1 172 ? -15.273 -0.779 -11.797 1 98.19 172 TYR B C 1
ATOM 3306 O O . TYR B 1 172 ? -16.125 -1.516 -12.289 1 98.19 172 TYR B O 1
ATOM 3314 N N . TYR B 1 173 ? -14.133 -1.162 -11.492 1 97.31 173 TYR B N 1
ATOM 3315 C CA . TYR B 1 173 ? -13.719 -2.535 -11.742 1 97.31 173 TYR B CA 1
ATOM 3316 C C . TYR B 1 173 ? -14.547 -3.52 -10.93 1 97.31 173 TYR B C 1
ATOM 3318 O O . TYR B 1 173 ? -14.945 -4.57 -11.43 1 97.31 173 TYR B O 1
ATOM 3326 N N . GLY B 1 174 ? -14.727 -3.148 -9.656 1 98.06 174 GLY B N 1
ATOM 3327 C CA . GLY B 1 174 ? -15.562 -3.99 -8.812 1 98.06 174 GLY B CA 1
ATOM 3328 C C . GLY B 1 174 ? -16.969 -4.172 -9.352 1 98.06 174 GLY B C 1
ATOM 3329 O O . GLY B 1 174 ? -17.484 -5.289 -9.398 1 98.06 174 GLY B O 1
ATOM 3330 N N . ILE B 1 175 ? -17.5 -3.115 -9.805 1 98.81 175 ILE B N 1
ATOM 3331 C CA . ILE B 1 175 ? -18.828 -3.18 -10.398 1 98.81 175 ILE B CA 1
ATOM 3332 C C . ILE B 1 175 ? -18.797 -4.066 -11.641 1 98.81 175 ILE B C 1
ATOM 3334 O O . ILE B 1 175 ? -19.625 -4.965 -11.797 1 98.81 175 ILE B O 1
ATOM 3338 N N . ALA B 1 176 ? -17.828 -3.881 -12.469 1 98.81 176 ALA B N 1
ATOM 3339 C CA . ALA B 1 176 ? -17.672 -4.676 -13.688 1 98.81 176 ALA B CA 1
ATOM 3340 C C . ALA B 1 176 ? -17.516 -6.16 -13.352 1 98.81 176 ALA B C 1
ATOM 3342 O O . ALA B 1 176 ? -18.094 -7.02 -14.023 1 98.81 176 ALA B O 1
ATOM 3343 N N . SER B 1 177 ? -16.812 -6.43 -12.375 1 98.5 177 SER B N 1
ATOM 3344 C CA . SER B 1 177 ? -16.562 -7.812 -11.969 1 98.5 177 SER B CA 1
AT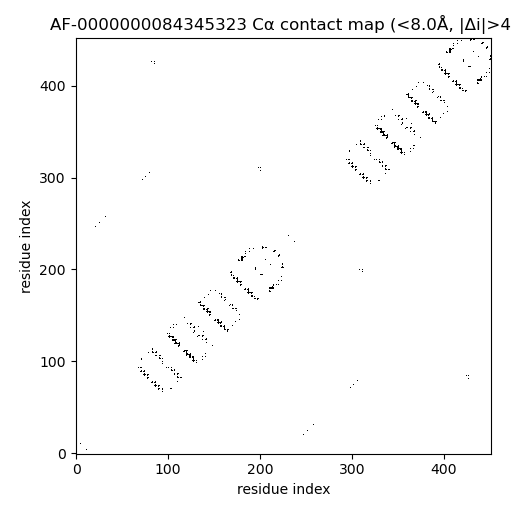OM 3345 C C . SER B 1 177 ? -17.844 -8.5 -11.531 1 98.5 177 SER B C 1
ATOM 3347 O O . SER B 1 177 ? -18.094 -9.656 -11.875 1 98.5 177 SER B O 1
ATOM 3349 N N . ILE B 1 178 ? -18.594 -7.777 -10.781 1 98.81 178 ILE B N 1
ATOM 3350 C CA . ILE B 1 178 ? -19.859 -8.344 -10.32 1 98.81 178 ILE B CA 1
ATOM 3351 C C . ILE B 1 178 ? -20.766 -8.633 -11.516 1 98.81 178 ILE B C 1
ATOM 3353 O O . ILE B 1 178 ? -21.328 -9.727 -11.625 1 98.81 178 ILE B O 1
ATOM 3357 N N . TYR B 1 179 ? -20.828 -7.742 -12.406 1 98.81 179 TYR B N 1
ATOM 3358 C CA . TYR B 1 179 ? -21.641 -7.965 -13.594 1 98.81 179 TYR B CA 1
ATOM 3359 C C . TYR B 1 179 ? -21.047 -9.055 -14.477 1 98.81 179 TYR B C 1
ATOM 3361 O O . TYR B 1 179 ? -21.781 -9.805 -15.125 1 98.81 179 TYR B O 1
ATOM 3369 N N . GLY B 1 180 ? -19.797 -9.141 -14.5 1 98.75 180 GLY B N 1
ATOM 3370 C CA . GLY B 1 180 ? -19.141 -10.242 -15.195 1 98.75 180 GLY B CA 1
ATOM 3371 C C . GLY B 1 180 ? -19.531 -11.602 -14.656 1 98.75 180 GLY B C 1
ATOM 3372 O O . GLY B 1 180 ? -19.859 -12.508 -15.422 1 98.75 180 GLY B O 1
ATOM 3373 N N . ARG B 1 181 ? -19.516 -11.688 -13.375 1 98.38 181 ARG B N 1
ATOM 3374 C CA . ARG B 1 181 ? -19.922 -12.93 -12.727 1 98.38 181 ARG B CA 1
ATOM 3375 C C . ARG B 1 181 ? -21.359 -13.281 -13.102 1 98.38 181 ARG B C 1
ATOM 3377 O O . ARG B 1 181 ? -21.703 -14.461 -13.242 1 98.38 181 ARG B O 1
ATOM 3384 N N . ARG B 1 182 ? -22.125 -12.266 -13.297 1 98.12 182 ARG B N 1
ATOM 3385 C CA . ARG B 1 182 ? -23.531 -12.445 -13.586 1 98.12 182 ARG B CA 1
ATOM 3386 C C . ARG B 1 182 ? -23.766 -12.695 -15.07 1 98.12 182 ARG B C 1
ATOM 3388 O O . ARG B 1 182 ? -24.906 -12.93 -15.5 1 98.12 182 ARG B O 1
ATOM 3395 N N . GLY B 1 183 ? -22.766 -12.562 -15.891 1 98.31 183 GLY B N 1
ATOM 3396 C CA . GLY B 1 183 ? -22.891 -12.734 -17.328 1 98.31 183 GLY B CA 1
ATOM 3397 C C . GLY B 1 183 ? -23.562 -11.57 -18.016 1 98.31 183 GLY B C 1
ATOM 3398 O O . GLY B 1 183 ? -24.016 -11.688 -19.156 1 98.31 183 GLY B O 1
ATOM 3399 N N . ASP B 1 184 ? -23.688 -10.516 -17.25 1 98.44 184 ASP B N 1
ATOM 3400 C CA . ASP B 1 184 ? -24.266 -9.297 -17.812 1 98.44 184 ASP B CA 1
ATOM 3401 C C . ASP B 1 184 ? -23.25 -8.516 -18.625 1 98.44 184 ASP B C 1
ATOM 3403 O O . ASP B 1 184 ? -22.578 -7.621 -18.094 1 98.44 184 ASP B O 1
ATOM 3407 N N . ILE B 1 185 ? -23.203 -8.797 -19.922 1 98.44 185 ILE B N 1
ATOM 3408 C CA . ILE B 1 185 ? -22.156 -8.305 -20.797 1 98.44 185 ILE B CA 1
ATOM 3409 C C . ILE B 1 185 ? -22.266 -6.789 -20.938 1 98.44 185 ILE B C 1
ATOM 3411 O O . ILE B 1 185 ? -21.25 -6.082 -20.906 1 98.44 185 ILE B O 1
ATOM 3415 N N . ASP B 1 186 ? -23.406 -6.273 -21.078 1 98.56 186 ASP B N 1
ATOM 3416 C CA . ASP B 1 186 ? -23.578 -4.844 -21.312 1 98.56 186 ASP B CA 1
ATOM 3417 C C . ASP B 1 186 ? -23.062 -4.023 -20.125 1 98.56 186 ASP B C 1
ATOM 3419 O O . ASP B 1 186 ? -22.281 -3.084 -20.312 1 98.56 186 ASP B O 1
ATOM 3423 N N . ASN B 1 187 ? -23.438 -4.41 -18.938 1 98.81 187 ASN B N 1
ATOM 3424 C CA . ASN B 1 187 ? -22.969 -3.695 -17.75 1 98.81 187 ASN B CA 1
ATOM 3425 C C . ASN B 1 187 ? -21.484 -3.961 -17.5 1 98.81 187 ASN B C 1
ATOM 3427 O O . ASN B 1 187 ? -20.75 -3.072 -17.047 1 98.81 187 ASN B O 1
ATOM 3431 N N . THR B 1 188 ? -21.062 -5.16 -17.781 1 98.81 188 THR B N 1
ATOM 3432 C CA . THR B 1 188 ? -19.641 -5.449 -17.656 1 98.81 188 THR B CA 1
ATOM 3433 C C . THR B 1 188 ? -18.812 -4.473 -18.484 1 98.81 188 THR B C 1
ATOM 3435 O O . THR B 1 188 ? -17.891 -3.826 -17.984 1 98.81 188 THR B O 1
ATOM 3438 N N . ILE B 1 189 ? -19.234 -4.316 -19.734 1 98.62 189 ILE B N 1
ATOM 3439 C CA . ILE B 1 189 ? -18.484 -3.477 -20.672 1 98.62 189 ILE B CA 1
ATOM 3440 C C . ILE B 1 189 ? -18.578 -2.016 -20.234 1 98.62 189 ILE B C 1
ATOM 3442 O O . ILE B 1 189 ? -17.578 -1.298 -20.234 1 98.62 189 ILE B O 1
ATOM 3446 N N . LYS B 1 190 ? -19.703 -1.592 -19.844 1 98.62 190 LYS B N 1
ATOM 3447 C CA . LYS B 1 190 ? -19.938 -0.213 -19.422 1 98.62 190 LYS B CA 1
ATOM 3448 C C . LYS B 1 190 ? -18.969 0.192 -18.312 1 98.62 190 LYS B C 1
ATOM 3450 O O . LYS B 1 190 ? -18.266 1.199 -18.422 1 98.62 190 LYS B O 1
ATOM 3455 N N . TYR B 1 191 ? -18.875 -0.605 -17.359 1 98.75 191 TYR B N 1
ATOM 3456 C CA . TYR B 1 191 ? -18.109 -0.216 -16.188 1 98.75 191 TYR B CA 1
ATOM 3457 C C . TYR B 1 191 ? -16.625 -0.558 -16.359 1 98.75 191 TYR B 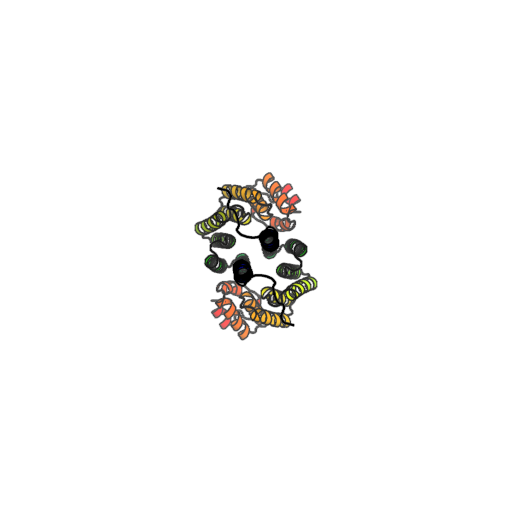C 1
ATOM 3459 O O . TYR B 1 191 ? -15.758 0.163 -15.875 1 98.75 191 TYR B O 1
ATOM 3467 N N . LEU B 1 192 ? -16.328 -1.623 -17.047 1 98.56 192 LEU B N 1
ATOM 3468 C CA . LEU B 1 192 ? -14.938 -1.946 -17.312 1 98.56 192 LEU B CA 1
ATOM 3469 C C . LEU B 1 192 ? -14.289 -0.89 -18.203 1 98.56 192 LEU B C 1
ATOM 3471 O O . LEU B 1 192 ? -13.117 -0.556 -18.031 1 98.56 192 LEU B O 1
ATOM 3475 N N . LYS B 1 193 ? -15.055 -0.33 -19.109 1 98.38 193 LYS B N 1
ATOM 3476 C CA . LYS B 1 193 ? -14.555 0.745 -19.969 1 98.38 193 LYS B CA 1
ATOM 3477 C C . LYS B 1 193 ? -14.164 1.966 -19.141 1 98.38 193 LYS B C 1
ATOM 3479 O O . LYS B 1 193 ? -13.125 2.586 -19.391 1 98.38 193 LYS B O 1
ATOM 3484 N N . LYS B 1 194 ? -14.945 2.305 -18.188 1 98.25 194 LYS B N 1
ATOM 3485 C CA . LYS B 1 194 ? -14.633 3.428 -17.312 1 98.25 194 LYS B CA 1
ATOM 3486 C C . LYS B 1 194 ? -13.359 3.166 -16.516 1 98.25 194 LYS B C 1
ATOM 3488 O O . LYS B 1 194 ? -12.531 4.066 -16.344 1 98.25 194 LYS B O 1
ATOM 3493 N N . ALA B 1 195 ? -13.258 1.938 -16 1 96.5 195 ALA B N 1
ATOM 3494 C CA . ALA B 1 195 ? -12.039 1.579 -15.273 1 96.5 195 ALA B CA 1
ATOM 3495 C C . ALA B 1 195 ? -10.805 1.703 -16.172 1 96.5 195 ALA B C 1
ATOM 3497 O O . ALA B 1 195 ? -9.797 2.277 -15.758 1 96.5 195 ALA B O 1
ATOM 3498 N N . ILE B 1 196 ? -10.891 1.252 -17.391 1 95.56 196 ILE B N 1
ATOM 3499 C CA . ILE B 1 196 ? -9.773 1.252 -18.328 1 95.56 196 ILE B CA 1
ATOM 3500 C C . ILE B 1 196 ? -9.422 2.688 -18.719 1 95.56 196 ILE B C 1
ATOM 3502 O O . ILE B 1 196 ? -8.25 3.023 -18.875 1 95.56 196 ILE B O 1
ATOM 3506 N N . GLU B 1 197 ? -10.438 3.555 -18.828 1 95.06 197 GLU B N 1
ATOM 3507 C CA . GLU B 1 197 ? -10.211 4.961 -19.141 1 95.06 197 GLU B CA 1
ATOM 3508 C C . GLU B 1 197 ? -9.398 5.648 -18.047 1 95.06 197 GLU B C 1
ATOM 3510 O O . GLU B 1 197 ? -8.57 6.516 -18.328 1 95.06 197 GLU B O 1
ATOM 3515 N N . LEU B 1 198 ? -9.703 5.203 -16.891 1 89.69 198 LEU B N 1
ATOM 3516 C CA . LEU B 1 198 ? -8.984 5.797 -15.766 1 89.69 198 LEU B CA 1
ATOM 3517 C C . LEU B 1 198 ? -7.582 5.207 -15.648 1 89.69 198 LEU B C 1
ATOM 3519 O O . LEU B 1 198 ? -6.641 5.902 -15.258 1 89.69 198 LEU B O 1
ATOM 3523 N N . ASP B 1 199 ? -7.461 3.98 -15.938 1 88.12 199 ASP B N 1
ATOM 3524 C CA . ASP B 1 199 ? -6.191 3.268 -15.859 1 88.12 199 ASP B CA 1
ATOM 3525 C C . ASP B 1 199 ? -6.113 2.174 -16.922 1 88.12 199 ASP B C 1
ATOM 3527 O O . ASP B 1 199 ? -6.691 1.099 -16.766 1 88.12 199 ASP B O 1
ATOM 3531 N N . SER B 1 200 ? -5.262 2.354 -17.75 1 89 200 SER B N 1
ATOM 3532 C CA . SER B 1 200 ? -5.18 1.45 -18.891 1 89 200 SER B CA 1
ATOM 3533 C C . SER B 1 200 ? -4.633 0.086 -18.484 1 89 200 SER B C 1
ATOM 3535 O O . SER B 1 200 ? -4.863 -0.912 -19.172 1 89 200 SER B O 1
ATOM 3537 N N . GLY B 1 201 ? -3.99 0 -17.391 1 86.19 201 GLY B N 1
ATOM 3538 C CA . GLY B 1 201 ? -3.451 -1.261 -16.906 1 86.19 201 GLY B CA 1
ATOM 3539 C C . GLY B 1 201 ? -4.523 -2.242 -16.469 1 86.19 201 GLY B C 1
ATOM 3540 O O . GLY B 1 201 ? -4.266 -3.441 -16.344 1 86.19 201 GLY B O 1
ATOM 3541 N N . VAL B 1 202 ? -5.695 -1.747 -16.344 1 92.5 202 VAL B N 1
ATOM 3542 C CA . VAL B 1 202 ? -6.824 -2.582 -15.953 1 92.5 202 VAL B CA 1
ATOM 3543 C C . VAL B 1 202 ? -7.082 -3.639 -17.016 1 92.5 202 VAL B C 1
ATOM 3545 O O . VAL B 1 202 ? -7.547 -4.742 -16.719 1 92.5 202 VAL B O 1
ATOM 3548 N N . LYS B 1 203 ? -6.695 -3.332 -18.25 1 93.31 203 LYS B N 1
ATOM 3549 C CA . LYS B 1 203 ? -6.887 -4.281 -19.344 1 93.31 203 LYS B CA 1
ATOM 3550 C C . LYS B 1 203 ? -6.18 -5.602 -19.047 1 93.31 203 LYS B C 1
ATOM 3552 O O . LYS B 1 203 ? -6.762 -6.672 -19.219 1 93.31 203 LYS B O 1
ATOM 3557 N N . ASN B 1 204 ? -5.023 -5.5 -18.625 1 89.38 204 ASN B N 1
ATOM 3558 C CA . ASN B 1 204 ? -4.23 -6.691 -18.359 1 89.38 204 ASN B CA 1
ATOM 3559 C C . ASN B 1 204 ? -4.801 -7.5 -17.188 1 89.38 204 ASN B C 1
ATOM 3561 O O . ASN B 1 204 ? -4.805 -8.734 -17.234 1 89.38 204 ASN B O 1
ATOM 3565 N N . THR B 1 205 ? -5.266 -6.832 -16.266 1 89.94 205 THR B N 1
ATOM 3566 C CA . THR B 1 205 ? -5.883 -7.496 -15.125 1 89.94 205 THR B CA 1
ATOM 3567 C C . THR B 1 205 ? -7.156 -8.227 -15.547 1 89.94 205 THR B C 1
ATOM 3569 O O . THR B 1 205 ? -7.379 -9.367 -15.148 1 89.94 205 THR B O 1
ATOM 3572 N N . ALA B 1 206 ? -7.895 -7.578 -16.375 1 95.88 206 ALA B N 1
ATOM 3573 C CA . ALA B 1 206 ? -9.18 -8.133 -16.797 1 95.88 206 ALA B CA 1
ATOM 3574 C C . ALA B 1 206 ? -8.969 -9.375 -17.672 1 95.88 206 ALA B C 1
ATOM 3576 O O . ALA B 1 206 ? -9.781 -10.297 -17.641 1 95.88 206 ALA B O 1
ATOM 3577 N N . LYS B 1 207 ? -7.895 -9.461 -18.344 1 94.88 207 LYS B N 1
ATOM 3578 C CA . LYS B 1 207 ? -7.602 -10.578 -19.234 1 94.88 207 LYS B CA 1
ATOM 3579 C C . LYS B 1 207 ? -7.496 -11.891 -18.469 1 94.88 207 LYS B C 1
ATOM 3581 O O . LYS B 1 207 ? -7.922 -12.938 -18.953 1 94.88 207 LYS B O 1
ATOM 3586 N N . GLU B 1 208 ? -7.094 -11.766 -17.281 1 93.44 208 GLU B N 1
ATOM 3587 C CA . GLU B 1 208 ? -6.797 -12.984 -16.531 1 93.44 208 GLU B CA 1
ATOM 3588 C C . GLU B 1 208 ? -7.809 -13.203 -15.406 1 93.44 208 GLU B C 1
ATOM 3590 O O . GLU B 1 208 ? -7.805 -14.25 -14.758 1 93.44 208 GLU B O 1
ATOM 3595 N N . GLU B 1 209 ? -8.703 -12.336 -15.25 1 95.38 209 GLU B N 1
ATOM 3596 C CA . GLU B 1 209 ? -9.617 -12.375 -14.109 1 95.38 209 GLU B CA 1
ATOM 3597 C C . GLU B 1 209 ? -10.766 -13.352 -14.359 1 95.38 209 GLU B C 1
ATOM 3599 O O . GLU B 1 209 ? -11.5 -13.219 -15.336 1 95.38 209 GLU B O 1
ATOM 3604 N N . GLU B 1 210 ? -10.891 -14.203 -13.422 1 96.62 210 GLU B N 1
ATOM 3605 C CA . GLU B 1 210 ? -11.867 -15.273 -13.57 1 96.62 210 GLU B CA 1
ATOM 3606 C C . GLU B 1 210 ? -13.297 -14.734 -13.477 1 96.62 210 GLU B C 1
ATOM 3608 O O . GLU B 1 210 ? -14.227 -15.344 -14.008 1 96.62 210 GLU B O 1
ATOM 3613 N N . ASP B 1 211 ? -13.469 -13.617 -12.805 1 97.31 211 ASP B N 1
ATOM 3614 C CA . ASP B 1 211 ? -14.789 -13.031 -12.664 1 97.31 211 ASP B CA 1
ATOM 3615 C C . ASP B 1 211 ? -15.422 -12.773 -14.031 1 97.31 211 ASP B C 1
ATOM 3617 O O . ASP B 1 211 ? -16.656 -12.711 -14.156 1 97.31 211 ASP B O 1
ATOM 3621 N N . PHE B 1 212 ? -14.594 -12.711 -15.023 1 98.38 212 PHE B N 1
ATOM 3622 C CA . PHE B 1 212 ? -15.086 -12.344 -16.344 1 98.38 212 PHE B CA 1
ATOM 3623 C C . PHE B 1 212 ? -15.258 -13.57 -17.219 1 98.38 212 PHE B C 1
ATOM 3625 O O . PHE B 1 212 ? -15.562 -13.453 -18.406 1 98.38 212 PHE B O 1
ATOM 3632 N N . ASN B 1 213 ? -15.07 -14.711 -16.672 1 98 213 ASN B N 1
ATOM 3633 C CA . ASN B 1 213 ? -15.195 -15.945 -17.438 1 98 213 ASN B CA 1
ATOM 3634 C C . ASN B 1 213 ? -16.547 -16.047 -18.125 1 98 213 ASN B C 1
ATOM 3636 O O . ASN B 1 213 ? -16.625 -16.422 -19.297 1 98 213 ASN B O 1
ATOM 3640 N N . PRO B 1 214 ? -17.625 -15.656 -17.422 1 98.38 214 PRO B N 1
ATOM 3641 C CA . PRO B 1 214 ? -18.953 -15.797 -18.062 1 98.38 214 PRO B CA 1
ATOM 3642 C C . PRO B 1 214 ? -19.109 -14.906 -19.281 1 98.38 214 PRO B C 1
ATOM 3644 O O . PRO B 1 214 ? -19.984 -15.141 -20.109 1 98.38 214 PRO B O 1
ATOM 3647 N N . VAL B 1 215 ? -18.219 -13.914 -19.406 1 98.31 215 VAL B N 1
ATOM 3648 C CA . VAL B 1 215 ? -18.391 -12.984 -20.516 1 98.31 215 VAL B CA 1
ATOM 3649 C C . VAL B 1 215 ? -17.141 -13.016 -21.406 1 98.31 215 VAL B C 1
ATOM 3651 O O . VAL B 1 215 ? -17.047 -12.266 -22.391 1 98.31 215 VAL B O 1
ATOM 3654 N N . ARG B 1 216 ? -16.219 -13.781 -21.141 1 97.31 216 ARG B N 1
ATOM 3655 C CA . ARG B 1 216 ? -14.875 -13.75 -21.719 1 97.31 216 ARG B CA 1
ATOM 3656 C C . ARG B 1 216 ? -14.93 -14.031 -23.219 1 97.31 216 ARG B C 1
ATOM 3658 O O . ARG B 1 216 ? -14.125 -13.5 -23.984 1 97.31 216 ARG B O 1
ATOM 3665 N N . ASN B 1 217 ? -15.898 -14.836 -23.656 1 97 217 ASN B N 1
ATOM 3666 C CA . ASN B 1 217 ? -15.953 -15.242 -25.062 1 97 217 ASN B CA 1
ATOM 3667 C C . ASN B 1 217 ? -16.797 -14.281 -25.891 1 97 217 ASN B C 1
ATOM 3669 O O . ASN B 1 217 ? -16.875 -14.422 -27.109 1 97 217 ASN B O 1
ATOM 3673 N N . ASN B 1 218 ? -17.375 -13.375 -25.25 1 97.5 218 ASN B N 1
ATOM 3674 C CA . ASN B 1 218 ? -18.141 -12.367 -25.984 1 97.5 218 ASN B CA 1
ATOM 3675 C C . ASN B 1 218 ? -17.219 -11.43 -26.766 1 97.5 218 ASN B C 1
ATOM 3677 O O . ASN B 1 218 ? -16.203 -10.977 -26.234 1 97.5 218 ASN B O 1
ATOM 3681 N N . ILE B 1 219 ? -17.641 -11.125 -27.938 1 97.44 219 ILE B N 1
ATOM 3682 C CA . ILE B 1 219 ? -16.812 -10.359 -28.859 1 97.44 219 ILE B CA 1
ATOM 3683 C C . ILE B 1 219 ? -16.594 -8.953 -28.312 1 97.44 219 ILE B C 1
ATOM 3685 O O . ILE B 1 219 ? -15.508 -8.383 -28.453 1 97.44 219 ILE B O 1
ATOM 3689 N N . LYS B 1 220 ? -17.562 -8.422 -27.672 1 97.31 220 LYS B N 1
ATOM 3690 C CA . LYS B 1 220 ? -17.438 -7.086 -27.094 1 97.31 220 LYS B CA 1
ATOM 3691 C C . LYS B 1 220 ? -16.391 -7.055 -26 1 97.31 220 LYS B C 1
ATOM 3693 O O . LYS B 1 220 ? -15.609 -6.098 -25.906 1 97.31 220 LYS B O 1
ATOM 3698 N N . PHE B 1 221 ? -16.375 -8.062 -25.156 1 98.31 221 PHE B N 1
ATOM 3699 C CA . PHE B 1 221 ? -15.383 -8.156 -24.078 1 98.31 221 PHE B CA 1
ATOM 3700 C C . PHE B 1 221 ? -13.984 -8.32 -24.656 1 98.31 221 PHE B C 1
ATOM 3702 O O . PHE B 1 221 ? -13.055 -7.625 -24.234 1 98.31 221 PHE B O 1
ATOM 3709 N N . LYS B 1 222 ? -13.812 -9.141 -25.609 1 97.31 222 LYS B N 1
ATOM 3710 C CA . LYS B 1 222 ? -12.523 -9.398 -26.25 1 97.31 222 LYS B CA 1
ATOM 3711 C C . LYS B 1 222 ? -11.961 -8.125 -26.875 1 97.31 222 LYS B C 1
ATOM 3713 O O . LYS B 1 222 ? -10.766 -7.848 -26.75 1 97.31 222 LYS B O 1
ATOM 3718 N N . GLU B 1 223 ? -12.797 -7.379 -27.469 1 96.56 223 GLU B N 1
ATOM 3719 C CA . GLU B 1 223 ? -12.367 -6.137 -28.109 1 96.56 223 GLU B CA 1
ATOM 3720 C C . GLU B 1 223 ? -11.93 -5.113 -27.062 1 96.56 223 GLU B C 1
ATOM 3722 O O . GLU B 1 223 ? -10.969 -4.371 -27.266 1 96.56 223 GLU B O 1
ATOM 3727 N N . LEU B 1 224 ? -12.594 -5.109 -25.984 1 96.94 224 LEU B N 1
ATOM 3728 C CA . LEU B 1 224 ? -12.32 -4.137 -24.938 1 96.94 224 LEU B CA 1
ATOM 3729 C C . LEU B 1 224 ? -10.961 -4.391 -24.297 1 96.94 224 LEU B C 1
ATOM 3731 O O . LEU B 1 224 ? -10.234 -3.447 -23.969 1 96.94 224 LEU B O 1
ATOM 3735 N N . ILE B 1 225 ? -10.617 -5.617 -24.156 1 95.25 225 ILE B N 1
ATOM 3736 C CA . ILE B 1 225 ? -9.398 -5.91 -23.406 1 95.25 225 ILE B CA 1
ATOM 3737 C C . ILE B 1 225 ? -8.234 -6.133 -24.391 1 95.25 225 ILE B C 1
ATOM 3739 O O . ILE B 1 225 ? -7.156 -6.57 -23.984 1 95.25 225 ILE B O 1
ATOM 3743 N N . SER B 1 226 ? -8.469 -6.066 -25.734 1 89 226 SER B N 1
ATOM 3744 C CA . SER B 1 226 ? -7.434 -6.223 -26.75 1 89 226 SER B CA 1
ATOM 3745 C C . SER B 1 226 ? -6.531 -4.996 -26.812 1 89 226 SER B C 1
ATOM 3747 O O . SER B 1 226 ? -6.957 -3.889 -26.484 1 89 226 SER B O 1
#

Nearest PDB structures (foldseek):
  6e37-assembly1_A  TM=9.463E-01  e=1.329E-05  Homo sapiens
  5hrz-assembly1_A  TM=8.150E-01  e=7.331E-05  synthetic construct
  6b85-assembly1_J  TM=6.089E-01  e=1.071E-04  synthetic construct
  6vbv-assembly1_4  TM=7.743E-01  e=1.263E-03  Bos taurus
  7azv-assembly1_B  TM=6.947E-01  e=5.762E-03  Shigella flexneri

Solvent-accessible surface area (backbone atoms only — not comparable to full-atom values): 22861 Å² total; per-residue (Å²): 133,85,83,78,78,90,76,56,75,64,58,52,49,52,51,48,50,50,51,48,49,51,50,50,50,49,50,52,51,46,52,52,46,50,52,48,48,50,50,47,49,50,50,48,51,50,47,50,52,50,44,51,51,48,47,51,50,44,52,50,49,48,52,50,49,51,51,50,50,52,50,48,52,50,26,51,50,31,42,76,68,66,33,34,69,59,18,38,51,45,23,50,52,49,34,73,74,35,82,77,47,32,66,34,32,27,52,29,8,53,33,29,36,77,67,67,36,46,69,64,9,49,51,26,31,50,51,15,36,69,74,39,71,79,39,34,68,48,32,35,48,50,11,49,50,28,42,77,70,66,37,52,70,62,12,48,53,29,32,52,57,13,52,72,63,41,89,44,46,65,46,30,38,50,50,12,37,54,27,12,61,68,47,35,53,69,56,17,49,58,28,37,50,52,15,30,73,70,35,65,64,46,31,65,53,55,72,71,39,69,45,32,55,68,30,54,84,38,67,70,50,46,59,68,53,99,135,86,83,79,78,89,74,57,76,63,58,53,48,52,51,48,51,49,50,48,51,51,50,50,51,50,50,51,52,46,52,51,46,51,50,49,48,50,51,48,50,51,51,49,51,49,46,50,51,49,46,50,50,48,47,50,50,44,52,50,50,50,52,50,50,51,51,50,51,52,49,49,52,50,25,50,52,32,42,76,68,66,34,35,70,60,17,38,51,46,22,50,54,49,34,73,76,35,80,78,47,34,67,36,31,28,54,30,8,51,33,28,36,77,67,68,39,48,71,64,9,49,51,27,29,49,50,15,36,68,73,39,72,79,38,35,68,46,32,35,48,51,11,49,50,28,43,77,70,66,37,51,70,61,11,49,54,28,33,52,57,12,51,72,63,42,89,45,48,66,46,30,37,51,50,12,37,55,27,12,61,68,46,36,54,69,58,18,50,58,27,37,50,54,15,31,72,70,34,65,64,48,32,64,52,57,74,71,38,67,45,32,56,68,30,53,82,39,67,69,49,46,58,68,54,100

InterPro domains:
  IPR011990 Tetratricopeptide-like helical domain superfamily [G3DSA:1.25.40.10] (21-213)
  IPR011990 Tetratricopeptide-like helical domain superfamily [SSF48452] (72-199)
  IPR019734 Tetratricopeptide repeat [PS50005] (169-202)
  IPR019734 Tetratricopeptide repeat [SM00028] (68-101)
  IPR019734 Tetratricopeptide repeat [SM00028] (102-135)
  IPR019734 Tetratricopeptide repeat [SM00028] (136-169)
  IPR019734 Tetratricopeptide repeat [SM00028] (170-202)
  IPR051685 Ycf3/AcsC/BcsC/TPR Multifunctional [PTHR44943] (42-200)

Organism: NCBI:txid1533

Secondary structure (DSSP, 8-state):
------S-HHHHHHHHHHHHHHHHHHHHHHHHHHHHHHHHHHHHHHHHHHHHHHHHHHHHHHHHHHHHHHHHHHHHHHHHTT-HHHHHHHHHHHHHH-TT-HHHHHHHHHHHHHTT-HHHHHHHHHHHHHH-TT-HHHHHHHHHHHHHTT-HHHHHHHHHHHHTT---HHHHHHHHHHHHHTT-HHHHHHHHHHHHHH-TTHHHHHHH-GGGGGGTTSHHHHHHT-/------S-HHHHHHHHHHHHHHHHHHHHHHHHHHHHHHHHHHHHHHHHHHHHHHHHHHHHHHHHHHHHHHHHHHHHHHHHTT-HHHHHHHHHHHHHH-TT-HHHHHHHHHHHHHTT-HHHHHHHHHHHHHH-TT-HHHHHHHHHHHHHTT-HHHHHHHHHHHHHH---HHHHHHHHHHHHHTT-HHHHHHHHHHHHHH-TTHHHHHHH-GGGGGGTTSHHHHHHT-

Radius of gyration: 37.33 Å; Cα contacts (8 Å, |Δi|>4): 483; chains: 2; bounding box: 54×120×79 Å

Foldseek 3Di:
DPPDDDDDPVVVVVVVVVVVVVVVVVVVVVVVVVVVVVVVVVVVVVVVVVVVVVVVVVVVVVVVVVVLVVLLVVLVVCVVVLVLVVSLVSLVVSCVVPVLPLSSLQSNLLSCLSVVNLVSSLVSLVVSCVSPVLPLVSLQSNLVSCVSVVNNVVSLVSLVVSVVNHDDLVSLVSQLLSCLLVLNQVSNLVSNLSSCVVPVCVLVVVQPDCSNVSPNPPPSNVVSSD/DPPDDDDDPVVVVVVVVVVVVVVVVVVVVVVVVVVVVVVVVVVVVVVVVVVVVVVVVVVVVVVVVVVLVVLLVVLVVCVVVLVLVVSLVSLVVSCVVPVLPLSSLQSNLLSCLSVVNLVSSLVSLVVSCVSPVLPLVSLQSNLVSCVSVVNNVVSLVSLVVSVVNHDDLVSLVSQLLSCLLVLNQVSNLVSNLSSCVVPVCVLVVVQPDCSNVSPNPPPSNVVSSD